Protein 4FBD (pdb70)

Nearest PDB structures (foldseek):
  4fbd-assembly1_A  TM=1.005E+00  e=1.813E-43  Toxoplasma gondii
  4fbd-assembly1_B  TM=8.783E-01  e=4.787E-34  Toxoplasma gondii
  2pd0-assembly2_D  TM=7.095E-01  e=6.112E-20  Cryptosporidium parvum
  2pd0-assembly2_B  TM=7.046E-01  e=1.186E-19  Cryptosporidium parvum
  4fbd-assembly1_B  TM=1.005E+00  e=2.869E-43  Toxoplasma gondii

Solvent-accessible surface area: 22238 Å² total; per-residue (Å²): 186,33,49,119,94,51,42,86,2,2,21,30,93,152,87,48,47,194,30,83,86,47,77,102,131,73,9,41,100,79,0,24,84,29,14,105,162,71,111,52,26,104,3,64,83,24,162,21,122,55,7,30,19,0,5,0,67,24,58,21,33,4,80,15,41,16,13,74,10,60,85,124,7,11,87,58,17,46,8,4,24,50,41,148,150,145,109,24,10,27,10,21,29,15,0,0,5,65,63,56,0,133,115,31,25,137,71,5,51,50,0,6,0,35,0,34,14,57,73,28,31,14,108,97,64,7,76,131,77,135,83,85,73,131,81,77,103,135,29,56,18,34,9,0,29,31,4,76,1,4,82,34,102,120,70,34,32,102,35,3,29,29,22,8,8,46,23,12,132,81,20,42,44,87,28,101,58,24,85,88,140,42,2,126,59,1,6,63,20,32,55,59,36,1,60,31,46,120,86,91,42,22,60,191,76,56,112,99,57,47,80,6,6,23,30,71,59,4,44,158,67,88,89,189,117,82,94,117,98,23,41,122,87,0,24,87,23,18,98,136,92,110,55,35,104,40,89,125,27,146,13,121,58,5,70,11,0,6,2,71,21,54,66,37,32,67,10,39,17,7,76,11,62,82,128,14,12,90,50,19,50,9,3,28,45,40,151,100,142,122,36,22,30,10,20,29,13,0,0,10,66,50,54,0,134,131,52,49,156,80,3,50,46,2,3,0,19,1,21,8,56,73,28,19,12,122,60,35,6,80,72,50,138,86,73,84,111,81,70,111,138,33,56,21,34,9,0,5,15,42,97,12,3,88,44,110,122,52,14,44,85,40,2,26,22,24,9,40,71,20,19,124,174,76,112,92,14,81,75,111,37,3,112,56,0,4,64,32,22,52,54,36,2,62,21,34,110,75,95,42,15,54,187

Radius of gyration: 27.42 Å; Cα contacts (8 Å, |Δi|>4): 688; chains: 2; bounding box: 51×54×87 Å

CATH classification: 3.30.2310.50

Foldseek 3Di:
DDDPLLDDAAADVVQPLDFDDDDSVRVSVVVRVQPVVDPPWDKACDPPNFKIKTKGFQPRWRWAQKDWQDPVCVVQKAWAWDDPDPPAGTDIAIAHACVVVVVPITRAGIKIFMKGAQVVVQVCVCVVVVHDGDGDPSHRRIHGNDIGTHHDRDPQQDALVLQVLQLDPVRDHPVDDRPVVSSVVNCVVPVTMHGYDHDNHHDD/DDPVLDDAAADPVLQVLADVCPRVNVSVVVRVQCVPPVPWDKDAAPDPFKIKTKDFPPVQDFAQKDFADPVCVVQKAWDFADSDDVGGTDIAIAHEPVCSVVPTGRFGIKIFIKGAQQVCLVVCCVVVVHDSDRDPVHRRMYGNDIGGHNDPGDQQDALVVQVSVPDPVHDDGPVVSNVRNCVVCVTMHGYDNDRHHDD

Structure (mmCIF, N/CA/C/O backbone):
data_4FBD
#
_entry.id   4FBD
#
_cell.length_a   47.599
_cell.length_b   87.216
_cell.length_c   112.122
_cell.angle_alpha   90.00
_cell.angle_beta   90.00
_cell.angle_gamma   90.00
#
_symmetry.space_group_name_H-M   'P 21 21 21'
#
loop_
_entity.id
_entity.type
_entity.pdbx_description
1 polymer 'Putative uncharacterized protein'
2 water water
#
loop_
_atom_site.group_PDB
_atom_site.id
_atom_site.type_symbol
_atom_site.label_atom_id
_atom_site.label_alt_id
_atom_site.label_comp_id
_atom_site.label_asym_id
_atom_site.label_entity_id
_atom_site.label_seq_id
_atom_site.pdbx_PDB_ins_code
_atom_site.Cartn_x
_atom_site.Cartn_y
_atom_site.Cartn_z
_atom_site.occupancy
_atom_site.B_iso_or_equiv
_atom_site.auth_seq_id
_atom_site.auth_comp_id
_atom_site.auth_asym_id
_atom_site.auth_atom_id
_atom_site.pdbx_PDB_model_num
ATOM 1 N N . ARG A 1 30 ? 29.379 -8.989 23.213 1.00 96.59 14 ARG A N 1
ATOM 2 C CA . ARG A 1 30 ? 28.408 -8.320 22.302 1.00 93.35 14 ARG A CA 1
ATOM 3 C C . ARG A 1 30 ? 27.007 -8.339 22.901 1.00 90.36 14 ARG A C 1
ATOM 4 O O . ARG A 1 30 ? 26.362 -9.389 22.903 1.00 88.90 14 ARG A O 1
ATOM 12 N N . PRO A 1 31 ? 26.520 -7.197 23.426 1.00 89.71 15 PRO A N 1
ATOM 13 C CA . PRO A 1 31 ? 27.105 -5.876 23.601 1.00 91.01 15 PRO A CA 1
ATOM 14 C C . PRO A 1 31 ? 27.080 -5.418 25.063 1.00 92.12 15 PRO A C 1
ATOM 15 O O . PRO A 1 31 ? 26.517 -6.098 25.922 1.00 90.83 15 PRO A O 1
ATOM 19 N N . ALA A 1 32 ? 27.676 -4.255 25.322 1.00 93.83 16 ALA A N 1
ATOM 20 C CA . ALA A 1 32 ? 27.774 -3.706 26.673 1.00 95.72 16 ALA A CA 1
ATOM 21 C C . ALA A 1 32 ? 26.415 -3.391 27.284 1.00 93.50 16 ALA A C 1
ATOM 22 O O . ALA A 1 32 ? 25.541 -2.861 26.607 1.00 91.91 16 ALA A O 1
ATOM 24 N N . PRO A 1 33 ? 26.236 -3.708 28.576 1.00 93.82 17 PRO A N 1
ATOM 25 C CA . PRO A 1 33 ? 24.977 -3.413 29.264 1.00 92.53 17 PRO A CA 1
ATOM 26 C C . PRO A 1 33 ? 24.512 -1.965 29.058 1.00 92.08 17 PRO A C 1
ATOM 27 O O . PRO A 1 33 ? 23.305 -1.706 29.007 1.00 90.92 17 PRO A O 1
ATOM 31 N N . ALA A 1 34 ? 25.471 -1.041 28.959 1.00 93.21 18 ALA A N 1
ATOM 32 C CA . ALA A 1 34 ? 25.182 0.377 28.729 1.00 92.76 18 ALA A CA 1
ATOM 33 C C . ALA A 1 34 ? 24.702 0.589 27.294 1.00 88.77 18 ALA A C 1
ATOM 34 O O . ALA A 1 34 ? 24.016 1.568 26.999 1.00 90.09 18 ALA A O 1
ATOM 36 N N . ASP A 1 35 ? 25.069 -0.333 26.406 1.00 83.88 19 ASP A N 1
ATOM 37 C CA . ASP A 1 35 ? 24.630 -0.297 25.012 1.00 79.43 19 ASP A CA 1
ATOM 38 C C . ASP A 1 35 ? 23.340 -1.148 24.846 1.00 73.11 19 ASP A C 1
ATOM 39 O O . ASP A 1 35 ? 23.122 -1.803 23.816 1.00 70.77 19 ASP A O 1
ATOM 44 N N . LEU A 1 36 ? 22.516 -1.138 25.897 1.00 68.70 20 LEU A N 1
ATOM 45 C CA . LEU A 1 36 ? 21.221 -1.815 25.938 1.00 64.22 20 LEU A CA 1
ATOM 46 C C . LEU A 1 36 ? 20.308 -1.015 26.860 1.00 61.91 20 LEU A C 1
ATOM 47 O O . LEU A 1 36 ? 20.772 -0.376 27.789 1.00 66.43 20 LEU A O 1
ATOM 52 N N . PRO A 1 37 ? 19.002 -1.059 26.631 1.00 57.78 21 PRO A N 1
ATOM 53 C CA . PRO A 1 37 ? 18.285 -1.805 25.612 1.00 53.79 21 PRO A CA 1
ATOM 54 C C . PRO A 1 37 ? 18.413 -1.230 24.208 1.00 51.70 21 PRO A C 1
ATOM 55 O O . PRO A 1 37 ? 18.933 -0.131 24.017 1.00 53.07 21 PRO A O 1
ATOM 59 N N . LEU A 1 38 ? 17.937 -2.001 23.243 1.00 47.46 22 LEU A N 1
ATOM 60 C CA . LEU A 1 38 ? 17.905 -1.580 21.865 1.00 46.63 22 LEU A CA 1
ATOM 61 C C . LEU A 1 38 ? 16.738 -0.644 21.671 1.00 48.11 22 LEU A C 1
ATOM 62 O O . LEU A 1 38 ? 15.700 -0.769 22.350 1.00 50.63 22 LEU A O 1
ATOM 67 N N . GLY A 1 39 ? 16.883 0.274 20.731 1.00 48.58 23 GLY A N 1
ATOM 68 C CA . GLY A 1 39 ? 15.806 1.191 20.397 1.00 50.90 23 GLY A CA 1
ATOM 69 C C . GLY A 1 39 ? 15.156 0.770 19.099 1.00 51.17 23 GLY A C 1
ATOM 70 O O . GLY A 1 39 ? 15.470 -0.278 18.532 1.00 51.14 23 GLY A O 1
ATOM 71 N N . LEU A 1 40 ? 14.262 1.595 18.609 1.00 56.71 24 LEU A N 1
ATOM 72 C CA . LEU A 1 40 ? 13.586 1.327 17.368 1.00 59.84 24 LEU A CA 1
ATOM 73 C C . LEU A 1 40 ? 13.254 2.632 16.697 1.00 65.41 24 LEU A C 1
ATOM 74 O O . LEU A 1 40 ? 12.336 3.309 17.118 1.00 68.56 24 LEU A O 1
ATOM 79 N N . ASP A 1 41 ? 14.010 2.994 15.666 1.00 70.43 25 ASP A N 1
ATOM 80 C CA . ASP A 1 41 ? 13.751 4.227 14.927 1.00 77.64 25 ASP A CA 1
ATOM 81 C C . ASP A 1 41 ? 12.473 4.050 14.093 1.00 80.97 25 ASP A C 1
ATOM 82 O O . ASP A 1 41 ? 12.503 3.402 13.031 1.00 78.51 25 ASP A O 1
ATOM 87 N N . PRO A 1 42 ? 11.351 4.655 14.546 1.00 85.89 26 PRO A N 1
ATOM 88 C CA . PRO A 1 42 ? 10.095 4.469 13.811 1.00 88.83 26 PRO A CA 1
ATOM 89 C C . PRO A 1 42 ? 10.062 5.116 12.419 1.00 93.27 26 PRO A C 1
ATOM 90 O O . PRO A 1 42 ? 9.242 4.726 11.593 1.00 92.89 26 PRO A O 1
ATOM 94 N N . PHE A 1 43 ? 10.960 6.063 12.146 1.00 97.85 27 PHE A N 1
ATOM 95 C CA . PHE A 1 43 ? 10.977 6.725 10.838 1.00 103.26 27 PHE A CA 1
ATOM 96 C C . PHE A 1 43 ? 11.587 5.832 9.737 1.00 102.72 27 PHE A C 1
ATOM 97 O O . PHE A 1 43 ? 12.015 6.312 8.694 1.00 104.55 27 PHE A O 1
ATOM 105 N N . CYS A 1 44 ? 11.624 4.529 9.994 1.00 101.72 28 CYS A N 1
ATOM 106 C CA . CYS A 1 44 ? 12.078 3.538 9.014 1.00 102.20 28 CYS A CA 1
ATOM 107 C C . CYS A 1 44 ? 11.229 2.291 9.266 1.00 100.36 28 CYS A C 1
ATOM 108 O O . CYS A 1 44 ? 10.685 1.711 8.327 1.00 100.58 28 CYS A O 1
ATOM 111 N N . TYR A 1 45 ? 11.150 1.862 10.527 1.00 99.59 29 TYR A N 1
ATOM 112 C CA . TYR A 1 45 ? 10.195 0.822 10.905 1.00 99.55 29 TYR A CA 1
ATOM 113 C C . TYR A 1 45 ? 9.703 1.088 12.325 1.00 100.01 29 TYR A C 1
ATOM 114 O O . TYR A 1 45 ? 8.558 1.500 12.530 1.00 103.40 29 TYR A O 1
ATOM 123 N N . SER A 1 56 ? 9.795 -6.641 5.611 1.00 96.96 40 SER A N 1
ATOM 124 C CA . SER A 1 56 ? 8.746 -7.569 6.033 1.00 96.71 40 SER A CA 1
ATOM 125 C C . SER A 1 56 ? 7.705 -6.879 6.934 1.00 98.40 40 SER A C 1
ATOM 126 O O . SER A 1 56 ? 8.059 -6.022 7.750 1.00 98.56 40 SER A O 1
ATOM 129 N N . ARG A 1 57 ? 6.430 -7.260 6.782 1.00 99.80 41 ARG A N 1
ATOM 130 C CA . ARG A 1 57 ? 5.325 -6.650 7.552 1.00 101.63 41 ARG A CA 1
ATOM 131 C C . ARG A 1 57 ? 5.015 -7.276 8.927 1.00 99.73 41 ARG A C 1
ATOM 132 O O . ARG A 1 57 ? 4.795 -8.485 9.036 1.00 98.87 41 ARG A O 1
ATOM 140 N N . ILE A 1 58 ? 4.994 -6.428 9.963 1.00 98.96 42 ILE A N 1
ATOM 141 C CA . ILE A 1 58 ? 4.641 -6.833 11.333 1.00 97.59 42 ILE A CA 1
ATOM 142 C C . ILE A 1 58 ? 3.261 -6.244 11.624 1.00 100.98 42 ILE A C 1
ATOM 143 O O . ILE A 1 58 ? 3.026 -5.047 11.387 1.00 102.41 42 ILE A O 1
ATOM 148 N N . SER A 1 59 ? 2.364 -7.068 12.160 1.00 101.12 43 SER A N 1
ATOM 149 C CA . SER A 1 59 ? 0.990 -6.640 12.406 1.00 104.80 43 SER A CA 1
ATOM 150 C C . SER A 1 59 ? 0.497 -6.916 13.837 1.00 104.22 43 SER A C 1
ATOM 151 O O . SER A 1 59 ? 1.058 -7.751 14.554 1.00 101.77 43 SER A O 1
ATOM 154 N N . GLY A 1 60 ? -0.550 -6.186 14.229 1.00 106.10 44 GLY A N 1
ATOM 155 C CA . GLY A 1 60 ? -1.219 -6.352 15.523 1.00 106.63 44 GLY A CA 1
ATOM 156 C C . GLY A 1 60 ? -0.431 -6.163 16.808 1.00 103.03 44 GLY A C 1
ATOM 157 O O . GLY A 1 60 ? -0.844 -6.678 17.848 1.00 104.79 44 GLY A O 1
ATOM 158 N N . VAL A 1 61 ? 0.693 -5.443 16.752 1.00 97.80 45 VAL A N 1
ATOM 159 C CA . VAL A 1 61 ? 1.505 -5.171 17.953 1.00 93.86 45 VAL A CA 1
ATOM 160 C C . VAL A 1 61 ? 2.055 -3.748 17.905 1.00 91.77 45 VAL A C 1
ATOM 161 O O . VAL A 1 61 ? 2.469 -3.271 16.848 1.00 91.74 45 VAL A O 1
ATOM 165 N N . THR A 1 62 ? 2.061 -3.073 19.048 1.00 89.42 46 THR A N 1
ATOM 166 C CA . THR A 1 62 ? 2.579 -1.718 19.111 1.00 87.94 46 THR A CA 1
ATOM 167 C C . THR A 1 62 ? 4.107 -1.709 19.024 1.00 82.84 46 THR A C 1
ATOM 168 O O . THR A 1 62 ? 4.774 -2.696 19.326 1.00 78.95 46 THR A O 1
ATOM 172 N N . LYS A 1 63 ? 4.651 -0.573 18.619 1.00 81.75 47 LYS A N 1
ATOM 173 C CA . LYS A 1 63 ? 6.085 -0.420 18.502 1.00 78.68 47 LYS A CA 1
ATOM 174 C C . LYS A 1 63 ? 6.743 -0.375 19.896 1.00 75.93 47 LYS A C 1
ATOM 175 O O . LYS A 1 63 ? 7.934 -0.675 20.052 1.00 72.91 47 LYS A O 1
ATOM 181 N N . GLU A 1 64 ? 5.940 -0.066 20.909 1.00 75.49 48 GLU A N 1
ATOM 182 C CA . GLU A 1 64 ? 6.395 -0.076 22.283 1.00 73.67 48 GLU A CA 1
ATOM 183 C C . GLU A 1 64 ? 6.503 -1.549 22.751 1.00 69.48 48 GLU A C 1
ATOM 184 O O . GLU A 1 64 ? 7.539 -1.996 23.227 1.00 66.52 48 GLU A O 1
ATOM 190 N N . GLU A 1 65 ? 5.416 -2.289 22.595 1.00 68.67 49 GLU A N 1
ATOM 191 C CA . GLU A 1 65 ? 5.351 -3.695 22.984 1.00 66.60 49 GLU A CA 1
ATOM 192 C C . GLU A 1 65 ? 6.386 -4.535 22.226 1.00 61.82 49 GLU A C 1
ATOM 193 O O . GLU A 1 65 ? 7.036 -5.423 22.786 1.00 60.69 49 GLU A O 1
ATOM 199 N N . PHE A 1 66 ? 6.525 -4.258 20.941 1.00 58.67 50 PHE A N 1
ATOM 200 C CA . PHE A 1 66 ? 7.489 -4.959 20.116 1.00 54.53 50 PHE A CA 1
ATOM 201 C C . PHE A 1 66 ? 8.908 -4.810 20.676 1.00 51.27 50 PHE A C 1
ATOM 202 O O . PHE A 1 66 ? 9.627 -5.784 20.868 1.00 49.14 50 PHE A O 1
ATOM 210 N N . LEU A 1 67 ? 9.289 -3.573 20.948 1.00 51.28 51 LEU A N 1
ATOM 211 C CA . LEU A 1 67 ? 10.622 -3.265 21.455 1.00 50.90 51 LEU A CA 1
ATOM 212 C C . LEU A 1 67 ? 10.832 -3.892 22.837 1.00 50.15 51 LEU A C 1
ATOM 213 O O . LEU A 1 67 ? 11.914 -4.385 23.165 1.00 47.60 51 LEU A O 1
ATOM 218 N N . GLU A 1 68 ? 9.774 -3.894 23.625 1.00 50.22 52 GLU A N 1
ATOM 219 C CA . GLU A 1 68 ? 9.832 -4.472 24.939 1.00 53.85 52 GLU A CA 1
ATOM 220 C C . GLU A 1 68 ? 10.101 -5.976 24.854 1.00 52.47 52 GLU A C 1
ATOM 221 O O . GLU A 1 68 ? 10.965 -6.499 25.564 1.00 51.40 52 GLU A O 1
ATOM 227 N N A LYS A 1 69 ? 9.366 -6.671 23.991 0.50 52.32 53 LYS A N 1
ATOM 228 N N B LYS A 1 69 ? 9.363 -6.669 23.990 0.50 52.74 53 LYS A N 1
ATOM 229 C CA A LYS A 1 69 ? 9.556 -8.118 23.849 0.50 52.23 53 LYS A CA 1
ATOM 230 C CA B LYS A 1 69 ? 9.544 -8.115 23.827 0.50 52.98 53 LYS A CA 1
ATOM 231 C C A LYS A 1 69 ? 10.909 -8.451 23.231 0.50 50.11 53 LYS A C 1
ATOM 232 C C B LYS A 1 69 ? 10.920 -8.431 23.256 0.50 50.54 53 LYS A C 1
ATOM 233 O O A LYS A 1 69 ? 11.520 -9.462 23.579 0.50 50.85 53 LYS A O 1
ATOM 234 O O B LYS A 1 69 ? 11.555 -9.409 23.657 0.50 51.25 53 LYS A O 1
ATOM 245 N N . VAL A 1 70 ? 11.388 -7.596 22.330 1.00 49.39 54 VAL A N 1
ATOM 246 C CA . VAL A 1 70 ? 12.711 -7.791 21.734 1.00 45.54 54 VAL A CA 1
ATOM 247 C C . VAL A 1 70 ? 13.751 -7.720 22.840 1.00 45.62 54 VAL A C 1
ATOM 248 O O . VAL A 1 70 ? 14.584 -8.620 22.987 1.00 45.46 54 VAL A O 1
ATOM 252 N N . ASN A 1 71 ? 13.702 -6.648 23.622 1.00 45.98 55 ASN A N 1
ATOM 253 C CA . ASN A 1 71 ? 14.640 -6.488 24.735 1.00 47.41 55 ASN A CA 1
ATOM 254 C C . ASN A 1 71 ? 14.547 -7.606 25.784 1.00 49.39 55 ASN A C 1
ATOM 255 O O . ASN A 1 71 ? 15.561 -8.065 26.310 1.00 48.55 55 ASN A O 1
ATOM 260 N N . GLU A 1 72 ? 13.331 -8.063 26.062 1.00 52.54 56 GLU A N 1
ATOM 261 C CA . GLU A 1 72 ? 13.129 -9.174 26.988 1.00 55.94 56 GLU A CA 1
ATOM 262 C C . GLU A 1 72 ? 13.725 -10.451 26.407 1.00 55.41 56 GLU A C 1
ATOM 263 O O . GLU A 1 72 ? 14.409 -11.197 27.111 1.00 56.99 56 GLU A O 1
ATOM 269 N N . LEU A 1 73 ? 13.442 -10.723 25.135 1.00 52.95 57 LEU A N 1
ATOM 270 C CA . LEU A 1 73 ? 13.993 -11.911 24.509 1.00 53.97 57 LEU A CA 1
ATOM 271 C C . LEU A 1 73 ? 15.519 -11.892 24.510 1.00 54.65 57 LEU A C 1
ATOM 272 O O . LEU A 1 73 ? 16.149 -12.932 24.677 1.00 56.22 57 LEU A O 1
ATOM 277 N N . VAL A 1 74 ? 16.104 -10.705 24.363 1.00 55.98 58 VAL A N 1
ATOM 278 C CA . VAL A 1 74 ? 17.555 -10.552 24.320 1.00 56.46 58 VAL A CA 1
ATOM 279 C C . VAL A 1 74 ? 18.221 -10.800 25.651 1.00 59.56 58 VAL A C 1
ATOM 280 O O . VAL A 1 74 ? 19.141 -11.613 25.741 1.00 62.04 58 VAL A O 1
ATOM 284 N N . THR A 1 75 ? 17.764 -10.111 26.691 1.00 61.18 59 THR A N 1
ATOM 285 C CA . THR A 1 75 ? 18.350 -10.283 28.016 1.00 63.07 59 THR A CA 1
ATOM 286 C C . THR A 1 75 ? 18.038 -11.650 28.653 1.00 63.94 59 THR A C 1
ATOM 287 O O . THR A 1 75 ? 18.789 -12.102 29.509 1.00 65.20 59 THR A O 1
ATOM 291 N N . ARG A 1 76 ? 16.962 -12.324 28.239 1.00 63.23 60 ARG A N 1
ATOM 292 C CA . ARG A 1 76 ? 16.678 -13.665 28.780 1.00 64.99 60 ARG A CA 1
ATOM 293 C C . ARG A 1 76 ? 17.620 -14.737 28.228 1.00 63.42 60 ARG A C 1
ATOM 294 O O . ARG A 1 76 ? 18.247 -15.467 29.000 1.00 67.83 60 ARG A O 1
ATOM 302 N N . ASP A 1 77 ? 17.702 -14.841 26.902 1.00 57.21 61 ASP A N 1
ATOM 303 C CA . ASP A 1 77 ? 18.544 -15.851 26.245 1.00 54.72 61 ASP A CA 1
ATOM 304 C C . ASP A 1 77 ? 19.990 -15.367 25.946 1.00 52.27 61 ASP A C 1
ATOM 305 O O . ASP A 1 77 ? 20.241 -14.574 25.017 1.00 50.24 61 ASP A O 1
ATOM 310 N N . ALA A 1 78 ? 20.926 -15.888 26.724 1.00 52.43 62 ALA A N 1
ATOM 311 C CA . ALA A 1 78 ? 22.345 -15.577 26.588 1.00 52.06 62 ALA A CA 1
ATOM 312 C C . ALA A 1 78 ? 22.920 -16.090 25.252 1.00 50.64 62 ALA A C 1
ATOM 313 O O . ALA A 1 78 ? 24.033 -15.741 24.898 1.00 49.67 62 ALA A O 1
ATOM 315 N N . GLY A 1 79 ? 22.147 -16.921 24.540 1.00 49.94 63 GLY A N 1
ATOM 316 C CA . GLY A 1 79 ? 22.543 -17.497 23.257 1.00 48.68 63 GLY A CA 1
ATOM 317 C C . GLY A 1 79 ? 22.217 -16.654 22.036 1.00 46.08 63 GLY A C 1
ATOM 318 O O . GLY A 1 79 ? 22.565 -17.036 20.931 1.00 44.63 63 GLY A O 1
ATOM 319 N N . ILE A 1 80 ? 21.536 -15.524 22.213 1.00 45.58 64 ILE A N 1
ATOM 320 C CA . ILE A 1 80 ? 21.216 -14.646 21.070 1.00 44.62 64 ILE A CA 1
ATOM 321 C C . ILE A 1 80 ? 22.485 -13.867 20.766 1.00 45.64 64 ILE A C 1
ATOM 322 O O . ILE A 1 80 ? 22.956 -13.087 21.594 1.00 46.33 64 ILE A O 1
ATOM 327 N N . GLU A 1 81 ? 23.025 -14.103 19.574 1.00 44.94 65 GLU A N 1
ATOM 328 C CA . GLU A 1 81 ? 24.257 -13.503 19.131 1.00 46.22 65 GLU A CA 1
ATOM 329 C C . GLU A 1 81 ? 24.004 -12.285 18.288 1.00 44.57 65 GLU A C 1
ATOM 330 O O . GLU A 1 81 ? 23.027 -12.216 17.558 1.00 44.46 65 GLU A O 1
ATOM 336 N N . PHE A 1 82 ? 24.923 -11.345 18.354 1.00 45.94 66 PHE A N 1
ATOM 337 C CA . PHE A 1 82 ? 24.890 -10.167 17.519 1.00 47.00 66 PHE A CA 1
ATOM 338 C C . PHE A 1 82 ? 25.926 -10.402 16.418 1.00 48.31 66 PHE A C 1
ATOM 339 O O . PHE A 1 82 ? 27.012 -10.894 16.702 1.00 50.40 66 PHE A O 1
ATOM 347 N N . PHE A 1 83 ? 25.586 -10.121 15.164 1.00 47.95 67 PHE A N 1
ATOM 348 C CA . PHE A 1 83 ? 26.535 -10.329 14.061 1.00 52.29 67 PHE A CA 1
ATOM 349 C C . PHE A 1 83 ? 26.940 -9.005 13.426 1.00 56.72 67 PHE A C 1
ATOM 350 O O . PHE A 1 83 ? 26.093 -8.186 13.087 1.00 54.22 67 PHE A O 1
ATOM 358 N N . GLN A 1 84 ? 28.245 -8.820 13.266 1.00 65.97 68 GLN A N 1
ATOM 359 C CA . GLN A 1 84 ? 28.812 -7.602 12.673 1.00 73.07 68 GLN A CA 1
ATOM 360 C C . GLN A 1 84 ? 28.239 -7.475 11.255 1.00 74.59 68 GLN A C 1
ATOM 361 O O . GLN A 1 84 ? 28.248 -8.446 10.505 1.00 73.73 68 GLN A O 1
ATOM 367 N N . GLY A 1 85 ? 27.739 -6.286 10.902 1.00 77.59 69 GLY A N 1
ATOM 368 C CA . GLY A 1 85 ? 27.108 -6.047 9.589 1.00 79.51 69 GLY A CA 1
ATOM 369 C C . GLY A 1 85 ? 28.012 -6.030 8.356 1.00 83.89 69 GLY A C 1
ATOM 370 O O . GLY A 1 85 ? 27.813 -6.803 7.419 1.00 85.16 69 GLY A O 1
ATOM 371 N N . TYR A 1 86 ? 28.985 -5.130 8.355 1.00 88.64 70 TYR A N 1
ATOM 372 C CA . TYR A 1 86 ? 29.957 -4.949 7.244 1.00 94.03 70 TYR A CA 1
ATOM 373 C C . TYR A 1 86 ? 30.789 -3.718 7.566 1.00 96.49 70 TYR A C 1
ATOM 374 O O . TYR A 1 86 ? 32.018 -3.746 7.511 1.00 100.12 70 TYR A O 1
ATOM 383 N N . ALA A 1 87 ? 30.087 -2.642 7.906 1.00 95.15 71 ALA A N 1
ATOM 384 C CA . ALA A 1 87 ? 30.699 -1.407 8.327 1.00 98.14 71 ALA A CA 1
ATOM 385 C C . ALA A 1 87 ? 30.480 -1.485 9.809 1.00 94.63 71 ALA A C 1
ATOM 386 O O . ALA A 1 87 ? 29.562 -2.184 10.248 1.00 91.01 71 ALA A O 1
ATOM 388 N N . PRO A 1 88 ? 31.312 -0.794 10.598 1.00 96.30 72 PRO A N 1
ATOM 389 C CA . PRO A 1 88 ? 31.111 -0.841 12.048 1.00 93.68 72 PRO A CA 1
ATOM 390 C C . PRO A 1 88 ? 29.793 -0.203 12.534 1.00 90.17 72 PRO A C 1
ATOM 391 O O . PRO A 1 88 ? 29.521 -0.244 13.739 1.00 88.71 72 PRO A O 1
ATOM 395 N N . PHE A 1 89 ? 28.990 0.370 11.623 1.00 88.39 73 PHE A N 1
ATOM 396 C CA . PHE A 1 89 ? 27.720 1.009 12.014 1.00 85.66 73 PHE A CA 1
ATOM 397 C C . PHE A 1 89 ? 26.470 0.149 11.796 1.00 80.35 73 PHE A C 1
ATOM 398 O O . PHE A 1 89 ? 25.354 0.573 12.135 1.00 78.90 73 PHE A O 1
ATOM 406 N N . CYS A 1 90 ? 26.652 -1.039 11.228 1.00 75.59 74 CYS A N 1
ATOM 407 C CA . CYS A 1 90 ? 25.545 -1.949 11.040 1.00 71.14 74 CYS A CA 1
ATOM 408 C C . CYS A 1 90 ? 25.796 -3.204 11.854 1.00 65.09 74 CYS A C 1
ATOM 409 O O . CYS A 1 90 ? 26.923 -3.656 11.997 1.00 67.58 74 CYS A O 1
ATOM 412 N N . ARG A 1 91 ? 24.728 -3.774 12.380 1.00 58.37 75 ARG A N 1
ATOM 413 C CA . ARG A 1 91 ? 24.821 -4.994 13.160 1.00 52.04 75 ARG A CA 1
ATOM 414 C C . ARG A 1 91 ? 23.503 -5.657 13.103 1.00 46.96 75 ARG A C 1
ATOM 415 O O . ARG A 1 91 ? 22.543 -5.009 12.820 1.00 47.19 75 ARG A O 1
ATOM 423 N N . HIS A 1 92 ? 23.435 -6.960 13.338 1.00 45.69 76 HIS A N 1
ATOM 424 C CA . HIS A 1 92 ? 22.138 -7.602 13.320 1.00 43.76 76 HIS A CA 1
ATOM 425 C C . HIS A 1 92 ? 22.045 -8.844 14.192 1.00 41.81 76 HIS A C 1
ATOM 426 O O . HIS A 1 92 ? 23.046 -9.448 14.520 1.00 44.21 76 HIS A O 1
ATOM 433 N N . LEU A 1 93 ? 20.832 -9.192 14.593 1.00 39.37 77 LEU A N 1
ATOM 434 C CA . LEU A 1 93 ? 20.617 -10.390 15.379 1.00 40.25 77 LEU A CA 1
ATOM 435 C C . LEU A 1 93 ? 19.326 -11.079 14.953 1.00 40.05 77 LEU A C 1
ATOM 436 O O . LEU A 1 93 ? 18.422 -10.442 14.411 1.00 41.09 77 LEU A O 1
ATOM 441 N N . TYR A 1 94 ? 19.262 -12.374 15.234 1.00 39.00 78 TYR A N 1
ATOM 442 C CA . TYR A 1 94 ? 18.109 -13.210 14.952 1.00 37.94 78 TYR A CA 1
ATOM 443 C C . TYR A 1 94 ? 17.410 -13.531 16.223 1.00 37.52 78 TYR A C 1
ATOM 444 O O . TYR A 1 94 ? 18.052 -13.898 17.173 1.00 42.28 78 TYR A O 1
ATOM 453 N N . ILE A 1 95 ? 16.098 -13.348 16.254 1.00 37.64 79 ILE A N 1
ATOM 454 C CA . ILE A 1 95 ? 15.299 -13.675 17.405 1.00 37.78 79 ILE A CA 1
ATOM 455 C C . ILE A 1 95 ? 14.066 -14.485 16.911 1.00 39.05 79 ILE A C 1
ATOM 456 O O . ILE A 1 95 ? 13.719 -14.455 15.707 1.00 39.45 79 ILE A O 1
ATOM 461 N N . PRO A 1 96 ? 13.420 -15.216 17.814 1.00 39.24 80 PRO A N 1
ATOM 462 C CA . PRO A 1 96 ? 12.185 -15.908 17.433 1.00 41.22 80 PRO A CA 1
ATOM 463 C C . PRO A 1 96 ? 11.118 -14.931 16.909 1.00 42.21 80 PRO A C 1
ATOM 464 O O . PRO A 1 96 ? 11.026 -13.790 17.378 1.00 41.46 80 PRO A O 1
ATOM 468 N N . ASN A 1 97 ? 10.341 -15.379 15.929 1.00 43.41 81 ASN A N 1
ATOM 469 C CA . ASN A 1 97 ? 9.317 -14.565 15.306 1.00 44.18 81 ASN A CA 1
ATOM 470 C C . ASN A 1 97 ? 8.050 -14.546 16.158 1.00 44.89 81 ASN A C 1
ATOM 471 O O . ASN A 1 97 ? 7.136 -15.336 15.952 1.00 48.00 81 ASN A O 1
ATOM 476 N N . PHE A 1 98 ? 7.980 -13.623 17.103 1.00 44.55 82 PHE A N 1
ATOM 477 C CA . PHE A 1 98 ? 6.835 -13.559 18.004 1.00 47.19 82 PHE A CA 1
ATOM 478 C C . PHE A 1 98 ? 5.647 -12.748 17.481 1.00 48.59 82 PHE A C 1
ATOM 479 O O . PHE A 1 98 ? 4.598 -12.772 18.106 1.00 50.63 82 PHE A O 1
ATOM 487 N N . VAL A 1 99 ? 5.803 -12.015 16.380 1.00 46.66 83 VAL A N 1
ATOM 488 C CA . VAL A 1 99 ? 4.663 -11.264 15.820 1.00 50.25 83 VAL A CA 1
ATOM 489 C C . VAL A 1 99 ? 3.982 -12.011 14.679 1.00 49.54 83 VAL A C 1
ATOM 490 O O . VAL A 1 99 ? 3.002 -11.544 14.116 1.00 50.84 83 VAL A O 1
ATOM 494 N N . GLY A 1 100 ? 4.503 -13.181 14.334 1.00 48.46 84 GLY A N 1
ATOM 495 C CA . GLY A 1 100 ? 3.939 -13.968 13.225 1.00 47.20 84 GLY A CA 1
ATOM 496 C C . GLY A 1 100 ? 4.097 -13.318 11.859 1.00 44.49 84 GLY A C 1
ATOM 497 O O . GLY A 1 100 ? 3.254 -13.472 10.998 1.00 47.20 84 GLY A O 1
ATOM 498 N N . ALA A 1 101 ? 5.179 -12.581 11.656 1.00 40.86 85 ALA A N 1
ATOM 499 C CA . ALA A 1 101 ? 5.432 -11.947 10.362 1.00 40.52 85 ALA A CA 1
ATOM 500 C C . ALA A 1 101 ? 5.687 -13.031 9.292 1.00 38.88 85 ALA A C 1
ATOM 501 O O . ALA A 1 101 ? 6.260 -14.089 9.570 1.00 37.34 85 ALA A O 1
ATOM 503 N N . LEU A 1 102 ? 5.207 -12.769 8.090 1.00 39.73 86 LEU A N 1
ATOM 504 C CA . LEU A 1 102 ? 5.364 -13.673 6.967 1.00 39.63 86 LEU A CA 1
ATOM 505 C C . LEU A 1 102 ? 6.644 -13.319 6.201 1.00 38.34 86 LEU A C 1
ATOM 506 O O . LEU A 1 102 ? 7.001 -12.147 6.100 1.00 37.64 86 LEU A O 1
ATOM 511 N N . PRO A 1 103 ? 7.331 -14.341 5.650 1.00 36.75 87 PRO A N 1
ATOM 512 C CA . PRO A 1 103 ? 8.532 -14.126 4.878 1.00 36.25 87 PRO A CA 1
ATOM 513 C C . PRO A 1 103 ? 8.226 -13.463 3.529 1.00 39.61 87 PRO A C 1
ATOM 514 O O . PRO A 1 103 ? 7.079 -13.404 3.112 1.00 40.38 87 PRO A O 1
ATOM 518 N N . GLY A 1 104 ? 9.274 -13.025 2.842 1.00 34.41 88 GLY A N 1
ATOM 519 C CA . GLY A 1 104 ? 9.160 -12.320 1.555 1.00 34.22 88 GLY A CA 1
ATOM 520 C C . GLY A 1 104 ? 9.285 -13.258 0.391 1.00 35.04 88 GLY A C 1
ATOM 521 O O . GLY A 1 104 ? 9.198 -12.836 -0.748 1.00 36.69 88 GLY A O 1
ATOM 522 N N . SER A 1 105 ? 9.468 -14.545 0.667 1.00 35.56 89 SER A N 1
ATOM 523 C CA . SER A 1 105 ? 9.619 -15.520 -0.395 1.00 33.18 89 SER A CA 1
ATOM 524 C C . SER A 1 105 ? 9.213 -16.940 0.022 1.00 32.17 89 SER A C 1
ATOM 525 O O . SER A 1 105 ? 9.000 -17.219 1.192 1.00 30.37 89 SER A O 1
ATOM 528 N N . LEU A 1 106 ? 9.094 -17.823 -0.972 1.00 31.02 90 LEU A N 1
ATOM 529 C CA . LEU A 1 106 ? 8.702 -19.213 -0.774 1.00 30.37 90 LEU A CA 1
ATOM 530 C C . LEU A 1 106 ? 9.651 -20.154 -1.508 1.00 30.34 90 LEU A C 1
ATOM 531 O O . LEU A 1 106 ? 10.294 -19.756 -2.482 1.00 28.82 90 LEU A O 1
ATOM 536 N N . PRO A 1 107 ? 9.726 -21.402 -1.043 1.00 30.91 91 PRO A N 1
ATOM 537 C CA . PRO A 1 107 ? 10.546 -22.402 -1.690 1.00 33.15 91 PRO A CA 1
ATOM 538 C C . PRO A 1 107 ? 9.901 -22.856 -2.988 1.00 33.39 91 PRO A C 1
ATOM 539 O O . PRO A 1 107 ? 8.668 -22.891 -3.100 1.00 33.34 91 PRO A O 1
ATOM 543 N N . ILE A 1 108 ? 10.726 -23.170 -3.967 1.00 31.86 92 ILE A N 1
ATOM 544 C CA . ILE A 1 108 ? 10.216 -23.656 -5.233 1.00 33.97 92 ILE A CA 1
ATOM 545 C C . ILE A 1 108 ? 10.264 -25.156 -5.133 1.00 34.18 92 ILE A C 1
ATOM 546 O O . ILE A 1 108 ? 11.326 -25.692 -4.884 1.00 37.73 92 ILE A O 1
ATOM 551 N N . THR A 1 109 ? 9.126 -25.827 -5.276 1.00 34.15 93 THR A N 1
ATOM 552 C CA . THR A 1 109 ? 9.081 -27.293 -5.226 1.00 35.48 93 THR A CA 1
ATOM 553 C C . THR A 1 109 ? 8.592 -27.848 -6.560 1.00 36.49 93 THR A C 1
ATOM 554 O O . THR A 1 109 ? 8.183 -27.095 -7.435 1.00 33.83 93 THR A O 1
ATOM 558 N N . ALA A 1 110 ? 8.618 -29.173 -6.713 1.00 37.58 94 ALA A N 1
ATOM 559 C CA . ALA A 1 110 ? 8.138 -29.782 -7.950 1.00 39.89 94 ALA A CA 1
ATOM 560 C C . ALA A 1 110 ? 6.632 -29.513 -8.106 1.00 40.65 94 ALA A C 1
ATOM 561 O O . ALA A 1 110 ? 6.146 -29.393 -9.214 1.00 42.71 94 ALA A O 1
ATOM 563 N N . ASP A 1 111 ? 5.910 -29.400 -6.995 1.00 39.92 95 ASP A N 1
ATOM 564 C CA . ASP A 1 111 ? 4.489 -29.170 -7.061 1.00 41.13 95 ASP A CA 1
ATOM 565 C C . ASP A 1 111 ? 4.082 -27.724 -7.313 1.00 39.87 95 ASP A C 1
ATOM 566 O O . ASP A 1 111 ? 2.984 -27.491 -7.837 1.00 42.51 95 ASP A O 1
ATOM 571 N N . ASN A 1 112 ? 4.925 -26.746 -6.973 1.00 36.10 96 ASN A N 1
ATOM 572 C CA . ASN A 1 112 ? 4.535 -25.357 -7.204 1.00 34.14 96 ASN A CA 1
ATOM 573 C C . ASN A 1 112 ? 5.301 -24.612 -8.296 1.00 33.45 96 ASN A C 1
ATOM 574 O O . ASN A 1 112 ? 4.969 -23.494 -8.615 1.00 31.76 96 ASN A O 1
ATOM 579 N N . GLU A 1 113 ? 6.298 -25.245 -8.890 1.00 34.97 97 GLU A N 1
ATOM 580 C CA . GLU A 1 113 ? 7.132 -24.598 -9.886 1.00 35.25 97 GLU A CA 1
ATOM 581 C C . GLU A 1 113 ? 6.358 -23.951 -11.041 1.00 35.81 97 GLU A C 1
ATOM 582 O O . GLU A 1 113 ? 6.696 -22.836 -11.510 1.00 36.90 97 GLU A O 1
ATOM 588 N N . HIS A 1 114 ? 5.328 -24.640 -11.514 1.00 33.29 98 HIS A N 1
ATOM 589 C CA . HIS A 1 114 ? 4.548 -24.131 -12.627 1.00 33.96 98 HIS A CA 1
ATOM 590 C C . HIS A 1 114 ? 3.701 -22.879 -12.305 1.00 33.19 98 HIS A C 1
ATOM 591 O O . HIS A 1 114 ? 3.189 -22.213 -13.222 1.00 32.89 98 HIS A O 1
ATOM 598 N N . LEU A 1 115 ? 3.581 -22.554 -11.021 1.00 30.58 99 LEU A N 1
ATOM 599 C CA . LEU A 1 115 ? 2.823 -21.396 -10.564 1.00 30.26 99 LEU A CA 1
ATOM 600 C C . LEU A 1 115 ? 3.609 -20.088 -10.636 1.00 30.02 99 LEU A C 1
ATOM 601 O O . LEU A 1 115 ? 3.031 -19.015 -10.528 1.00 31.61 99 LEU A O 1
ATOM 606 N N . LEU A 1 116 ? 4.924 -20.196 -10.796 1.00 30.66 100 LEU A N 1
ATOM 607 C CA . LEU A 1 116 ? 5.825 -19.050 -10.927 1.00 30.48 100 LEU A CA 1
ATOM 608 C C . LEU A 1 116 ? 5.454 -18.273 -12.161 1.00 30.39 100 LEU A C 1
ATOM 609 O O . LEU A 1 116 ? 4.937 -18.834 -13.111 1.00 31.42 100 LEU A O 1
ATOM 614 N N . ARG A 1 117 ? 5.673 -16.966 -12.108 1.00 30.43 101 ARG A N 1
ATOM 615 C CA . ARG A 1 117 ? 5.447 -16.075 -13.222 1.00 30.92 101 ARG A CA 1
ATOM 616 C C . ARG A 1 117 ? 6.718 -15.268 -13.340 1.00 31.45 101 ARG A C 1
ATOM 617 O O . ARG A 1 117 ? 7.477 -15.163 -12.380 1.00 32.79 101 ARG A O 1
ATOM 625 N N . SER A 1 118 ? 6.980 -14.717 -14.508 1.00 32.77 102 SER A N 1
ATOM 626 C CA . SER A 1 118 ? 8.210 -13.957 -14.704 1.00 33.06 102 SER A CA 1
ATOM 627 C C . SER A 1 118 ? 8.023 -12.819 -15.676 1.00 35.85 102 SER A C 1
ATOM 628 O O . SER A 1 118 ? 7.101 -12.827 -16.510 1.00 34.83 102 SER A O 1
ATOM 631 N N . GLY A 1 119 ? 8.914 -11.839 -15.579 1.00 37.50 103 GLY A N 1
ATOM 632 C CA . GLY A 1 119 ? 8.867 -10.703 -16.481 1.00 39.96 103 GLY A CA 1
ATOM 633 C C . GLY A 1 119 ? 9.957 -9.706 -16.197 1.00 40.68 103 GLY A C 1
ATOM 634 O O . GLY A 1 119 ? 10.747 -9.882 -15.274 1.00 41.43 103 GLY A O 1
ATOM 635 N N . TYR A 1 120 ? 9.999 -8.655 -17.003 1.00 41.45 104 TYR A N 1
ATOM 636 C CA . TYR A 1 120 ? 10.969 -7.608 -16.819 1.00 43.16 104 TYR A CA 1
ATOM 637 C C . TYR A 1 120 ? 10.357 -6.521 -15.948 1.00 45.87 104 TYR A C 1
ATOM 638 O O . TYR A 1 120 ? 9.329 -5.948 -16.286 1.00 49.63 104 TYR A O 1
ATOM 647 N N . ILE A 1 121 ? 10.999 -6.265 -14.826 1.00 47.13 105 ILE A N 1
ATOM 648 C CA . ILE A 1 121 ? 10.519 -5.319 -13.874 1.00 52.02 105 ILE A CA 1
ATOM 649 C C . ILE A 1 121 ? 11.619 -4.370 -13.497 1.00 54.31 105 ILE A C 1
ATOM 650 O O . ILE A 1 121 ? 12.781 -4.765 -13.396 1.00 52.94 105 ILE A O 1
ATOM 655 N N . ALA A 1 122 ? 11.236 -3.124 -13.275 1.00 59.56 106 ALA A N 1
ATOM 656 C CA . ALA A 1 122 ? 12.155 -2.085 -12.839 1.00 64.18 106 ALA A CA 1
ATOM 657 C C . ALA A 1 122 ? 11.717 -1.696 -11.447 1.00 67.36 106 ALA A C 1
ATOM 658 O O . ALA A 1 122 ? 10.555 -1.382 -11.237 1.00 69.08 106 ALA A O 1
ATOM 660 N N . ARG A 1 123 ? 12.629 -1.750 -10.487 1.00 70.91 107 ARG A N 1
ATOM 661 C CA . ARG A 1 123 ? 12.309 -1.342 -9.100 1.00 75.17 107 ARG A CA 1
ATOM 662 C C . ARG A 1 123 ? 12.084 0.163 -8.953 1.00 79.00 107 ARG A C 1
ATOM 663 O O . ARG A 1 123 ? 11.426 0.600 -8.021 1.00 80.45 107 ARG A O 1
ATOM 671 N N . ARG A 1 124 ? 12.630 0.939 -9.881 1.00 82.42 108 ARG A N 1
ATOM 672 C CA . ARG A 1 124 ? 12.431 2.389 -9.932 1.00 87.87 108 ARG A CA 1
ATOM 673 C C . ARG A 1 124 ? 12.231 2.838 -11.379 1.00 89.22 108 ARG A C 1
ATOM 674 O O . ARG A 1 124 ? 12.712 2.186 -12.294 1.00 87.67 108 ARG A O 1
ATOM 682 N N . PRO A 1 125 ? 11.530 3.969 -11.587 1.00 92.92 109 PRO A N 1
ATOM 683 C CA . PRO A 1 125 ? 11.279 4.476 -12.950 1.00 94.38 109 PRO A CA 1
ATOM 684 C C . PRO A 1 125 ? 12.539 4.900 -13.726 1.00 94.90 109 PRO A C 1
ATOM 685 O O . PRO A 1 125 ? 12.481 5.067 -14.945 1.00 95.89 109 PRO A O 1
ATOM 689 N N . ASN A 1 126 ? 13.654 5.078 -13.025 1.00 94.24 110 ASN A N 1
ATOM 690 C CA . ASN A 1 126 ? 14.915 5.490 -13.654 1.00 94.65 110 ASN A CA 1
ATOM 691 C C . ASN A 1 126 ? 15.888 4.328 -13.887 1.00 89.69 110 ASN A C 1
ATOM 692 O O . ASN A 1 126 ? 16.972 4.529 -14.420 1.00 90.90 110 ASN A O 1
ATOM 697 N N . GLU A 1 127 ? 15.486 3.119 -13.505 1.00 83.69 111 GLU A N 1
ATOM 698 C CA . GLU A 1 127 ? 16.320 1.926 -13.679 1.00 79.50 111 GLU A CA 1
ATOM 699 C C . GLU A 1 127 ? 15.887 1.065 -14.857 1.00 75.08 111 GLU A C 1
ATOM 700 O O . GLU A 1 127 ? 14.705 1.018 -15.212 1.00 75.44 111 GLU A O 1
ATOM 706 N N . LEU A 1 128 ? 16.854 0.370 -15.449 1.00 70.38 112 LEU A N 1
ATOM 707 C CA . LEU A 1 128 ? 16.569 -0.549 -16.536 1.00 66.24 112 LEU A CA 1
ATOM 708 C C . LEU A 1 128 ? 15.820 -1.747 -15.960 1.00 59.69 112 LEU A C 1
ATOM 709 O O . LEU A 1 128 ? 16.084 -2.165 -14.841 1.00 56.80 112 LEU A O 1
ATOM 714 N N . PRO A 1 129 ? 14.851 -2.264 -16.707 1.00 56.53 113 PRO A N 1
ATOM 715 C CA . PRO A 1 129 ? 14.133 -3.439 -16.214 1.00 54.27 113 PRO A CA 1
ATOM 716 C C . PRO A 1 129 ? 14.955 -4.729 -16.332 1.00 50.51 113 PRO A C 1
ATOM 717 O O . PRO A 1 129 ? 15.745 -4.898 -17.269 1.00 50.92 113 PRO A O 1
ATOM 721 N N . VAL A 1 130 ? 14.752 -5.627 -15.383 1.00 47.76 114 VAL A N 1
ATOM 722 C CA . VAL A 1 130 ? 15.471 -6.891 -15.348 1.00 44.99 114 VAL A CA 1
ATOM 723 C C . VAL A 1 130 ? 14.513 -8.061 -15.123 1.00 42.54 114 VAL A C 1
ATOM 724 O O . VAL A 1 130 ? 13.462 -7.927 -14.464 1.00 41.52 114 VAL A O 1
ATOM 728 N N . LEU A 1 131 ? 14.872 -9.196 -15.718 1.00 40.82 115 LEU A N 1
ATOM 729 C CA . LEU A 1 131 ? 14.097 -10.408 -15.611 1.00 38.39 115 LEU A CA 1
ATOM 730 C C . LEU A 1 131 ? 13.990 -10.795 -14.139 1.00 36.07 115 LEU A C 1
ATOM 731 O O . LEU A 1 131 ? 14.964 -10.852 -13.434 1.00 33.43 115 LEU A O 1
ATOM 736 N N . THR A 1 132 ? 12.782 -11.085 -13.710 1.00 36.42 116 THR A N 1
ATOM 737 C CA . THR A 1 132 ? 12.501 -11.393 -12.315 1.00 36.52 116 THR A CA 1
ATOM 738 C C . THR A 1 132 ? 11.454 -12.468 -12.316 1.00 35.00 116 THR A C 1
ATOM 739 O O . THR A 1 132 ? 10.659 -12.537 -13.262 1.00 33.55 116 THR A O 1
ATOM 743 N N . ARG A 1 133 ? 11.467 -13.337 -11.301 1.00 33.06 117 ARG A N 1
ATOM 744 C CA . ARG A 1 133 ? 10.415 -14.351 -11.187 1.00 30.03 117 ARG A CA 1
ATOM 745 C C . ARG A 1 133 ? 9.817 -14.309 -9.805 1.00 31.28 117 ARG A C 1
ATOM 746 O O . ARG A 1 133 ? 10.495 -13.978 -8.812 1.00 33.86 117 ARG A O 1
ATOM 754 N N . TRP A 1 134 ? 8.560 -14.681 -9.722 1.00 30.39 118 TRP A N 1
ATOM 755 C CA . TRP A 1 134 ? 7.866 -14.637 -8.460 1.00 30.16 118 TRP A CA 1
ATOM 756 C C . TRP A 1 134 ? 6.650 -15.546 -8.417 1.00 29.46 118 TRP A C 1
ATOM 757 O O . TRP A 1 134 ? 6.155 -15.986 -9.437 1.00 30.05 118 TRP A O 1
ATOM 768 N N . PHE A 1 135 ? 6.183 -15.808 -7.210 1.00 31.21 119 PHE A N 1
ATOM 769 C CA . PHE A 1 135 ? 4.926 -16.526 -6.985 1.00 30.31 119 PHE A CA 1
ATOM 770 C C . PHE A 1 135 ? 3.885 -15.447 -6.760 1.00 30.70 119 PHE A C 1
ATOM 771 O O . PHE A 1 135 ? 4.059 -14.568 -5.918 1.00 30.22 119 PHE A O 1
ATOM 779 N N . PRO A 1 136 ? 2.790 -15.518 -7.494 1.00 32.36 120 PRO A N 1
ATOM 780 C CA . PRO A 1 136 ? 1.739 -14.556 -7.296 1.00 34.40 120 PRO A CA 1
ATOM 781 C C . PRO A 1 136 ? 0.936 -14.868 -6.049 1.00 34.65 120 PRO A C 1
ATOM 782 O O . PRO A 1 136 ? 1.054 -15.962 -5.488 1.00 33.57 120 PRO A O 1
ATOM 786 N N . MET A 1 137 ? 0.119 -13.906 -5.627 1.00 35.95 121 MET A N 1
ATOM 787 C CA . MET A 1 137 ? -0.678 -14.051 -4.412 1.00 38.57 121 MET A CA 1
ATOM 788 C C . MET A 1 137 ? -1.748 -15.133 -4.477 1.00 38.82 121 MET A C 1
ATOM 789 O O . MET A 1 137 ? -2.101 -15.701 -3.439 1.00 39.50 121 MET A O 1
ATOM 794 N N . SER A 1 138 ? -2.245 -15.444 -5.675 1.00 37.64 122 SER A N 1
ATOM 795 C CA . SER A 1 138 ? -3.254 -16.491 -5.812 1.00 38.50 122 SER A CA 1
ATOM 796 C C . SER A 1 138 ? -2.728 -17.803 -5.232 1.00 37.92 122 SER A C 1
ATOM 797 O O . SER A 1 138 ? -3.511 -18.638 -4.759 1.00 40.19 122 SER A O 1
ATOM 800 N N . TYR A 1 139 ? -1.414 -18.015 -5.292 1.00 35.62 123 TYR A N 1
ATOM 801 C CA . TYR A 1 139 ? -0.827 -19.194 -4.626 1.00 34.99 123 TYR A CA 1
ATOM 802 C C . TYR A 1 139 ? -0.307 -18.821 -3.223 1.00 34.43 123 TYR A C 1
ATOM 803 O O . TYR A 1 139 ? -0.650 -19.448 -2.237 1.00 35.01 123 TYR A O 1
ATOM 812 N N . ALA A 1 140 ? 0.488 -17.757 -3.158 1.00 34.51 124 ALA A N 1
ATOM 813 C CA . ALA A 1 140 ? 1.122 -17.327 -1.921 1.00 32.28 124 ALA A CA 1
ATOM 814 C C . ALA A 1 140 ? 0.169 -17.123 -0.762 1.00 32.45 124 ALA A C 1
ATOM 815 O O . ALA A 1 140 ? 0.486 -17.487 0.363 1.00 34.19 124 ALA A O 1
ATOM 817 N N . LYS A 1 141 ? -1.008 -16.583 -0.999 1.00 33.40 125 LYS A N 1
ATOM 818 C CA . LYS A 1 141 ? -1.936 -16.369 0.114 1.00 34.28 125 LYS A CA 1
ATOM 819 C C . LYS A 1 141 ? -2.238 -17.689 0.797 1.00 32.93 125 LYS A C 1
ATOM 820 O O . LYS A 1 141 ? -2.540 -17.684 1.950 1.00 31.79 125 LYS A O 1
ATOM 826 N N . ASP A 1 142 ? -2.132 -18.817 0.086 1.00 32.21 126 ASP A N 1
ATOM 827 C CA . ASP A 1 142 ? -2.432 -20.133 0.676 1.00 32.24 126 ASP A CA 1
ATOM 828 C C . ASP A 1 142 ? -1.175 -20.959 0.963 1.00 31.52 126 ASP A C 1
ATOM 829 O O . ASP A 1 142 ? -1.256 -22.178 1.172 1.00 33.03 126 ASP A O 1
ATOM 834 N N . ALA A 1 143 ? -0.016 -20.312 0.972 1.00 32.15 127 ALA A N 1
ATOM 835 C CA . ALA A 1 143 ? 1.273 -20.997 1.211 1.00 31.20 127 ALA A CA 1
ATOM 836 C C . ALA A 1 143 ? 2.104 -20.359 2.297 1.00 31.53 127 ALA A C 1
ATOM 837 O O . ALA A 1 143 ? 2.777 -21.049 3.054 1.00 34.44 127 ALA A O 1
ATOM 839 N N . LEU A 1 144 ? 2.106 -19.038 2.353 1.00 31.35 128 LEU A N 1
ATOM 840 C CA . LEU A 1 144 ? 2.889 -18.313 3.365 1.00 31.28 128 LEU A CA 1
ATOM 841 C C . LEU A 1 144 ? 2.481 -18.556 4.829 1.00 31.66 128 LEU A C 1
ATOM 842 O O . LEU A 1 144 ? 1.326 -18.474 5.191 1.00 32.26 128 LEU A O 1
ATOM 847 N N . MET A 1 145 ? 3.473 -18.773 5.671 1.00 43.43 129 MET A N 1
ATOM 848 C CA . MET A 1 145 ? 3.257 -19.001 7.063 1.00 42.20 129 MET A CA 1
ATOM 849 C C . MET A 1 145 ? 4.279 -18.154 7.816 1.00 42.68 129 MET A C 1
ATOM 850 O O . MET A 1 145 ? 5.241 -17.677 7.207 1.00 41.63 129 MET A O 1
ATOM 855 N N . PRO A 1 146 ? 4.059 -17.943 9.127 1.00 42.92 130 PRO A N 1
ATOM 856 C CA . PRO A 1 146 ? 5.007 -17.194 9.936 1.00 43.53 130 PRO A CA 1
ATOM 857 C C . PRO A 1 146 ? 6.382 -17.781 9.831 1.00 42.04 130 PRO A C 1
ATOM 858 O O . PRO A 1 146 ? 6.537 -18.982 9.938 1.00 42.17 130 PRO A O 1
ATOM 862 N N . ALA A 1 147 ? 7.365 -16.925 9.607 1.00 43.40 131 ALA A N 1
ATOM 863 C CA . ALA A 1 147 ? 8.768 -17.345 9.506 1.00 41.35 131 ALA A CA 1
ATOM 864 C C . ALA A 1 147 ? 9.299 -17.726 10.854 1.00 39.97 131 ALA A C 1
ATOM 865 O O . ALA A 1 147 ? 8.830 -17.256 11.871 1.00 42.38 131 ALA A O 1
ATOM 867 N N . ALA A 1 148 ? 10.321 -18.555 10.844 1.00 39.61 132 ALA A N 1
ATOM 868 C CA . ALA A 1 148 ? 10.974 -19.003 12.038 1.00 39.09 132 ALA A CA 1
ATOM 869 C C . ALA A 1 148 ? 11.648 -17.864 12.830 1.00 39.87 132 ALA A C 1
ATOM 870 O O . ALA A 1 148 ? 11.623 -17.849 14.080 1.00 39.87 132 ALA A O 1
ATOM 872 N N . PHE A 1 149 ? 12.202 -16.886 12.115 1.00 40.23 133 PHE A N 1
ATOM 873 C CA . PHE A 1 149 ? 12.955 -15.819 12.765 1.00 39.59 133 PHE A CA 1
ATOM 874 C C . PHE A 1 149 ? 12.743 -14.434 12.210 1.00 38.54 133 PHE A C 1
ATOM 875 O O . PHE A 1 149 ? 12.149 -14.254 11.165 1.00 39.54 133 PHE A O 1
ATOM 883 N N . LEU A 1 150 ? 13.243 -13.456 12.963 1.00 37.79 134 LEU A N 1
ATOM 884 C CA . LEU A 1 150 ? 13.297 -12.076 12.549 1.00 36.69 134 LEU A CA 1
ATOM 885 C C . LEU A 1 150 ? 14.774 -11.683 12.565 1.00 37.20 134 LEU A C 1
ATOM 886 O O . LEU A 1 150 ? 15.464 -11.892 13.573 1.00 37.51 134 LEU A O 1
ATOM 891 N N . ASP A 1 151 ? 15.266 -11.170 11.440 1.00 36.84 135 ASP A N 1
ATOM 892 C CA . ASP A 1 151 ? 16.618 -10.678 11.345 1.00 37.30 135 ASP A CA 1
ATOM 893 C C . ASP A 1 151 ? 16.401 -9.216 11.681 1.00 38.67 135 ASP A C 1
ATOM 894 O O . ASP A 1 151 ? 15.712 -8.500 10.935 1.00 40.78 135 ASP A O 1
ATOM 899 N N . LEU A 1 152 ? 16.903 -8.789 12.836 1.00 38.01 136 LEU A N 1
ATOM 900 C CA . LEU A 1 152 ? 16.767 -7.404 13.262 1.00 38.88 136 LEU A CA 1
ATOM 901 C C . LEU A 1 152 ? 18.020 -6.678 12.841 1.00 41.02 136 LEU A C 1
ATOM 902 O O . LEU A 1 152 ? 19.134 -7.052 13.252 1.00 40.32 136 LEU A O 1
ATOM 907 N N . ILE A 1 153 ? 17.863 -5.657 12.007 1.00 43.20 137 ILE A N 1
ATOM 908 C CA . ILE A 1 153 ? 19.032 -4.925 11.534 1.00 47.73 137 ILE A CA 1
ATOM 909 C C . ILE A 1 153 ? 19.161 -3.690 12.376 1.00 48.58 137 ILE A C 1
ATOM 910 O O . ILE A 1 153 ? 18.194 -2.945 12.519 1.00 49.74 137 ILE A O 1
ATOM 915 N N . LEU A 1 154 ? 20.353 -3.472 12.925 1.00 48.40 138 LEU A N 1
ATOM 916 C CA . LEU A 1 154 ? 20.622 -2.334 13.794 1.00 49.44 138 LEU A CA 1
ATOM 917 C C . LEU A 1 154 ? 21.565 -1.308 13.178 1.00 54.01 138 LEU A C 1
ATOM 918 O O . LEU A 1 154 ? 22.432 -1.644 12.390 1.00 56.38 138 LEU A O 1
ATOM 923 N N . TYR A 1 155 ? 21.365 -0.046 13.538 1.00 57.35 139 TYR A N 1
ATOM 924 C CA . TYR A 1 155 ? 22.241 1.058 13.128 1.00 61.33 139 TYR A CA 1
ATOM 925 C C . TYR A 1 155 ? 22.632 1.775 14.378 1.00 61.04 139 TYR A C 1
ATOM 926 O O . TYR A 1 155 ? 21.847 1.833 15.321 1.00 60.35 139 TYR A O 1
ATOM 935 N N . SER A 1 156 ? 23.852 2.298 14.403 1.00 62.65 140 SER A N 1
ATOM 936 C CA . SER A 1 156 ? 24.316 3.053 15.545 1.00 63.76 140 SER A CA 1
ATOM 937 C C . SER A 1 156 ? 23.464 4.305 15.681 1.00 63.94 140 SER A C 1
ATOM 938 O O . SER A 1 156 ? 22.750 4.680 14.752 1.00 64.41 140 SER A O 1
ATOM 941 N N . ARG A 1 157 ? 23.534 4.915 16.858 1.00 63.77 141 ARG A N 1
ATOM 942 C CA . ARG A 1 157 ? 22.845 6.174 17.162 1.00 61.28 141 ARG A CA 1
ATOM 943 C C . ARG A 1 157 ? 23.366 7.263 16.209 1.00 62.73 141 ARG A C 1
ATOM 944 O O . ARG A 1 157 ? 22.618 8.094 15.705 1.00 62.45 141 ARG A O 1
ATOM 952 N N . GLU A 1 158 ? 24.667 7.211 15.960 1.00 65.24 142 GLU A N 1
ATOM 953 C CA . GLU A 1 158 ? 25.360 8.158 15.097 1.00 68.56 142 GLU A CA 1
ATOM 954 C C . GLU A 1 158 ? 24.805 8.105 13.676 1.00 71.96 142 GLU A C 1
ATOM 955 O O . GLU A 1 158 ? 24.301 9.108 13.167 1.00 72.49 142 GLU A O 1
ATOM 961 N N . GLN A 1 159 ? 24.865 6.930 13.053 1.00 74.40 143 GLN A N 1
ATOM 962 C CA . GLN A 1 159 ? 24.346 6.775 11.700 1.00 79.61 143 GLN A CA 1
ATOM 963 C C . GLN A 1 159 ? 22.875 7.159 11.554 1.00 78.89 143 GLN A C 1
ATOM 964 O O . GLN A 1 159 ? 22.486 7.712 10.527 1.00 82.81 143 GLN A O 1
ATOM 970 N N . ILE A 1 160 ? 22.057 6.861 12.555 1.00 76.17 144 ILE A N 1
ATOM 971 C CA . ILE A 1 160 ? 20.640 7.252 12.503 1.00 76.70 144 ILE A CA 1
ATOM 972 C C . ILE A 1 160 ? 20.498 8.782 12.479 1.00 76.61 144 ILE A C 1
ATOM 973 O O . ILE A 1 160 ? 19.714 9.322 11.698 1.00 80.53 144 ILE A O 1
ATOM 978 N N . ALA A 1 161 ? 21.260 9.476 13.317 1.00 73.44 145 ALA A N 1
ATOM 979 C CA . ALA A 1 161 ? 21.210 10.938 13.341 1.00 73.94 145 ALA A CA 1
ATOM 980 C C . ALA A 1 161 ? 21.608 11.483 11.959 1.00 78.62 145 ALA A C 1
ATOM 981 O O . ALA A 1 161 ? 20.899 12.290 11.366 1.00 79.70 145 ALA A O 1
ATOM 983 N N . LYS A 1 162 ? 22.733 10.987 11.457 1.00 81.74 146 LYS A N 1
ATOM 984 C CA . LYS A 1 162 ? 23.308 11.386 10.170 1.00 87.57 146 LYS A CA 1
ATOM 985 C C . LYS A 1 162 ? 22.345 11.259 8.976 1.00 92.34 146 LYS A C 1
ATOM 986 O O . LYS A 1 162 ? 22.160 12.218 8.215 1.00 94.85 146 LYS A O 1
ATOM 992 N N . GLU A 1 163 ? 21.743 10.081 8.813 1.00 94.08 147 GLU A N 1
ATOM 993 C CA . GLU A 1 163 ? 20.792 9.848 7.716 1.00 100.04 147 GLU A CA 1
ATOM 994 C C . GLU A 1 163 ? 19.480 10.628 7.902 1.00 100.36 147 GLU A C 1
ATOM 995 O O . GLU A 1 163 ? 18.910 11.118 6.923 1.00 105.00 147 GLU A O 1
ATOM 1001 N N . THR A 1 164 ? 19.002 10.747 9.143 1.00 96.49 148 THR A N 1
ATOM 1002 C CA . THR A 1 164 ? 17.764 11.495 9.404 1.00 97.62 148 THR A CA 1
ATOM 1003 C C . THR A 1 164 ? 18.009 12.979 9.050 1.00 99.58 148 THR A C 1
ATOM 1004 O O . THR A 1 164 ? 17.120 13.656 8.502 1.00 103.15 148 THR A O 1
ATOM 1008 N N . ALA A 1 165 ? 19.221 13.465 9.349 1.00 97.49 149 ALA A N 1
ATOM 1009 C CA . ALA A 1 165 ? 19.620 14.844 9.040 1.00 99.45 149 ALA A CA 1
ATOM 1010 C C . ALA A 1 165 ? 19.863 15.001 7.550 1.00 106.00 149 ALA A C 1
ATOM 1011 O O . ALA A 1 165 ? 19.354 15.935 6.944 1.00 108.98 149 ALA A O 1
ATOM 1013 N N . ALA A 1 166 ? 20.646 14.089 6.967 1.00 108.68 150 ALA A N 1
ATOM 1014 C CA . ALA A 1 166 ? 20.938 14.120 5.523 1.00 116.10 150 ALA A CA 1
ATOM 1015 C C . ALA A 1 166 ? 19.641 14.051 4.718 1.00 121.52 150 ALA A C 1
ATOM 1016 O O . ALA A 1 166 ? 19.525 14.697 3.682 1.00 127.34 150 ALA A O 1
ATOM 1018 N N . GLU A 1 167 ? 18.66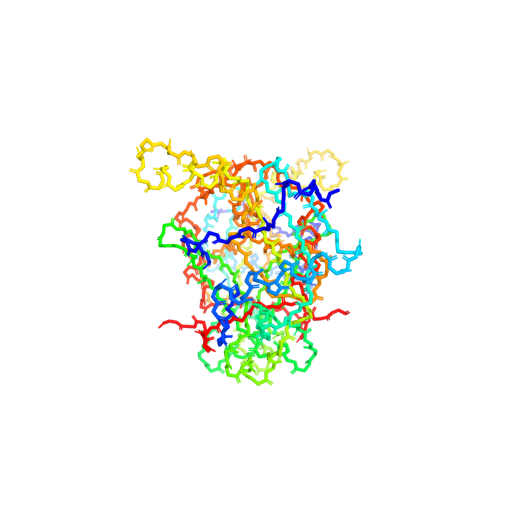8 13.273 5.207 1.00 120.93 151 GLU A N 1
ATOM 1019 C CA . GLU A 1 167 ? 17.340 13.150 4.569 1.00 126.06 151 GLU A CA 1
ATOM 1020 C C . GLU A 1 167 ? 16.666 14.529 4.482 1.00 128.16 151 GLU A C 1
ATOM 1021 O O . GLU A 1 167 ? 15.787 14.748 3.647 1.00 134.33 151 GLU A O 1
ATOM 1027 N N . SER A 1 168 ? 17.084 15.442 5.360 1.00 123.79 152 SER A N 1
ATOM 1028 C CA . SER A 1 168 ? 16.578 16.813 5.396 1.00 125.53 152 SER A CA 1
ATOM 1029 C C . SER A 1 168 ? 17.699 17.845 5.116 1.00 126.57 152 SER A C 1
ATOM 1030 O O . SER A 1 168 ? 17.422 18.983 4.717 1.00 129.81 152 SER A O 1
ATOM 1033 N N . ASN A 1 169 ? 18.954 17.417 5.320 1.00 123.79 153 ASN A N 1
ATOM 1034 C CA . ASN A 1 169 ? 20.174 18.254 5.204 1.00 123.59 153 ASN A CA 1
ATOM 1035 C C . ASN A 1 169 ? 20.243 19.189 6.419 1.00 118.02 153 ASN A C 1
ATOM 1036 O O . ASN A 1 169 ? 20.985 20.176 6.436 1.00 119.13 153 ASN A O 1
ATOM 1041 N N . THR A 1 170 ? 19.468 18.839 7.445 1.00 112.17 154 THR A N 1
ATOM 1042 C CA . THR A 1 170 ? 19.399 19.601 8.680 1.00 107.10 154 THR A CA 1
ATOM 1043 C C . THR A 1 170 ? 20.671 19.372 9.476 1.00 101.90 154 THR A C 1
ATOM 1044 O O . THR A 1 170 ? 21.386 18.383 9.246 1.00 101.75 154 THR A O 1
ATOM 1048 N N . ALA A 1 171 ? 20.978 20.305 10.378 1.00 97.32 155 ALA A N 1
ATOM 1049 C CA . ALA A 1 171 ? 22.106 20.135 11.260 1.00 92.05 155 ALA A CA 1
ATOM 1050 C C . ALA A 1 171 ? 21.704 18.919 12.071 1.00 86.06 155 ALA A C 1
ATOM 1051 O O . ALA A 1 171 ? 20.565 18.825 12.535 1.00 84.93 155 ALA A O 1
ATOM 1053 N N . VAL A 1 172 ? 22.623 17.976 12.202 1.00 82.08 156 VAL A N 1
ATOM 1054 C CA . VAL A 1 172 ? 22.369 16.744 12.916 1.00 76.91 156 VAL A CA 1
ATOM 1055 C C . VAL A 1 172 ? 22.444 16.953 14.445 1.00 71.81 156 VAL A C 1
ATOM 1056 O O . VAL A 1 172 ? 23.440 17.457 14.963 1.00 70.60 156 VAL A O 1
ATOM 1060 N N . VAL A 1 173 ? 21.381 16.585 15.155 1.00 67.63 157 VAL A N 1
ATOM 1061 C CA . VAL A 1 173 ? 21.344 16.699 16.610 1.00 63.69 157 VAL A CA 1
ATOM 1062 C C . VAL A 1 173 ? 21.341 15.310 17.221 1.00 59.92 157 VAL A C 1
ATOM 1063 O O . VAL A 1 173 ? 20.379 14.564 17.050 1.00 62.13 157 VAL A O 1
ATOM 1067 N N . ILE A 1 174 ? 22.416 14.947 17.908 1.00 56.85 158 ILE A N 1
ATOM 1068 C CA . ILE A 1 174 ? 22.492 13.650 18.558 1.00 54.56 158 ILE A CA 1
ATOM 1069 C C . ILE A 1 174 ? 22.077 13.760 20.031 1.00 52.10 158 ILE A C 1
ATOM 1070 O O . ILE A 1 174 ? 22.496 14.671 20.746 1.00 54.68 158 ILE A O 1
ATOM 1075 N N . ASP A 1 175 ? 21.218 12.837 20.446 1.00 48.72 159 ASP A N 1
ATOM 1076 C CA . ASP A 1 175 ? 20.777 12.728 21.804 1.00 45.94 159 ASP A CA 1
ATOM 1077 C C . ASP A 1 175 ? 21.670 11.668 22.439 1.00 44.62 159 ASP A C 1
ATOM 1078 O O . ASP A 1 175 ? 21.500 10.497 22.171 1.00 44.53 159 ASP A O 1
ATOM 1083 N N . PRO A 1 176 ? 22.610 12.073 23.314 1.00 45.65 160 PRO A N 1
ATOM 1084 C CA . PRO A 1 176 ? 23.513 11.094 23.939 1.00 45.57 160 PRO A CA 1
ATOM 1085 C C . PRO A 1 176 ? 22.795 10.047 24.748 1.00 46.18 160 PRO A C 1
ATOM 1086 O O . PRO A 1 176 ? 23.397 9.010 25.061 1.00 47.26 160 PRO A O 1
ATOM 1090 N N . ASN A 1 177 ? 21.529 10.312 25.090 1.00 46.47 161 ASN A N 1
ATOM 1091 C CA . ASN A 1 177 ? 20.724 9.374 25.863 1.00 47.82 161 ASN A CA 1
ATOM 1092 C C . ASN A 1 177 ? 19.888 8.452 24.992 1.00 50.11 161 ASN A C 1
ATOM 1093 O O . ASN A 1 177 ? 19.155 7.604 25.501 1.00 49.40 161 ASN A O 1
ATOM 1098 N N . ALA A 1 178 ? 20.003 8.610 23.678 1.00 47.30 162 ALA A N 1
ATOM 1099 C CA . ALA A 1 178 ? 19.295 7.736 22.753 1.00 48.86 162 ALA A CA 1
ATOM 1100 C C . ALA A 1 178 ? 19.954 6.369 22.780 1.00 45.84 162 ALA A C 1
ATOM 1101 O O . ALA A 1 178 ? 21.138 6.255 23.028 1.00 46.79 162 ALA A O 1
ATOM 1103 N N . PRO A 1 179 ? 19.197 5.311 22.520 1.00 47.44 163 PRO A N 1
ATOM 1104 C CA . PRO A 1 179 ? 19.867 4.012 22.532 1.00 44.45 163 PRO A CA 1
ATOM 1105 C C . PRO A 1 179 ? 21.102 3.969 21.603 1.00 46.44 163 PRO A C 1
ATOM 1106 O O . PRO A 1 179 ? 21.136 4.660 20.566 1.00 50.49 163 PRO A O 1
ATOM 1110 N N . ALA A 1 180 ? 22.101 3.167 21.967 1.00 45.13 164 ALA A N 1
ATOM 1111 C CA . ALA A 1 180 ? 23.313 3.059 21.157 1.00 48.45 164 ALA A CA 1
ATOM 1112 C C . ALA A 1 180 ? 22.992 2.403 19.814 1.00 48.12 164 ALA A C 1
ATOM 1113 O O . ALA A 1 180 ? 23.494 2.811 18.780 1.00 51.00 164 ALA A O 1
ATOM 1115 N N . TRP A 1 181 ? 22.111 1.411 19.848 1.00 45.98 165 TRP A N 1
ATOM 1116 C CA . TRP A 1 181 ? 21.700 0.696 18.653 1.00 45.01 165 TRP A CA 1
ATOM 1117 C C . TRP A 1 181 ? 20.224 0.767 18.502 1.00 42.96 165 TRP A C 1
ATOM 1118 O O . TRP A 1 181 ? 19.506 0.576 19.466 1.00 41.77 165 TRP A O 1
ATOM 1129 N N . SER A 1 182 ? 19.751 1.020 17.289 1.00 45.17 166 SER A N 1
ATOM 1130 C CA . SER A 1 182 ? 18.317 1.029 17.056 1.00 46.73 166 SER A CA 1
ATOM 1131 C C . SER A 1 182 ? 17.949 0.193 15.855 1.00 46.31 166 SER A C 1
ATOM 1132 O O . SER A 1 182 ? 18.643 0.186 14.853 1.00 48.88 166 SER A O 1
ATOM 1135 N N . ILE A 1 183 ? 16.824 -0.486 15.973 1.00 45.35 167 ILE A N 1
ATOM 1136 C CA . ILE A 1 183 ? 16.303 -1.317 14.903 1.00 46.48 167 ILE A CA 1
ATOM 1137 C C . ILE A 1 183 ? 15.782 -0.404 13.776 1.00 51.34 167 ILE A C 1
ATOM 1138 O O . ILE A 1 183 ? 14.923 0.449 14.011 1.00 54.68 167 ILE A O 1
ATOM 1143 N N . ILE A 1 184 ? 16.332 -0.571 12.575 1.00 51.94 168 ILE A N 1
ATOM 1144 C CA . ILE A 1 184 ? 15.919 0.198 11.407 1.00 58.62 168 ILE A CA 1
ATOM 1145 C C . ILE A 1 184 ? 15.227 -0.700 10.348 1.00 60.27 168 ILE A C 1
ATOM 1146 O O . ILE A 1 184 ? 14.529 -0.212 9.462 1.00 65.96 168 ILE A O 1
ATOM 1151 N N . ALA A 1 185 ? 15.408 -2.011 10.474 1.00 55.71 169 ALA A N 1
ATOM 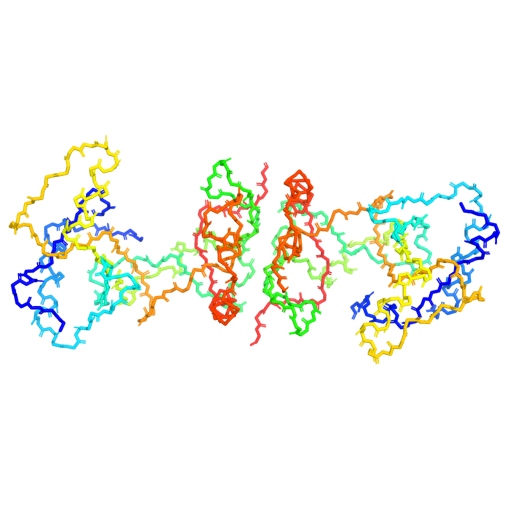1152 C CA . ALA A 1 185 ? 14.774 -2.967 9.577 1.00 57.14 169 ALA A CA 1
ATOM 1153 C C . ALA A 1 185 ? 14.506 -4.254 10.317 1.00 50.79 169 ALA A C 1
ATOM 1154 O O . ALA A 1 185 ? 15.238 -4.620 11.230 1.00 47.88 169 ALA A O 1
ATOM 1156 N N . VAL A 1 186 ? 13.453 -4.942 9.893 1.00 52.21 170 VAL A N 1
ATOM 1157 C CA . VAL A 1 186 ? 13.050 -6.233 10.450 1.00 47.06 170 VAL A CA 1
ATOM 1158 C C . VAL A 1 186 ? 12.684 -7.138 9.291 1.00 47.73 170 VAL A C 1
ATOM 1159 O O . VAL A 1 186 ? 11.814 -6.827 8.506 1.00 51.21 170 VAL A O 1
ATOM 1163 N N . LYS A 1 187 ? 13.359 -8.271 9.191 1.00 47.30 171 LYS A N 1
ATOM 1164 C CA . LYS A 1 187 ? 13.141 -9.196 8.102 1.00 46.73 171 LYS A CA 1
ATOM 1165 C C . LYS A 1 187 ? 12.707 -10.545 8.599 1.00 41.97 171 LYS A C 1
ATOM 1166 O O . LYS A 1 187 ? 13.472 -11.210 9.283 1.00 39.47 171 LYS A O 1
ATOM 1172 N N . ALA A 1 188 ? 11.500 -10.957 8.239 1.00 41.37 172 ALA A N 1
ATOM 1173 C CA . ALA A 1 188 ? 11.011 -12.281 8.596 1.00 39.50 172 ALA A CA 1
ATOM 1174 C C . ALA A 1 188 ? 11.620 -13.254 7.612 1.00 38.09 172 ALA A C 1
ATOM 1175 O O . ALA A 1 188 ? 11.523 -13.053 6.385 1.00 41.65 172 ALA A O 1
ATOM 1177 N N . GLN A 1 189 ? 12.255 -14.299 8.141 1.00 34.23 173 GLN A N 1
ATOM 1178 C CA . GLN A 1 189 ? 12.872 -15.301 7.310 1.00 34.11 173 GLN A CA 1
ATOM 1179 C C . GLN A 1 189 ? 13.054 -16.591 8.108 1.00 35.63 173 GLN A C 1
ATOM 1180 O O . GLN A 1 189 ? 12.947 -16.598 9.331 1.00 34.80 173 GLN A O 1
ATOM 1186 N N . ASN A 1 190 ? 13.280 -17.692 7.407 1.00 36.96 174 ASN A N 1
ATOM 1187 C CA . ASN A 1 190 ? 13.421 -18.987 8.050 1.00 39.76 174 ASN A CA 1
ATOM 1188 C C . ASN A 1 190 ? 14.854 -19.373 8.210 1.00 42.98 174 ASN A C 1
ATOM 1189 O O . ASN A 1 190 ? 15.142 -20.324 8.869 1.00 48.84 174 ASN A O 1
ATOM 1194 N N . GLU A 1 191 ? 15.762 -18.618 7.611 1.00 40.57 175 GLU A N 1
ATOM 1195 C CA . GLU A 1 191 ? 17.164 -18.919 7.722 1.00 40.31 175 GLU A CA 1
ATOM 1196 C C . GLU A 1 191 ? 17.834 -18.021 8.784 1.00 40.27 175 GLU A C 1
ATOM 1197 O O . GLU A 1 191 ? 17.463 -16.848 8.954 1.00 40.18 175 GLU A O 1
ATOM 1203 N N . LYS A 1 192 ? 18.800 -18.602 9.484 1.00 40.43 176 LYS A N 1
ATOM 1204 C CA . LYS A 1 192 ? 19.612 -17.941 10.520 1.00 43.17 176 LYS A CA 1
ATOM 1205 C C . LYS A 1 192 ? 20.884 -17.330 9.916 1.00 39.66 176 LYS A C 1
ATOM 1206 O O . LYS A 1 192 ? 21.941 -17.426 10.500 1.00 37.30 176 LYS A O 1
ATOM 1212 N N . TYR A 1 193 ? 20.783 -16.740 8.725 1.00 37.37 177 TYR A N 1
ATOM 1213 C CA . TYR A 1 193 ? 21.913 -16.059 8.106 1.00 35.79 177 TYR A CA 1
ATOM 1214 C C . TYR A 1 193 ? 21.372 -14.979 7.164 1.00 35.00 177 TYR A C 1
ATOM 1215 O O . TYR A 1 193 ? 20.184 -14.976 6.843 1.00 36.91 177 TYR A O 1
ATOM 1224 N N . SER A 1 194 ? 22.210 -14.012 6.805 1.00 36.05 178 SER A N 1
ATOM 1225 C CA . SER A 1 194 ? 21.802 -12.919 5.913 1.00 38.39 178 SER A CA 1
ATOM 1226 C C . SER A 1 194 ? 21.375 -13.505 4.593 1.00 38.22 178 SER A C 1
ATOM 1227 O O . SER A 1 194 ? 22.130 -14.201 3.942 1.00 37.13 178 SER A O 1
ATOM 1230 N N . LEU A 1 195 ? 20.157 -13.227 4.186 1.00 39.52 179 LEU A N 1
ATOM 1231 C CA . LEU A 1 195 ? 19.694 -13.786 2.947 1.00 40.98 179 LEU A CA 1
ATOM 1232 C C . LEU A 1 195 ? 20.440 -13.058 1.812 1.00 40.67 179 LEU A C 1
ATOM 1233 O O . LEU A 1 195 ? 20.526 -11.818 1.810 1.00 43.37 179 LEU A O 1
ATOM 1238 N N . PRO A 1 196 ? 21.008 -13.820 0.859 1.00 38.70 180 PRO A N 1
ATOM 1239 C CA . PRO A 1 196 ? 21.737 -13.194 -0.228 1.00 41.58 180 PRO A CA 1
ATOM 1240 C C . PRO A 1 196 ? 20.861 -12.335 -1.101 1.00 41.69 180 PRO A C 1
ATOM 1241 O O . PRO A 1 196 ? 19.719 -12.684 -1.347 1.00 42.78 180 PRO A O 1
ATOM 1245 N N . MET A 1 197 ? 21.383 -11.215 -1.568 1.00 44.47 181 MET A N 1
ATOM 1246 C CA . MET A 1 197 ? 20.607 -10.372 -2.455 1.00 47.70 181 MET A CA 1
ATOM 1247 C C . MET A 1 197 ? 20.444 -11.172 -3.748 1.00 46.70 181 MET A C 1
ATOM 1248 O O . MET A 1 197 ? 21.156 -12.160 -3.962 1.00 46.39 181 MET A O 1
ATOM 1253 N N . ALA A 1 198 ? 19.514 -10.741 -4.595 1.00 46.23 182 ALA A N 1
ATOM 1254 C CA . ALA A 1 198 ? 19.249 -11.402 -5.838 1.00 45.80 182 ALA A CA 1
ATOM 1255 C C . ALA A 1 198 ? 20.476 -11.310 -6.721 1.00 47.81 182 ALA A C 1
ATOM 1256 O O . ALA A 1 198 ? 21.169 -10.319 -6.709 1.00 49.76 182 ALA A O 1
ATOM 1258 N N . PRO A 1 199 ? 20.722 -12.349 -7.523 1.00 37.17 183 PRO A N 1
ATOM 1259 C CA . PRO A 1 199 ? 21.860 -12.348 -8.457 1.00 37.85 183 PRO A CA 1
ATOM 1260 C C . PRO A 1 199 ? 21.891 -11.107 -9.347 1.00 39.44 183 PRO A C 1
ATOM 1261 O O . PRO A 1 199 ? 22.937 -10.543 -9.554 1.00 39.15 183 PRO A O 1
ATOM 1265 N N . ILE A 1 200 ? 20.737 -10.688 -9.844 1.00 39.79 184 ILE A N 1
ATOM 1266 C CA . ILE A 1 200 ? 20.671 -9.538 -10.723 1.00 42.82 184 ILE A CA 1
ATOM 1267 C C . ILE A 1 200 ? 21.058 -8.278 -9.969 1.00 44.88 184 ILE A C 1
ATOM 1268 O O . ILE A 1 200 ? 21.718 -7.404 -10.516 1.00 48.43 184 ILE A O 1
ATOM 1273 N N . THR A 1 201 ? 20.689 -8.196 -8.704 1.00 45.45 185 THR A N 1
ATOM 1274 C CA . THR A 1 201 ? 21.009 -7.011 -7.922 1.00 47.57 185 THR A CA 1
ATOM 1275 C C . THR A 1 201 ? 22.515 -6.909 -7.866 1.00 50.10 185 THR A C 1
ATOM 1276 O O . THR A 1 201 ? 23.060 -5.825 -7.996 1.00 51.49 185 THR A O 1
ATOM 1280 N N . MET A 1 202 ? 23.197 -8.046 -7.710 1.00 50.44 186 MET A N 1
ATOM 1281 C CA . MET A 1 202 ? 24.669 -8.041 -7.655 1.00 53.35 186 MET A CA 1
ATOM 1282 C C . MET A 1 202 ? 25.279 -7.547 -8.963 1.00 54.99 186 MET A C 1
ATOM 1283 O O . MET A 1 202 ? 26.251 -6.784 -8.947 1.00 56.80 186 MET A O 1
ATOM 1288 N N . LEU A 1 203 ? 24.703 -7.979 -10.087 1.00 54.99 187 LEU A N 1
ATOM 1289 C CA . LEU A 1 203 ? 25.169 -7.539 -11.410 1.00 58.18 187 LEU A CA 1
ATOM 1290 C C . LEU A 1 203 ? 24.937 -6.038 -11.609 1.00 61.40 187 LEU A C 1
ATOM 1291 O O . LEU A 1 203 ? 25.856 -5.327 -11.996 1.00 64.04 187 LEU A O 1
ATOM 1296 N N . ARG A 1 204 ? 23.718 -5.564 -11.334 1.00 60.99 188 ARG A N 1
ATOM 1297 C CA . ARG A 1 204 ? 23.405 -4.136 -11.489 1.00 65.03 188 ARG A CA 1
ATOM 1298 C C . ARG A 1 204 ? 24.328 -3.249 -10.613 1.00 67.55 188 ARG A C 1
ATOM 1299 O O . ARG A 1 204 ? 24.616 -2.108 -10.975 1.00 70.02 188 ARG A O 1
ATOM 1307 N N . ASN A 1 205 ? 24.787 -3.776 -9.476 1.00 66.26 189 ASN A N 1
ATOM 1308 C CA . ASN A 1 205 ? 25.689 -3.037 -8.589 1.00 69.85 189 ASN A CA 1
ATOM 1309 C C . ASN A 1 205 ? 27.111 -2.874 -9.147 1.00 71.61 189 ASN A C 1
ATOM 1310 O O . ASN A 1 205 ? 27.893 -2.097 -8.599 1.00 74.21 189 ASN A O 1
ATOM 1315 N N . THR A 1 206 ? 27.451 -3.607 -10.210 1.00 69.63 190 THR A N 1
ATOM 1316 C CA . THR A 1 206 ? 28.767 -3.466 -10.837 1.00 72.19 190 THR A CA 1
ATOM 1317 C C . THR A 1 206 ? 28.734 -2.402 -11.933 1.00 76.80 190 THR A C 1
ATOM 1318 O O . THR A 1 206 ? 29.771 -2.073 -12.514 1.00 79.92 190 THR A O 1
ATOM 1322 N N . LEU A 1 207 ? 27.540 -1.875 -12.213 1.00 77.91 191 LEU A N 1
ATOM 1323 C CA . LEU A 1 207 ? 27.348 -0.842 -13.224 1.00 82.80 191 LEU A CA 1
ATOM 1324 C C . LEU A 1 207 ? 27.140 0.508 -12.541 1.00 88.44 191 LEU A C 1
ATOM 1325 O O . LEU A 1 207 ? 26.049 0.778 -12.032 1.00 87.40 191 LEU A O 1
ATOM 1330 N N . ILE A 1 208 ? 28.168 1.353 -12.512 1.00 93.91 192 ILE A N 1
ATOM 1331 C CA . ILE A 1 208 ? 28.015 2.662 -11.891 1.00 100.38 192 ILE A CA 1
ATOM 1332 C C . ILE A 1 208 ? 26.908 3.453 -12.620 1.00 104.52 192 ILE A C 1
ATOM 1333 O O . ILE A 1 208 ? 26.063 4.090 -11.982 1.00 105.89 192 ILE A O 1
ATOM 1338 N N . GLU A 1 209 ? 26.911 3.371 -13.951 1.00 107.36 193 GLU A N 1
ATOM 1339 C CA . GLU A 1 209 ? 25.925 4.048 -14.812 1.00 111.70 193 GLU A CA 1
ATOM 1340 C C . GLU A 1 209 ? 24.474 3.719 -14.461 1.00 109.45 193 GLU A C 1
ATOM 1341 O O . GLU A 1 209 ? 23.552 4.463 -14.802 1.00 111.96 193 GLU A O 1
ATOM 1347 N N . GLU A 1 210 ? 24.292 2.583 -13.801 1.00 105.63 194 GLU A N 1
ATOM 1348 C CA . GLU A 1 210 ? 22.983 2.084 -13.421 1.00 103.87 194 GLU A CA 1
ATOM 1349 C C . GLU A 1 210 ? 22.947 1.671 -11.945 1.00 101.93 194 GLU A C 1
ATOM 1350 O O . GLU A 1 210 ? 21.937 1.135 -11.473 1.00 100.00 194 GLU A O 1
ATOM 1356 N N . GLY A 1 211 ? 24.033 1.936 -11.212 1.00 103.48 195 GLY A N 1
ATOM 1357 C CA . GLY A 1 211 ? 24.152 1.505 -9.815 1.00 101.04 195 GLY A CA 1
ATOM 1358 C C . GLY A 1 211 ? 24.264 2.618 -8.797 1.00 104.62 195 GLY A C 1
ATOM 1359 O O . GLY A 1 211 ? 23.731 3.702 -9.008 1.00 108.47 195 GLY A O 1
ATOM 1360 N N . GLY A 1 212 ? 24.952 2.359 -7.684 1.00 103.99 196 GLY A N 1
ATOM 1361 C CA . GLY A 1 212 ? 25.599 1.070 -7.408 1.00 99.78 196 GLY A CA 1
ATOM 1362 C C . GLY A 1 212 ? 27.122 1.146 -7.436 1.00 101.81 196 GLY A C 1
ATOM 1363 O O . GLY A 1 212 ? 27.716 1.827 -8.280 1.00 104.61 196 GLY A O 1
ATOM 1364 N N . SER A 1 213 ? 27.740 0.417 -6.507 1.00 100.41 197 SER A N 1
ATOM 1365 C CA . SER A 1 213 ? 29.203 0.356 -6.331 1.00 101.85 197 SER A CA 1
ATOM 1366 C C . SER A 1 213 ? 30.070 0.621 -7.575 1.00 102.90 197 SER A C 1
ATOM 1367 O O . SER A 1 213 ? 30.641 1.703 -7.724 1.00 107.56 197 SER A O 1
ATOM 1370 N N . GLY A 1 214 ? 30.150 -0.375 -8.458 1.00 98.20 198 GLY A N 1
ATOM 1371 C CA . GLY A 1 214 ? 31.025 -0.336 -9.625 1.00 99.46 198 GLY A CA 1
ATOM 1372 C C . GLY A 1 214 ? 32.163 -1.331 -9.399 1.00 98.13 198 GLY A C 1
ATOM 1373 O O . GLY A 1 214 ? 32.962 -1.600 -10.299 1.00 99.34 198 GLY A O 1
ATOM 1374 N N . VAL A 1 215 ? 32.225 -1.875 -8.180 1.00 95.75 199 VAL A N 1
ATOM 1375 C CA . VAL A 1 215 ? 33.236 -2.860 -7.780 1.00 94.82 199 VAL A CA 1
ATOM 1376 C C . VAL A 1 215 ? 33.111 -4.177 -8.559 1.00 89.73 199 VAL A C 1
ATOM 1377 O O . VAL A 1 215 ? 31.992 -4.636 -8.853 1.00 86.46 199 VAL A O 1
ATOM 1381 N N . ALA A 1 216 ? 34.255 -4.788 -8.879 1.00 89.36 200 ALA A N 1
ATOM 1382 C CA . ALA A 1 216 ? 34.268 -6.064 -9.598 1.00 85.55 200 ALA A CA 1
ATOM 1383 C C . ALA A 1 216 ? 33.454 -7.115 -8.826 1.00 79.82 200 ALA A C 1
ATOM 1384 O O . ALA A 1 216 ? 33.621 -7.297 -7.617 1.00 80.90 200 ALA A O 1
ATOM 1386 N N . LEU A 1 217 ? 32.561 -7.784 -9.536 1.00 73.71 201 LEU A N 1
ATOM 1387 C CA . LEU A 1 217 ? 31.727 -8.805 -8.949 1.00 68.12 201 LEU A CA 1
ATOM 1388 C C . LEU A 1 217 ? 32.513 -9.835 -8.115 1.00 67.24 201 LEU A C 1
ATOM 1389 O O . LEU A 1 217 ? 33.559 -10.325 -8.541 1.00 68.39 201 LEU A O 1
ATOM 1394 N N . ASP A 1 218 ? 31.995 -10.150 -6.929 1.00 64.07 202 ASP A N 1
ATOM 1395 C CA . ASP A 1 218 ? 32.562 -11.197 -6.085 1.00 62.34 202 ASP A CA 1
ATOM 1396 C C . ASP A 1 218 ? 31.885 -12.467 -6.605 1.00 57.15 202 ASP A C 1
ATOM 1397 O O . ASP A 1 218 ? 30.792 -12.808 -6.185 1.00 55.13 202 ASP A O 1
ATOM 1402 N N A ARG A 1 219 ? 32.536 -13.147 -7.531 0.50 57.49 203 ARG A N 1
ATOM 1403 N N B ARG A 1 219 ? 32.558 -13.153 -7.530 0.50 57.51 203 ARG A N 1
ATOM 1404 C CA A ARG A 1 219 ? 31.957 -14.326 -8.157 0.50 54.92 203 ARG A CA 1
ATOM 1405 C CA B ARG A 1 219 ? 32.040 -14.380 -8.143 0.50 55.01 203 ARG A CA 1
ATOM 1406 C C A ARG A 1 219 ? 31.507 -15.417 -7.187 0.50 52.93 203 ARG A C 1
ATOM 1407 C C B ARG A 1 219 ? 31.473 -15.357 -7.146 0.50 52.86 203 ARG A C 1
ATOM 1408 O O A ARG A 1 219 ? 30.495 -16.062 -7.432 0.50 49.58 203 ARG A O 1
ATOM 1409 O O B ARG A 1 219 ? 30.375 -15.869 -7.326 0.50 49.49 203 ARG A O 1
ATOM 1424 N N . GLU A 1 220 ? 32.231 -15.624 -6.092 1.00 54.52 204 GLU A N 1
ATOM 1425 C CA . GLU A 1 220 ? 31.804 -16.621 -5.107 1.00 53.57 204 GLU A CA 1
ATOM 1426 C C . GLU A 1 220 ? 30.514 -16.242 -4.386 1.00 50.19 204 GLU A C 1
ATOM 1427 O O . GLU A 1 220 ? 29.704 -17.105 -4.105 1.00 48.24 204 GLU A O 1
ATOM 1433 N N . ALA A 1 221 ? 30.318 -14.953 -4.115 1.00 49.50 205 ALA A N 1
ATOM 1434 C CA . ALA A 1 221 ? 29.090 -14.492 -3.475 1.00 47.71 205 ALA A CA 1
ATOM 1435 C C . ALA A 1 221 ? 27.966 -14.613 -4.483 1.00 44.86 205 ALA A C 1
ATOM 1436 O O . ALA A 1 221 ? 26.851 -14.985 -4.123 1.00 44.09 205 ALA A O 1
ATOM 1438 N N . TYR A 1 222 ? 28.254 -14.310 -5.750 1.00 43.96 206 TYR A N 1
ATOM 1439 C CA . TYR A 1 222 ? 27.252 -14.465 -6.798 1.00 41.77 206 TYR A CA 1
ATOM 1440 C C . TYR A 1 222 ? 26.791 -15.924 -6.869 1.00 40.25 206 TYR A C 1
ATOM 1441 O O . TYR A 1 222 ? 25.588 -16.183 -6.897 1.00 39.97 206 TYR A O 1
ATOM 1450 N N . LYS A 1 223 ? 27.719 -16.877 -6.906 1.00 40.45 207 LYS A N 1
ATOM 1451 C CA . LYS A 1 223 ? 27.321 -18.296 -6.971 1.00 41.75 207 LYS A CA 1
ATOM 1452 C C . LYS A 1 223 ? 26.429 -18.638 -5.780 1.00 39.69 207 LYS A C 1
ATOM 1453 O O . LYS A 1 223 ? 25.400 -19.266 -5.941 1.00 37.48 207 LYS A O 1
ATOM 1459 N N . ALA A 1 224 ? 26.834 -18.197 -4.593 1.00 40.73 208 ALA A N 1
ATOM 1460 C CA . ALA A 1 224 ? 26.062 -18.425 -3.373 1.00 41.16 208 ALA A CA 1
ATOM 1461 C C . ALA A 1 224 ? 24.645 -17.868 -3.522 1.00 38.92 208 ALA A C 1
ATOM 1462 O O . ALA A 1 224 ? 23.642 -18.510 -3.143 1.00 39.41 208 ALA A O 1
ATOM 1464 N N . SER A 1 225 ? 24.562 -16.659 -4.046 1.00 37.77 209 SER A N 1
ATOM 1465 C CA . SER A 1 225 ? 23.269 -16.032 -4.248 1.00 37.25 209 SER A CA 1
ATOM 1466 C C . SER A 1 225 ? 22.437 -16.861 -5.223 1.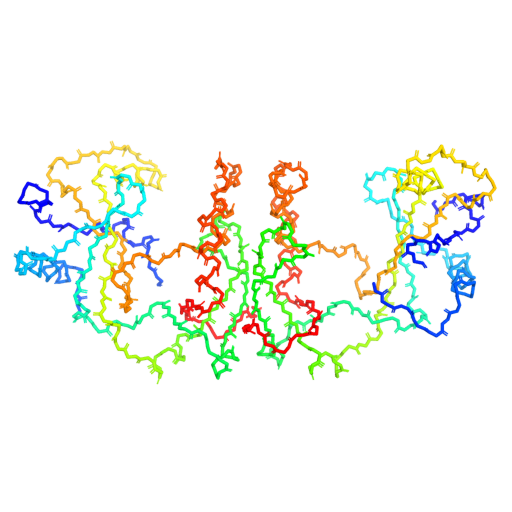00 35.59 209 SER A C 1
ATOM 1467 O O . SER A 1 225 ? 21.284 -17.214 -4.930 1.00 36.58 209 SER A O 1
ATOM 1470 N N . VAL A 1 226 ? 23.022 -17.243 -6.350 1.00 35.97 210 VAL A N 1
ATOM 1471 C CA . VAL A 1 226 ? 22.309 -18.102 -7.305 1.00 33.77 210 VAL A CA 1
ATOM 1472 C C . VAL A 1 226 ? 21.806 -19.409 -6.649 1.00 34.92 210 VAL A C 1
ATOM 1473 O O . VAL A 1 226 ? 20.669 -19.832 -6.883 1.00 33.00 210 VAL A O 1
ATOM 1477 N N . ALA A 1 227 ? 22.650 -20.057 -5.851 1.00 33.95 211 ALA A N 1
ATOM 1478 C CA . ALA A 1 227 ? 22.233 -21.314 -5.162 1.00 34.54 211 ALA A CA 1
ATOM 1479 C C . ALA A 1 227 ? 20.981 -21.109 -4.337 1.00 32.59 211 ALA A C 1
ATOM 1480 O O . ALA A 1 227 ? 20.120 -21.965 -4.305 1.00 33.89 211 ALA A O 1
ATOM 1482 N N . TYR A 1 228 ? 20.877 -19.972 -3.673 1.00 31.02 212 TYR A N 1
ATOM 1483 C CA . TYR A 1 228 ? 19.686 -19.707 -2.875 1.00 31.53 212 TYR A CA 1
ATOM 1484 C C . TYR A 1 228 ? 18.477 -19.466 -3.760 1.00 32.43 212 TYR A C 1
ATOM 1485 O O . TYR A 1 228 ? 17.435 -20.095 -3.564 1.00 34.16 212 TYR A O 1
ATOM 1494 N N . TRP A 1 229 ? 18.640 -18.593 -4.757 1.00 31.94 213 TRP A N 1
ATOM 1495 C CA . TRP A 1 229 ? 17.528 -18.175 -5.595 1.00 33.63 213 TRP A CA 1
ATOM 1496 C C . TRP A 1 229 ? 17.072 -19.191 -6.626 1.00 35.02 213 TRP A C 1
ATOM 1497 O O . TRP A 1 229 ? 15.988 -19.041 -7.176 1.00 35.53 213 TRP A O 1
ATOM 1508 N N . LYS A 1 230 ? 17.839 -20.269 -6.815 1.00 35.91 214 LYS A N 1
ATOM 1509 C CA . LYS A 1 230 ? 17.385 -21.334 -7.684 1.00 35.95 214 LYS A CA 1
ATOM 1510 C C . LYS A 1 230 ? 16.235 -22.089 -7.030 1.00 34.55 214 LYS A C 1
ATOM 1511 O O . LYS A 1 230 ? 15.454 -22.728 -7.737 1.00 36.08 214 LYS A O 1
ATOM 1517 N N . THR A 1 231 ? 16.149 -22.064 -5.696 1.00 40.17 215 THR A N 1
ATOM 1518 C CA . THR A 1 231 ? 15.133 -22.861 -5.005 1.00 38.47 215 THR A CA 1
ATOM 1519 C C . THR A 1 231 ? 14.110 -22.059 -4.143 1.00 36.29 215 THR A C 1
ATOM 1520 O O . THR A 1 231 ? 13.359 -22.620 -3.340 1.00 39.12 215 THR A O 1
ATOM 1524 N N . HIS A 1 232 ? 14.082 -20.757 -4.335 1.00 31.24 216 HIS A N 1
ATOM 1525 C CA . HIS A 1 232 ? 13.188 -19.868 -3.629 1.00 30.85 216 HIS A CA 1
ATOM 1526 C C . HIS A 1 232 ? 12.862 -18.747 -4.562 1.00 29.22 216 HIS A C 1
ATOM 1527 O O . HIS A 1 232 ? 13.701 -18.354 -5.390 1.00 30.75 216 HIS A O 1
ATOM 1534 N N . ALA A 1 233 ? 11.669 -18.199 -4.392 1.00 27.66 217 ALA A N 1
ATOM 1535 C CA . ALA A 1 233 ? 11.218 -17.105 -5.194 1.00 27.61 217 ALA A CA 1
ATOM 1536 C C . ALA A 1 233 ? 10.443 -16.121 -4.348 1.00 29.08 217 ALA A C 1
ATOM 1537 O O . ALA A 1 233 ? 9.699 -16.514 -3.445 1.00 28.02 217 ALA A O 1
ATOM 1539 N N . ILE A 1 234 ? 10.592 -14.832 -4.665 1.00 31.77 218 ILE A N 1
ATOM 1540 C CA . ILE A 1 234 ? 9.878 -13.793 -3.942 1.00 32.89 218 ILE A CA 1
ATOM 1541 C C . ILE A 1 234 ? 8.375 -13.937 -4.245 1.00 33.29 218 ILE A C 1
ATOM 1542 O O . ILE A 1 234 ? 7.988 -14.646 -5.172 1.00 30.48 218 ILE A O 1
ATOM 1547 N N . VAL A 1 235 ? 7.556 -13.285 -3.429 1.00 32.69 219 VAL A N 1
ATOM 1548 C CA . VAL A 1 235 ? 6.123 -13.242 -3.619 1.00 33.38 219 VAL A CA 1
ATOM 1549 C C . VAL A 1 235 ? 5.831 -11.869 -4.166 1.00 36.18 219 VAL A C 1
ATOM 1550 O O . VAL A 1 235 ? 6.430 -10.925 -3.739 1.00 40.97 219 VAL A O 1
ATOM 1554 N N . MET A 1 236 ? 4.932 -11.754 -5.128 1.00 37.21 220 MET A N 1
ATOM 1555 C CA . MET A 1 236 ? 4.594 -10.446 -5.676 1.00 41.49 220 MET A CA 1
ATOM 1556 C C . MET A 1 236 ? 3.148 -10.486 -6.153 1.00 42.18 220 MET A C 1
ATOM 1557 O O . MET A 1 236 ? 2.700 -11.486 -6.747 1.00 42.75 220 MET A O 1
ATOM 1562 N N . ASP A 1 237 ? 2.403 -9.426 -5.870 1.00 44.00 221 ASP A N 1
ATOM 1563 C CA . ASP A 1 237 ? 1.014 -9.372 -6.254 1.00 44.37 221 ASP A CA 1
ATOM 1564 C C . ASP A 1 237 ? 0.898 -8.983 -7.715 1.00 44.56 221 ASP A C 1
ATOM 1565 O O . ASP A 1 237 ? 0.667 -7.822 -8.048 1.00 48.48 221 ASP A O 1
ATOM 1570 N N . LYS A 1 238 ? 1.099 -9.969 -8.575 1.00 41.98 222 LYS A N 1
ATOM 1571 C CA . LYS A 1 238 ? 0.984 -9.801 -9.997 1.00 44.67 222 LYS A CA 1
ATOM 1572 C C . LYS A 1 238 ? 0.692 -11.202 -10.586 1.00 43.48 222 LYS A C 1
ATOM 1573 O O . LYS A 1 238 ? 1.528 -12.075 -10.532 1.00 42.67 222 LYS A O 1
ATOM 1579 N N . GLU A 1 239 ? -0.510 -11.401 -11.124 1.00 43.33 223 GLU A N 1
ATOM 1580 C CA . GLU A 1 239 ? -0.929 -12.703 -11.673 1.00 41.91 223 GLU A CA 1
ATOM 1581 C C . GLU A 1 239 ? -0.331 -13.064 -13.016 1.00 42.16 223 GLU A C 1
ATOM 1582 O O . GLU A 1 239 ? -0.162 -14.246 -13.331 1.00 39.38 223 GLU A O 1
ATOM 1588 N N . SER A 1 240 ? -0.022 -12.054 -13.811 1.00 45.50 224 SER A N 1
ATOM 1589 C CA . SER A 1 240 ? 0.562 -12.266 -15.129 1.00 48.50 224 SER A CA 1
ATOM 1590 C C . SER A 1 240 ? 1.642 -11.246 -15.389 1.00 53.73 224 SER A C 1
ATOM 1591 O O . SER A 1 240 ? 1.625 -10.145 -14.823 1.00 57.85 224 SER A O 1
ATOM 1594 N N . SER A 1 241 ? 2.562 -11.582 -16.277 1.00 57.74 225 SER A N 1
ATOM 1595 C CA . SER A 1 241 ? 3.627 -10.642 -16.640 1.00 62.46 225 SER A CA 1
ATOM 1596 C C . SER A 1 241 ? 3.203 -9.668 -17.748 1.00 67.12 225 SER A C 1
ATOM 1597 O O . SER A 1 241 ? 3.725 -8.559 -17.857 1.00 70.28 225 SER A O 1
ATOM 1600 N N . LEU A 1 242 ? 2.246 -10.084 -18.560 1.00 68.11 226 LEU A N 1
ATOM 1601 C CA . LEU A 1 242 ? 1.829 -9.297 -19.710 1.00 72.73 226 LEU A CA 1
ATOM 1602 C C . LEU A 1 242 ? 1.180 -7.975 -19.338 1.00 77.85 226 LEU A C 1
ATOM 1603 O O . LEU A 1 242 ? 0.489 -7.863 -18.330 1.00 76.96 226 LEU A O 1
ATOM 1608 N N . GLU A 1 243 ? 1.406 -6.981 -20.185 1.00 84.79 227 GLU A N 1
ATOM 1609 C CA . GLU A 1 243 ? 0.916 -5.639 -19.960 1.00 90.82 227 GLU A CA 1
ATOM 1610 C C . GLU A 1 243 ? 0.141 -5.156 -21.175 1.00 97.13 227 GLU A C 1
ATOM 1611 O O . GLU A 1 243 ? -1.032 -4.780 -21.065 1.00 100.12 227 GLU A O 1
ATOM 1618 N N . PRO B 1 31 ? 27.949 -9.698 -51.864 1.00 122.86 15 PRO B N 1
ATOM 1619 C CA . PRO B 1 31 ? 28.924 -10.773 -52.046 1.00 121.22 15 PRO B CA 1
ATOM 1620 C C . PRO B 1 31 ? 28.695 -11.567 -53.336 1.00 123.46 15 PRO B C 1
ATOM 1621 O O . PRO B 1 31 ? 27.572 -11.990 -53.621 1.00 122.66 15 PRO B O 1
ATOM 1625 N N . ALA B 1 32 ? 29.768 -11.753 -54.100 1.00 126.59 16 ALA B N 1
ATOM 1626 C CA . ALA B 1 32 ? 29.720 -12.456 -55.378 1.00 129.73 16 ALA B CA 1
ATOM 1627 C C . ALA B 1 32 ? 30.633 -13.695 -55.346 1.00 127.51 16 ALA B C 1
ATOM 1628 O O . ALA B 1 32 ? 30.981 -14.164 -54.259 1.00 123.08 16 ALA B O 1
ATOM 1630 N N . PRO B 1 33 ? 31.020 -14.234 -56.532 1.00 131.04 17 PRO B N 1
ATOM 1631 C CA . PRO B 1 33 ? 31.889 -15.425 -56.594 1.00 129.23 17 PRO B CA 1
ATOM 1632 C C . PRO B 1 33 ? 33.213 -15.303 -55.830 1.00 127.18 17 PRO B C 1
ATOM 1633 O O . PRO B 1 33 ? 33.771 -16.322 -55.424 1.00 124.73 17 PRO B O 1
ATOM 1637 N N . ALA B 1 34 ? 33.720 -14.079 -55.662 1.00 128.50 18 ALA B N 1
ATOM 1638 C CA . ALA B 1 34 ? 34.965 -13.856 -54.924 1.00 126.95 18 ALA B CA 1
ATOM 1639 C C . ALA B 1 34 ? 34.812 -14.390 -53.498 1.00 120.02 18 ALA B C 1
ATOM 1640 O O . ALA B 1 34 ? 35.617 -15.210 -53.046 1.00 118.85 18 ALA B O 1
ATOM 1642 N N . ASP B 1 35 ? 33.760 -13.932 -52.811 1.00 115.70 19 ASP B N 1
ATOM 1643 C CA . ASP B 1 35 ? 33.451 -14.352 -51.437 1.00 108.93 19 ASP B CA 1
ATOM 1644 C C . ASP B 1 35 ? 32.318 -15.389 -51.424 1.00 103.80 19 ASP B C 1
ATOM 1645 O O . ASP B 1 35 ? 31.447 -15.357 -50.548 1.00 99.99 19 ASP B O 1
ATOM 1650 N N . LEU B 1 36 ? 32.333 -16.293 -52.404 1.00 102.85 20 LEU B N 1
ATOM 1651 C CA . LEU B 1 36 ? 31.312 -17.340 -52.532 1.00 98.62 20 LEU B CA 1
ATOM 1652 C C . LEU B 1 36 ? 31.982 -18.524 -53.222 1.00 97.70 20 LEU B C 1
ATOM 1653 O O . LEU B 1 36 ? 32.870 -18.332 -54.049 1.00 100.91 20 LEU B O 1
ATOM 1658 N N . PRO B 1 37 ? 31.561 -19.756 -52.902 1.00 92.32 21 PRO B N 1
ATOM 1659 C CA . PRO B 1 37 ? 30.494 -20.175 -51.992 1.00 86.24 21 PRO B CA 1
ATOM 1660 C C . PRO B 1 37 ? 30.807 -20.120 -50.493 1.00 80.15 21 PRO B C 1
ATOM 1661 O O . PRO B 1 37 ? 31.929 -19.827 -50.081 1.00 79.59 21 PRO B O 1
ATOM 1665 N N . LEU B 1 38 ? 29.787 -20.413 -49.694 1.00 74.82 22 LEU B N 1
ATOM 1666 C CA . LEU B 1 38 ? 29.900 -20.401 -48.249 1.00 69.54 22 LEU B CA 1
ATOM 1667 C C . LEU B 1 38 ? 30.383 -21.732 -47.708 1.00 67.67 22 LEU B C 1
ATOM 1668 O O . LEU B 1 38 ? 30.133 -22.794 -48.279 1.00 68.29 22 LEU B O 1
ATOM 1673 N N . GLY B 1 39 ? 31.087 -21.655 -46.593 1.00 65.47 23 GLY B N 1
ATOM 1674 C CA . GLY B 1 39 ? 31.572 -22.825 -45.914 1.00 64.96 23 GLY B CA 1
ATOM 1675 C C . GLY B 1 39 ? 30.755 -23.006 -44.654 1.00 62.59 23 GLY B C 1
ATOM 1676 O O . GLY B 1 39 ? 29.814 -22.259 -44.383 1.00 59.85 23 GLY B O 1
ATOM 1677 N N . LEU B 1 40 ? 31.110 -24.028 -43.899 1.00 63.43 24 LEU B N 1
ATOM 1678 C CA . LEU B 1 40 ? 30.478 -24.322 -42.642 1.00 62.33 24 LEU B CA 1
ATOM 1679 C C . LEU B 1 40 ? 31.603 -24.862 -41.810 1.00 64.40 24 LEU B C 1
ATOM 1680 O O . LEU B 1 40 ? 32.071 -25.963 -42.054 1.00 64.45 24 LEU B O 1
ATOM 1685 N N . ASP B 1 41 ? 32.071 -24.070 -40.853 1.00 66.06 25 ASP B N 1
ATOM 1686 C CA . ASP B 1 41 ? 33.166 -24.507 -40.027 1.00 70.10 25 ASP B CA 1
ATOM 1687 C C . ASP B 1 41 ? 32.651 -25.581 -39.074 1.00 72.55 25 ASP B C 1
ATOM 1688 O O . ASP B 1 41 ? 31.786 -25.298 -38.259 1.00 71.34 25 ASP B O 1
ATOM 1693 N N . PRO B 1 42 ? 33.163 -26.824 -39.185 1.00 77.05 26 PRO B N 1
ATOM 1694 C CA . PRO B 1 42 ? 32.670 -27.855 -38.260 1.00 80.13 26 PRO B CA 1
ATOM 1695 C C . PRO B 1 42 ? 33.016 -27.533 -36.800 1.00 82.00 26 PRO B C 1
ATOM 1696 O O . PRO B 1 42 ? 32.153 -27.621 -35.921 1.00 81.05 26 PRO B O 1
ATOM 1700 N N . PHE B 1 43 ? 34.265 -27.142 -36.557 1.00 84.95 27 PHE B N 1
ATOM 1701 C CA . PHE B 1 43 ? 34.713 -26.814 -35.203 1.00 88.17 27 PHE B CA 1
ATOM 1702 C C . PHE B 1 43 ? 33.894 -25.675 -34.593 1.00 87.02 27 PHE B C 1
ATOM 1703 O O . PHE B 1 43 ? 33.179 -25.876 -33.614 1.00 87.94 27 PHE B O 1
ATOM 1711 N N . CYS B 1 44 ? 33.983 -24.487 -35.187 1.00 86.09 28 CYS B N 1
ATOM 1712 C CA . CYS B 1 44 ? 33.300 -23.326 -34.632 1.00 85.52 28 CYS B CA 1
ATOM 1713 C C . CYS B 1 44 ? 31.783 -23.607 -34.603 1.00 84.56 28 CYS B C 1
ATOM 1714 O O . CYS B 1 44 ? 31.072 -23.046 -33.776 1.00 83.85 28 CYS B O 1
ATOM 1717 N N . TYR B 1 45 ? 31.300 -24.521 -35.453 1.00 86.07 29 TYR B N 1
ATOM 1718 C CA . TYR B 1 45 ? 29.874 -24.876 -35.448 1.00 86.48 29 TYR B CA 1
ATOM 1719 C C . TYR B 1 45 ? 29.501 -25.738 -34.234 1.00 91.13 29 TYR B C 1
ATOM 1720 O O . TYR B 1 45 ? 28.443 -25.518 -33.643 1.00 90.07 29 TYR B O 1
ATOM 1729 N N . ARG B 1 46 ? 30.358 -26.702 -33.861 1.00 97.30 30 ARG B N 1
ATOM 1730 C CA . ARG B 1 46 ? 30.073 -27.600 -32.707 1.00 102.93 30 ARG B CA 1
ATOM 1731 C C . ARG B 1 46 ? 29.884 -26.816 -31.395 1.00 104.98 30 ARG B C 1
ATOM 1732 O O . ARG B 1 46 ? 29.215 -27.291 -30.476 1.00 106.93 30 ARG B O 1
ATOM 1740 N N . GLN B 1 47 ? 30.481 -25.628 -31.310 1.00 105.78 31 GLN B N 1
ATOM 1741 C CA . GLN B 1 47 ? 30.338 -24.782 -30.126 1.00 108.33 31 GLN B CA 1
ATOM 1742 C C . GLN B 1 47 ? 29.064 -23.934 -30.086 1.00 107.99 31 GLN B C 1
ATOM 1743 O O . GLN B 1 47 ? 28.815 -23.264 -29.084 1.00 109.25 31 GLN B O 1
ATOM 1749 N N . PHE B 1 48 ? 28.272 -23.945 -31.159 1.00 107.74 32 PHE B N 1
ATOM 1750 C CA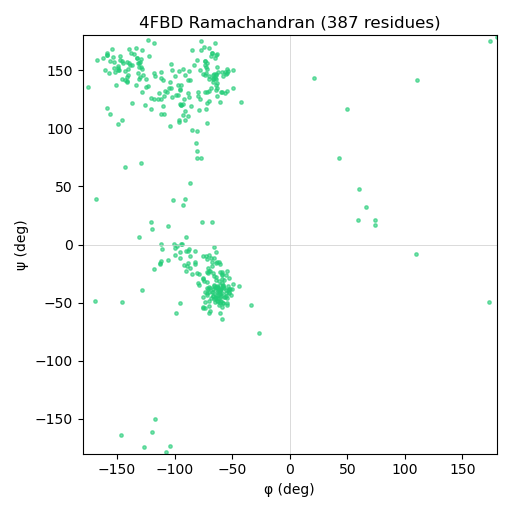 . PHE B 1 48 ? 27.026 -23.172 -31.199 1.00 108.04 32 PHE B CA 1
ATOM 1751 C C . PHE B 1 48 ? 25.813 -24.023 -31.641 1.00 109.36 32 PHE B C 1
ATOM 1752 O O . PHE B 1 48 ? 25.285 -23.842 -32.752 1.00 107.56 32 PHE B O 1
ATOM 1760 N N . ASP B 1 49 ? 25.394 -24.949 -30.770 1.00 113.88 33 ASP B N 1
ATOM 1761 C CA . ASP B 1 49 ? 24.214 -25.815 -31.013 1.00 115.95 33 ASP B CA 1
ATOM 1762 C C . ASP B 1 49 ? 23.863 -26.719 -29.801 1.00 120.65 33 ASP B C 1
ATOM 1763 O O . ASP B 1 49 ? 24.750 -27.318 -29.188 1.00 123.64 33 ASP B O 1
ATOM 1768 N N . ASP B 1 50 ? 22.570 -26.800 -29.460 1.00 122.00 34 ASP B N 1
ATOM 1769 C CA . ASP B 1 50 ? 22.104 -27.652 -28.349 1.00 126.72 34 ASP B CA 1
ATOM 1770 C C . ASP B 1 50 ? 22.119 -29.125 -28.755 1.00 129.13 34 ASP B C 1
ATOM 1771 O O . ASP B 1 50 ? 22.436 -29.997 -27.947 1.00 133.26 34 ASP B O 1
ATOM 1776 N N . VAL B 1 61 ? 19.699 -35.091 -43.224 1.00 107.77 45 VAL B N 1
ATOM 1777 C CA . VAL B 1 61 ? 20.563 -34.092 -43.843 1.00 104.43 45 VAL B CA 1
ATOM 1778 C C . VAL B 1 61 ? 21.922 -34.010 -43.114 1.00 102.80 45 VAL B C 1
ATOM 1779 O O . VAL B 1 61 ? 21.978 -33.670 -41.928 1.00 100.44 45 VAL B O 1
ATOM 1783 N N . THR B 1 62 ? 23.005 -34.345 -43.821 1.00 103.96 46 THR B N 1
ATOM 1784 C CA . THR B 1 62 ? 24.366 -34.289 -43.252 1.00 103.15 46 THR B CA 1
ATOM 1785 C C . THR B 1 62 ? 24.903 -32.867 -43.387 1.00 98.12 46 THR B C 1
ATOM 1786 O O . THR B 1 62 ? 24.303 -32.046 -44.084 1.00 95.58 46 THR B O 1
ATOM 1790 N N . LYS B 1 63 ? 26.012 -32.570 -42.704 1.00 96.60 47 LYS B N 1
ATOM 1791 C CA . LYS B 1 63 ? 26.636 -31.245 -42.800 1.00 93.02 47 LYS B CA 1
ATOM 1792 C C . LYS B 1 63 ? 26.919 -30.893 -44.257 1.00 91.70 47 LYS B C 1
ATOM 1793 O O . LYS B 1 63 ? 26.546 -29.816 -44.721 1.00 88.32 47 LYS B O 1
ATOM 1799 N N . GLU B 1 64 ? 27.572 -31.814 -44.970 1.00 93.81 48 GLU B N 1
ATOM 1800 C CA . GLU B 1 64 ? 27.915 -31.606 -46.381 1.00 94.12 48 GLU B CA 1
ATOM 1801 C C . GLU B 1 64 ? 26.667 -31.336 -47.209 1.00 91.88 48 GLU B C 1
ATOM 1802 O O . GLU B 1 64 ? 26.605 -30.366 -47.972 1.00 89.99 48 GLU B O 1
ATOM 1808 N N . GLU B 1 65 ? 25.673 -32.201 -47.038 1.00 90.98 49 GLU B N 1
ATOM 1809 C CA . GLU B 1 65 ? 24.438 -32.116 -47.801 1.00 90.13 49 GLU B CA 1
ATOM 1810 C C . GLU B 1 65 ? 23.693 -30.822 -47.517 1.00 83.78 49 GLU B C 1
ATOM 1811 O O . GLU B 1 65 ? 23.116 -30.208 -48.420 1.00 83.25 49 GLU B O 1
ATOM 1817 N N . PHE B 1 66 ? 23.728 -30.395 -46.265 1.00 78.38 50 PHE B N 1
ATOM 1818 C CA . PHE B 1 66 ? 23.090 -29.147 -45.879 1.00 73.31 50 PHE B CA 1
ATOM 1819 C C . PHE B 1 66 ? 23.807 -27.952 -46.529 1.00 70.80 50 PHE B C 1
ATOM 1820 O O . PHE B 1 66 ? 23.161 -27.039 -47.054 1.00 68.05 50 PHE B O 1
ATOM 1828 N N . LEU B 1 67 ? 25.141 -27.973 -46.488 1.00 70.00 51 LEU B N 1
ATOM 1829 C CA . LEU B 1 67 ? 25.954 -26.893 -47.057 1.00 69.56 51 LEU B CA 1
ATOM 1830 C C . LEU B 1 67 ? 25.728 -26.779 -48.555 1.00 71.94 51 LEU B C 1
ATOM 1831 O O . LEU B 1 67 ? 25.700 -25.673 -49.086 1.00 72.34 51 LEU B O 1
ATOM 1836 N N . GLU B 1 68 ? 25.559 -27.917 -49.229 1.00 75.05 52 GLU B N 1
ATOM 1837 C CA . GLU B 1 68 ? 25.312 -27.924 -50.667 1.00 78.20 52 GLU B CA 1
ATOM 1838 C C . GLU B 1 68 ? 24.027 -27.196 -51.053 1.00 77.54 52 GLU B C 1
ATOM 1839 O O . GLU B 1 68 ? 24.008 -26.478 -52.053 1.00 78.39 52 GLU B O 1
ATOM 1845 N N . LYS B 1 69 ? 22.951 -27.376 -50.289 1.00 75.89 53 LYS B N 1
ATOM 1846 C CA . LYS B 1 69 ? 21.700 -26.681 -50.640 1.00 76.29 53 LYS B CA 1
ATOM 1847 C C . LYS B 1 69 ? 21.714 -25.206 -50.290 1.00 72.90 53 LYS B C 1
ATOM 1848 O O . LYS B 1 69 ? 21.071 -24.408 -50.960 1.00 73.33 53 LYS B O 1
ATOM 1854 N N . VAL B 1 70 ? 22.453 -24.835 -49.254 1.00 70.30 54 VAL B N 1
ATOM 1855 C CA . VAL B 1 70 ? 22.566 -23.431 -48.912 1.00 68.90 54 VAL B CA 1
ATOM 1856 C C . VAL B 1 70 ? 23.198 -22.672 -50.078 1.00 72.09 54 VAL B C 1
ATOM 1857 O O . VAL B 1 70 ? 22.652 -21.684 -50.547 1.00 72.46 54 VAL B O 1
ATOM 1861 N N . ASN B 1 71 ? 24.346 -23.156 -50.543 1.00 74.90 55 ASN B N 1
ATOM 1862 C CA . ASN B 1 71 ? 25.067 -22.533 -51.653 1.00 78.92 55 ASN B CA 1
ATOM 1863 C C . ASN B 1 71 ? 24.279 -22.518 -52.948 1.00 83.79 55 ASN B C 1
ATOM 1864 O O . ASN B 1 71 ? 24.426 -21.606 -53.765 1.00 85.59 55 ASN B O 1
ATOM 1869 N N . GLU B 1 72 ? 23.447 -23.537 -53.132 1.00 86.38 56 GLU B N 1
ATOM 1870 C CA . GLU B 1 72 ? 22.585 -23.611 -54.295 1.00 91.95 56 GLU B CA 1
ATOM 1871 C C . GLU B 1 72 ? 21.539 -22.521 -54.168 1.00 92.31 56 GLU B C 1
ATOM 1872 O O . GLU B 1 72 ? 21.427 -21.646 -55.028 1.00 95.71 56 GLU B O 1
ATOM 1878 N N . LEU B 1 73 ? 20.794 -22.554 -53.071 1.00 90.01 57 LEU B N 1
ATOM 1879 C CA . LEU B 1 73 ? 19.764 -21.559 -52.835 1.00 90.68 57 LEU B CA 1
ATOM 1880 C C . LEU B 1 73 ? 20.316 -20.131 -52.948 1.00 92.05 57 LEU B C 1
ATOM 1881 O O . LEU B 1 73 ? 19.590 -19.222 -53.338 1.00 95.19 57 LEU B O 1
ATOM 1886 N N . VAL B 1 74 ? 21.600 -19.946 -52.643 1.00 91.76 58 VAL B N 1
ATOM 1887 C CA . VAL B 1 74 ? 22.238 -18.628 -52.737 1.00 93.75 58 VAL B CA 1
ATOM 1888 C C . VAL B 1 74 ? 22.527 -18.211 -54.185 1.00 100.78 58 VAL B C 1
ATOM 1889 O O . VAL B 1 74 ? 22.274 -17.068 -54.550 1.00 103.93 58 VAL B O 1
ATOM 1893 N N . THR B 1 75 ? 23.074 -19.117 -54.997 1.00 105.05 59 THR B N 1
ATOM 1894 C CA . THR B 1 75 ? 23.356 -18.803 -56.412 1.00 112.49 59 THR B CA 1
ATOM 1895 C C . THR B 1 75 ? 22.032 -18.510 -57.118 1.00 117.91 59 THR B C 1
ATOM 1896 O O . THR B 1 75 ? 21.904 -17.508 -57.826 1.00 122.07 59 THR B O 1
ATOM 1900 N N . ARG B 1 76 ? 21.054 -19.396 -56.919 1.00 119.05 60 ARG B N 1
ATOM 1901 C CA . ARG B 1 76 ? 19.704 -19.201 -57.436 1.00 123.82 60 ARG B CA 1
ATOM 1902 C C . ARG B 1 76 ? 19.167 -17.993 -56.710 1.00 123.04 60 ARG B C 1
ATOM 1903 O O . ARG B 1 76 ? 19.799 -17.506 -55.777 1.00 119.49 60 ARG B O 1
ATOM 1911 N N . ASP B 1 77 ? 17.993 -17.519 -57.101 1.00 127.75 61 ASP B N 1
ATOM 1912 C CA . ASP B 1 77 ? 17.408 -16.374 -56.432 1.00 127.95 61 ASP B CA 1
ATOM 1913 C C . ASP B 1 77 ? 18.519 -15.343 -56.198 1.00 128.20 61 ASP B C 1
ATOM 1914 O O . ASP B 1 77 ? 19.017 -15.187 -55.075 1.00 123.92 61 ASP B O 1
ATOM 1919 N N . ALA B 1 78 ? 18.921 -14.659 -57.268 1.00 134.41 62 ALA B N 1
ATOM 1920 C CA . ALA B 1 78 ? 19.950 -13.623 -57.174 1.00 135.56 62 ALA B CA 1
ATOM 1921 C C . ALA B 1 78 ? 19.418 -12.427 -56.373 1.00 135.03 62 ALA B C 1
ATOM 1922 O O . ALA B 1 78 ? 19.950 -11.319 -56.472 1.00 138.10 62 ALA B O 1
ATOM 1924 N N . GLY B 1 79 ? 18.360 -12.667 -55.592 1.00 131.83 63 GLY B N 1
ATOM 1925 C CA . GLY B 1 79 ? 17.721 -11.653 -54.764 1.00 131.08 63 GLY B CA 1
ATOM 1926 C C . GLY B 1 79 ? 17.904 -11.868 -53.269 1.00 124.58 63 GLY B C 1
ATOM 1927 O O . GLY B 1 79 ? 17.625 -10.961 -52.487 1.00 124.08 63 GLY B O 1
ATOM 1928 N N . ILE B 1 80 ? 18.346 -13.062 -52.858 1.00 120.48 64 ILE B N 1
ATOM 1929 C CA . ILE B 1 80 ? 18.597 -13.332 -51.430 1.00 114.90 64 ILE B CA 1
ATOM 1930 C C . ILE B 1 80 ? 19.728 -12.398 -51.006 1.00 114.78 64 ILE B C 1
ATOM 1931 O O . ILE B 1 80 ? 20.709 -12.251 -51.741 1.00 117.32 64 ILE B O 1
ATOM 1936 N N . GLU B 1 81 ? 19.619 -11.784 -49.827 1.00 112.32 65 GLU B N 1
ATOM 1937 C CA . GLU B 1 81 ? 20.636 -10.806 -49.409 1.00 112.67 65 GLU B CA 1
ATOM 1938 C C . GLU B 1 81 ? 21.208 -10.954 -47.992 1.00 107.33 65 GLU B C 1
ATOM 1939 O O . GLU B 1 81 ? 20.574 -11.513 -47.091 1.00 103.07 65 GLU B O 1
ATOM 1945 N N . PHE B 1 82 ? 22.419 -10.413 -47.836 1.00 107.49 66 PHE B N 1
ATOM 1946 C CA . PHE B 1 82 ? 23.174 -10.442 -46.589 1.00 104.23 66 PHE B CA 1
ATOM 1947 C C . PHE B 1 82 ? 22.943 -9.182 -45.775 1.00 104.41 66 PHE B C 1
ATOM 1948 O O . PHE B 1 82 ? 22.946 -8.079 -46.319 1.00 108.05 66 PHE B O 1
ATOM 1956 N N . PHE B 1 83 ? 22.772 -9.355 -44.469 1.00 100.20 67 PHE B N 1
ATOM 1957 C CA . PHE B 1 83 ? 22.574 -8.244 -43.553 1.00 101.02 67 PHE B CA 1
ATOM 1958 C C . PHE B 1 83 ? 23.665 -8.281 -42.498 1.00 99.29 67 PHE B C 1
ATOM 1959 O O . PHE B 1 83 ? 23.912 -9.336 -41.904 1.00 95.77 67 PHE B O 1
ATOM 1967 N N A GLN B 1 84 ? 24.328 -7.147 -42.270 0.50 102.47 68 GLN B N 1
ATOM 1968 N N B GLN B 1 84 ? 24.317 -7.140 -42.270 0.50 102.33 68 GLN B N 1
ATOM 1969 C CA A GLN B 1 84 ? 25.372 -7.078 -41.252 0.50 101.92 68 GLN B CA 1
ATOM 1970 C CA B GLN B 1 84 ? 25.354 -7.030 -41.247 0.50 101.76 68 GLN B CA 1
ATOM 1971 C C A GLN B 1 84 ? 24.711 -7.173 -39.890 0.50 100.22 68 GLN B C 1
ATOM 1972 C C B GLN B 1 84 ? 24.703 -7.165 -39.880 0.50 100.07 68 GLN B C 1
ATOM 1973 O O A GLN B 1 84 ? 23.773 -6.435 -39.600 0.50 101.69 68 GLN B O 1
ATOM 1974 O O B GLN B 1 84 ? 23.756 -6.443 -39.576 0.50 101.50 68 GLN B O 1
ATOM 1985 N N . GLY B 1 85 ? 25.202 -8.092 -39.063 1.00 97.66 69 GLY B N 1
ATOM 1986 C CA . GLY B 1 85 ? 24.647 -8.316 -37.728 1.00 96.86 69 GLY B CA 1
ATOM 1987 C C . GLY B 1 85 ? 24.906 -7.171 -36.771 1.00 100.35 69 GLY B C 1
ATOM 1988 O O . GLY B 1 85 ? 23.974 -6.532 -36.265 1.00 101.68 69 GLY B O 1
ATOM 1989 N N . TYR B 1 86 ? 26.182 -6.908 -36.533 1.00 102.16 70 TYR B N 1
ATOM 1990 C CA . TYR B 1 86 ? 26.591 -5.852 -35.613 1.00 106.30 70 TYR B CA 1
ATOM 1991 C C . TYR B 1 86 ? 28.102 -5.597 -35.748 1.00 107.06 70 TYR B C 1
ATOM 1992 O O . TYR B 1 86 ? 28.531 -4.449 -35.900 1.00 111.11 70 TYR B O 1
ATOM 2001 N N . ALA B 1 87 ? 28.892 -6.672 -35.718 1.00 102.68 71 ALA B N 1
ATOM 2002 C CA . ALA B 1 87 ? 30.336 -6.583 -35.873 1.00 103.02 71 ALA B CA 1
ATOM 2003 C C . ALA B 1 87 ? 30.673 -6.765 -37.353 1.00 101.67 71 ALA B C 1
ATOM 2004 O O . ALA B 1 87 ? 29.946 -7.458 -38.069 1.00 98.50 71 ALA B O 1
ATOM 2006 N N . PRO B 1 88 ? 31.786 -6.161 -37.817 1.00 103.63 72 PRO B N 1
ATOM 2007 C CA . PRO B 1 88 ? 32.194 -6.265 -39.223 1.00 103.55 72 PRO B CA 1
ATOM 2008 C C . PRO B 1 88 ? 32.544 -7.687 -39.661 1.00 99.06 72 PRO B C 1
ATOM 2009 O O . PRO B 1 88 ? 32.791 -7.923 -40.842 1.00 99.24 72 PRO B O 1
ATOM 2013 N N . PHE B 1 89 ? 32.575 -8.615 -38.708 1.00 95.36 73 PHE B N 1
ATOM 2014 C CA . PHE B 1 89 ? 32.882 -10.018 -38.987 1.00 91.23 73 PHE B CA 1
ATOM 2015 C C . PHE B 1 89 ? 31.645 -10.933 -38.934 1.00 86.51 73 PHE B C 1
ATOM 2016 O O . PHE B 1 89 ? 31.715 -12.075 -39.377 1.00 84.07 73 PHE B O 1
ATOM 2024 N N . CYS B 1 90 ? 30.531 -10.432 -38.391 1.00 85.48 74 CYS B N 1
ATOM 2025 C CA . CYS B 1 90 ? 29.277 -11.208 -38.286 1.00 82.32 74 CYS B CA 1
ATOM 2026 C C . CYS B 1 90 ? 28.283 -10.779 -39.359 1.00 80.81 74 CYS B C 1
ATOM 2027 O O . CYS B 1 90 ? 27.961 -9.592 -39.479 1.00 83.10 74 CYS B O 1
ATOM 2030 N N . ARG B 1 91 ? 27.781 -11.751 -40.119 1.00 77.10 75 ARG B N 1
ATOM 2031 C CA . ARG B 1 91 ? 26.829 -11.480 -41.188 1.00 75.98 75 ARG B CA 1
ATOM 2032 C C . ARG B 1 91 ? 25.716 -12.537 -41.157 1.00 71.04 75 ARG B C 1
ATOM 2033 O O . ARG B 1 91 ? 25.914 -13.638 -40.646 1.00 68.99 75 ARG B O 1
ATOM 2041 N N . HIS B 1 92 ? 24.540 -12.175 -41.667 1.00 69.16 76 HIS B N 1
ATOM 2042 C CA . HIS B 1 92 ? 23.385 -13.067 -41.682 1.00 65.43 76 HIS B CA 1
ATOM 2043 C C . HIS B 1 92 ? 22.832 -13.227 -43.065 1.00 65.56 76 HIS B C 1
ATOM 2044 O O . HIS B 1 92 ? 22.785 -12.264 -43.830 1.00 66.51 76 HIS B O 1
ATOM 2051 N N . LEU B 1 93 ? 22.395 -14.434 -43.392 1.00 63.16 77 LEU B N 1
ATOM 2052 C CA . LEU B 1 93 ? 21.679 -14.603 -44.632 1.00 66.21 77 LEU B CA 1
ATOM 2053 C C . LEU B 1 93 ? 20.465 -15.448 -44.289 1.00 63.22 77 LEU B C 1
ATOM 2054 O O . LEU B 1 93 ? 20.556 -16.392 -43.491 1.00 61.99 77 LEU B O 1
ATOM 2059 N N . TYR B 1 94 ? 19.322 -15.062 -44.852 1.00 63.45 78 TYR B N 1
ATOM 2060 C CA . TYR B 1 94 ? 18.052 -15.716 -44.590 1.00 61.06 78 TYR B CA 1
ATOM 2061 C C . TYR B 1 94 ? 17.600 -16.483 -45.801 1.00 62.54 78 TYR B C 1
ATOM 2062 O O . TYR B 1 94 ? 17.549 -15.949 -46.892 1.00 65.48 78 TYR B O 1
ATOM 2071 N N . ILE B 1 95 ? 17.285 -17.751 -45.588 1.00 61.95 79 ILE B N 1
ATOM 2072 C CA . ILE B 1 95 ? 16.842 -18.640 -46.640 1.00 63.36 79 ILE B CA 1
ATOM 2073 C C . ILE B 1 95 ? 15.617 -19.404 -46.143 1.00 63.24 79 ILE B C 1
ATOM 2074 O O . ILE B 1 95 ? 15.304 -19.361 -44.950 1.00 62.23 79 ILE B O 1
ATOM 2079 N N . PRO B 1 96 ? 14.921 -20.106 -47.044 1.00 65.00 80 PRO B N 1
ATOM 2080 C CA . PRO B 1 96 ? 13.760 -20.871 -46.600 1.00 64.96 80 PRO B CA 1
ATOM 2081 C C . PRO B 1 96 ? 14.162 -22.106 -45.802 1.00 62.41 80 PRO B C 1
ATOM 2082 O O . PRO B 1 96 ? 15.208 -22.712 -46.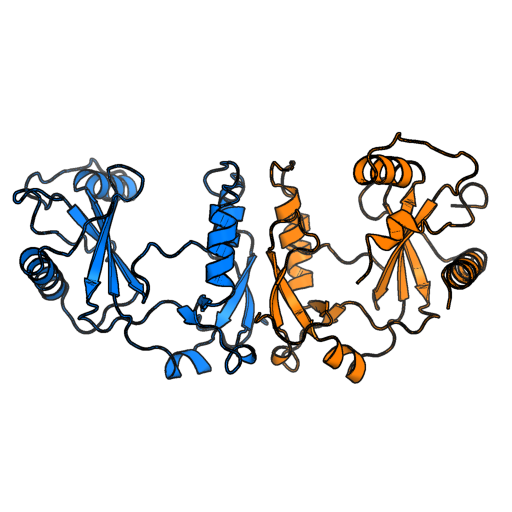047 1.00 59.48 80 PRO B O 1
ATOM 2086 N N . ASN B 1 97 ? 13.312 -22.460 -44.853 1.00 62.28 81 ASN B N 1
ATOM 2087 C CA . ASN B 1 97 ? 13.549 -23.584 -43.979 1.00 61.91 81 ASN B CA 1
ATOM 2088 C C . ASN B 1 97 ? 13.270 -24.904 -44.683 1.00 64.73 81 ASN B C 1
ATOM 2089 O O . ASN B 1 97 ? 12.260 -25.566 -44.426 1.00 68.18 81 ASN B O 1
ATOM 2094 N N . PHE B 1 98 ? 14.181 -25.292 -45.569 1.00 65.07 82 PHE B N 1
ATOM 2095 C CA . PHE B 1 98 ? 14.051 -26.547 -46.301 1.00 66.50 82 PHE B CA 1
ATOM 2096 C C . PHE B 1 98 ? 14.306 -27.774 -45.423 1.00 66.87 82 PHE B C 1
ATOM 2097 O O . PHE B 1 98 ? 14.079 -28.888 -45.860 1.00 69.79 82 PHE B O 1
ATOM 2105 N N . VAL B 1 99 ? 14.794 -27.587 -44.197 1.00 64.79 83 VAL B N 1
ATOM 2106 C CA . VAL B 1 99 ? 15.046 -28.738 -43.321 1.00 66.22 83 VAL B CA 1
ATOM 2107 C C . VAL B 1 99 ? 13.873 -29.022 -42.351 1.00 66.90 83 VAL B C 1
ATOM 2108 O O . VAL B 1 99 ? 13.885 -30.027 -41.649 1.00 69.33 83 VAL B O 1
ATOM 2112 N N . GLY B 1 100 ? 12.860 -28.152 -42.328 1.00 65.82 84 GLY B N 1
ATOM 2113 C CA . GLY B 1 100 ? 11.680 -28.345 -41.461 1.00 66.68 84 GLY B CA 1
ATOM 2114 C C . GLY B 1 100 ? 11.862 -28.086 -39.961 1.00 64.71 84 GLY B C 1
ATOM 2115 O O . GLY B 1 100 ? 11.067 -28.576 -39.132 1.00 66.73 84 GLY B O 1
ATOM 2116 N N . ALA B 1 101 ? 12.888 -27.314 -39.609 1.00 59.55 85 ALA B N 1
ATOM 2117 C CA . ALA B 1 101 ? 13.175 -26.993 -38.212 1.00 58.62 85 ALA B CA 1
ATOM 2118 C C . ALA B 1 101 ? 12.091 -26.132 -37.567 1.00 58.63 85 ALA B C 1
ATOM 2119 O O . ALA B 1 101 ? 11.476 -25.265 -38.219 1.00 58.75 85 ALA B O 1
ATOM 2121 N N . LEU B 1 102 ? 11.867 -26.364 -36.281 1.00 59.20 86 LEU B N 1
ATOM 2122 C CA . LEU B 1 102 ? 10.895 -25.581 -35.546 1.00 59.98 86 LEU B CA 1
ATOM 2123 C C . LEU B 1 102 ? 11.593 -24.296 -35.099 1.00 56.63 86 LEU B C 1
ATOM 2124 O O . LEU B 1 102 ? 12.812 -24.275 -34.967 1.00 55.30 86 LEU B O 1
ATOM 2129 N N . PRO B 1 103 ? 10.831 -23.215 -34.881 1.00 55.73 87 PRO B N 1
ATOM 2130 C CA . PRO B 1 103 ? 11.494 -21.991 -34.431 1.00 54.41 87 PRO B CA 1
ATOM 2131 C C . PRO B 1 103 ? 12.176 -22.148 -33.050 1.00 55.54 87 PRO B C 1
ATOM 2132 O O . PRO B 1 103 ? 11.775 -22.978 -32.248 1.00 57.00 87 PRO B O 1
ATOM 2136 N N . GLY B 1 104 ? 13.219 -21.363 -32.801 1.00 43.87 88 GLY B N 1
ATOM 2137 C CA . GLY B 1 104 ? 13.962 -21.402 -31.527 1.00 42.71 88 GLY B CA 1
ATOM 2138 C C . GLY B 1 104 ? 13.366 -20.425 -30.526 1.00 42.45 88 GLY B C 1
ATOM 2139 O O . GLY B 1 104 ? 13.850 -20.285 -29.422 1.00 43.44 88 GLY B O 1
ATOM 2140 N N . SER B 1 105 ? 12.242 -19.816 -30.889 1.00 44.86 89 SER B N 1
ATOM 2141 C CA . SER B 1 105 ? 11.595 -18.773 -30.075 1.00 44.25 89 SER B CA 1
ATOM 2142 C C . SER B 1 105 ? 10.115 -18.663 -30.409 1.00 43.89 89 SER B C 1
ATOM 2143 O O . SER B 1 105 ? 9.736 -18.911 -31.535 1.00 44.26 89 SER B O 1
ATOM 2146 N N . LEU B 1 106 ? 9.278 -18.323 -29.430 1.00 43.28 90 LEU B N 1
ATOM 2147 C CA . LEU B 1 106 ? 7.874 -18.092 -29.717 1.00 43.66 90 LEU B CA 1
ATOM 2148 C C . LEU B 1 106 ? 7.226 -17.013 -28.878 1.00 41.92 90 LEU B C 1
ATOM 2149 O O . LEU B 1 106 ? 7.704 -16.682 -27.792 1.00 43.39 90 LEU B O 1
ATOM 2154 N N . PRO B 1 107 ? 6.125 -16.456 -29.388 1.00 41.40 91 PRO B N 1
ATOM 2155 C CA . PRO B 1 107 ? 5.410 -15.401 -28.661 1.00 39.79 91 PRO B CA 1
ATOM 2156 C C . PRO B 1 107 ? 4.783 -15.881 -27.388 1.00 37.81 91 PRO B C 1
ATOM 2157 O O . PRO B 1 107 ? 4.234 -16.977 -27.348 1.00 37.67 91 PRO B O 1
ATOM 2161 N N . ILE B 1 108 ? 4.874 -15.056 -26.353 1.00 37.62 92 ILE B N 1
ATOM 2162 C CA . ILE B 1 108 ? 4.229 -15.337 -25.076 1.00 36.99 92 ILE B CA 1
ATOM 2163 C C . ILE B 1 108 ? 2.849 -14.674 -25.166 1.00 39.28 92 ILE B C 1
ATOM 2164 O O . ILE B 1 108 ? 2.751 -13.486 -25.498 1.00 43.52 92 ILE B O 1
ATOM 2169 N N . THR B 1 109 ? 1.799 -15.449 -24.933 1.00 37.58 93 THR B N 1
ATOM 2170 C CA . THR B 1 109 ? 0.437 -14.965 -24.924 1.00 37.58 93 THR B CA 1
ATOM 2171 C C . THR B 1 109 ? -0.184 -15.277 -23.566 1.00 38.40 93 THR B C 1
ATOM 2172 O O . THR B 1 109 ? 0.299 -16.146 -22.808 1.00 38.84 93 THR B O 1
ATOM 2176 N N . ALA B 1 110 ? -1.276 -14.591 -23.272 1.00 39.35 94 ALA B N 1
ATOM 2177 C CA . ALA B 1 110 ? -2.012 -14.796 -22.024 1.00 40.60 94 ALA B CA 1
ATOM 2178 C C . ALA B 1 110 ? -2.358 -16.259 -21.878 1.00 40.14 94 ALA B C 1
ATOM 2179 O O . ALA B 1 110 ? -2.358 -16.789 -20.778 1.00 40.29 94 ALA B O 1
ATOM 2181 N N . ASP B 1 111 ? -2.650 -16.907 -22.998 1.00 42.25 95 ASP B N 1
ATOM 2182 C CA . ASP B 1 111 ? -3.046 -18.300 -22.982 1.00 44.03 95 ASP B CA 1
ATOM 2183 C C . ASP B 1 111 ? -1.908 -19.300 -22.834 1.00 43.23 95 ASP B C 1
ATOM 2184 O O . ASP B 1 111 ? -2.154 -20.403 -22.341 1.00 44.97 95 ASP B O 1
ATOM 2189 N N . ASN B 1 112 ? -0.677 -18.966 -23.225 1.00 40.07 96 ASN B N 1
ATOM 2190 C CA . ASN B 1 112 ? 0.402 -19.962 -23.073 1.00 38.82 96 ASN B CA 1
ATOM 2191 C C . ASN B 1 112 ? 1.452 -19.619 -22.028 1.00 37.82 96 ASN B C 1
ATOM 2192 O O . ASN B 1 112 ? 2.397 -20.385 -21.822 1.00 35.25 96 ASN B O 1
ATOM 2197 N N . GLU B 1 113 ? 1.261 -18.478 -21.373 1.00 36.80 97 GLU B N 1
ATOM 2198 C CA . GLU B 1 113 ? 2.190 -17.986 -20.385 1.00 36.65 97 GLU B CA 1
ATOM 2199 C C . GLU B 1 113 ? 2.507 -19.039 -19.321 1.00 35.45 97 GLU B C 1
ATOM 2200 O O . GLU B 1 113 ? 3.646 -19.170 -18.895 1.00 34.70 97 GLU B O 1
ATOM 2206 N N . HIS B 1 114 ? 1.506 -19.813 -18.915 1.00 35.72 98 HIS B N 1
ATOM 2207 C CA . HIS B 1 114 ? 1.705 -20.829 -17.864 1.00 36.87 98 HIS B CA 1
ATOM 2208 C C . HIS B 1 114 ? 2.681 -21.912 -18.258 1.00 34.75 98 HIS B C 1
ATOM 2209 O O . HIS B 1 114 ? 3.143 -22.635 -17.402 1.00 36.62 98 HIS B O 1
ATOM 2216 N N . LEU B 1 115 ? 3.004 -22.028 -19.532 1.00 33.47 99 LEU B N 1
ATOM 2217 C CA . LEU B 1 115 ? 3.911 -23.089 -19.968 1.00 34.79 99 LEU B CA 1
ATOM 2218 C C . LEU B 1 115 ? 5.406 -22.742 -19.769 1.00 34.69 99 LEU B C 1
ATOM 2219 O O . LEU B 1 115 ? 6.268 -23.623 -19.791 1.00 33.16 99 LEU B O 1
ATOM 2224 N N . LEU B 1 116 ? 5.698 -21.460 -19.572 1.00 34.05 100 LEU B N 1
ATOM 2225 C CA . LEU B 1 116 ? 7.055 -21.017 -19.329 1.00 33.93 100 LEU B CA 1
ATOM 2226 C C . LEU B 1 116 ? 7.661 -21.667 -18.093 1.00 34.10 100 LEU B C 1
ATOM 2227 O O . LEU B 1 116 ? 6.956 -22.021 -17.156 1.00 36.12 100 LEU B O 1
ATOM 2232 N N . ARG B 1 117 ? 8.969 -21.859 -18.139 1.00 34.46 101 ARG B N 1
ATOM 2233 C CA . ARG B 1 117 ? 9.749 -22.329 -17.019 1.00 33.58 101 ARG B CA 1
ATOM 2234 C C . ARG B 1 117 ? 10.969 -21.387 -16.941 1.00 33.42 101 ARG B C 1
ATOM 2235 O O . ARG B 1 117 ? 11.327 -20.712 -17.931 1.00 34.82 101 ARG B O 1
ATOM 2243 N N . SER B 1 118 ? 11.618 -21.339 -15.790 1.00 31.08 102 SER B N 1
ATOM 2244 C CA . SER B 1 118 ? 12.746 -20.470 -15.611 1.00 30.28 102 SER B CA 1
ATOM 2245 C C . SER B 1 118 ? 13.755 -21.051 -14.673 1.00 32.16 102 SER B C 1
ATOM 2246 O O . SER B 1 118 ? 13.462 -21.947 -13.880 1.00 31.97 102 SER B O 1
ATOM 2249 N N . GLY B 1 119 ? 14.951 -20.507 -14.739 1.00 33.61 103 GLY B N 1
ATOM 2250 C CA . GLY B 1 119 ? 16.014 -20.992 -13.924 1.00 35.45 103 GLY B CA 1
ATOM 2251 C C . GLY B 1 119 ? 17.303 -20.338 -14.256 1.00 36.30 103 GLY B C 1
ATOM 2252 O O . GLY B 1 119 ? 17.404 -19.534 -15.207 1.00 36.12 103 GLY B O 1
ATOM 2253 N N . TYR B 1 120 ? 18.292 -20.697 -13.454 1.00 37.25 104 TYR B N 1
ATOM 2254 C CA . TYR B 1 120 ? 19.627 -20.173 -13.595 1.00 38.89 104 TYR B CA 1
ATOM 2255 C C . TYR B 1 120 ? 20.429 -21.090 -14.523 1.00 41.76 104 TYR B C 1
ATOM 2256 O O . TYR B 1 120 ? 20.663 -22.267 -14.219 1.00 43.38 104 TYR B O 1
ATOM 2265 N N . ILE B 1 121 ? 20.821 -20.549 -15.678 1.00 44.04 105 ILE B N 1
ATOM 2266 C CA . ILE B 1 121 ? 21.542 -21.328 -16.691 1.00 45.78 105 ILE B CA 1
ATOM 2267 C C . ILE B 1 121 ? 22.872 -20.708 -17.110 1.00 46.67 105 ILE B C 1
ATOM 2268 O O . ILE B 1 121 ? 22.960 -19.515 -17.339 1.00 43.90 105 ILE B O 1
ATOM 2273 N N . ALA B 1 122 ? 23.893 -21.551 -17.197 1.00 50.19 106 ALA B N 1
ATOM 2274 C CA . ALA B 1 122 ? 25.211 -21.172 -17.706 1.00 54.37 106 ALA B CA 1
ATOM 2275 C C . ALA B 1 122 ? 25.333 -21.901 -19.049 1.00 57.34 106 ALA B C 1
ATOM 2276 O O . ALA B 1 122 ? 25.266 -23.120 -19.091 1.00 57.73 106 ALA B O 1
ATOM 2278 N N . ARG B 1 123 ? 25.481 -21.159 -20.142 1.00 62.27 107 ARG B N 1
ATOM 2279 C CA . ARG B 1 123 ? 25.596 -21.770 -21.496 1.00 67.06 107 ARG B CA 1
ATOM 2280 C C . ARG B 1 123 ? 26.796 -22.738 -21.532 1.00 69.16 107 ARG B C 1
ATOM 2281 O O . ARG B 1 123 ? 26.768 -23.754 -22.219 1.00 70.79 107 ARG B O 1
ATOM 2289 N N . ARG B 1 124 ? 27.858 -22.389 -20.814 1.00 69.77 108 ARG B N 1
ATOM 2290 C CA . ARG B 1 124 ? 29.036 -23.234 -20.724 1.00 73.27 108 ARG B CA 1
ATOM 2291 C C . ARG B 1 124 ? 29.619 -23.091 -19.306 1.00 72.74 108 ARG B C 1
ATOM 2292 O O . ARG B 1 124 ? 29.371 -22.088 -18.645 1.00 71.67 108 ARG B O 1
ATOM 2300 N N . PRO B 1 125 ? 30.377 -24.101 -18.835 1.00 74.96 109 PRO B N 1
ATOM 2301 C CA . PRO B 1 125 ? 30.978 -24.212 -17.482 1.00 75.11 109 PRO B CA 1
ATOM 2302 C C . PRO B 1 125 ? 31.671 -22.996 -16.859 1.00 75.43 109 PRO B C 1
ATOM 2303 O O . PRO B 1 125 ? 31.609 -22.828 -15.636 1.00 75.22 109 PRO B O 1
ATOM 2307 N N . ASN B 1 126 ? 32.349 -22.178 -17.665 1.00 76.59 110 ASN B N 1
ATOM 2308 C CA . ASN B 1 126 ? 33.065 -20.996 -17.133 1.00 76.75 110 ASN B CA 1
ATOM 2309 C C . ASN B 1 126 ? 32.203 -19.720 -17.058 1.00 73.81 110 ASN B C 1
ATOM 2310 O O . ASN B 1 126 ? 32.642 -18.694 -16.527 1.00 74.62 110 ASN B O 1
ATOM 2315 N N . GLU B 1 127 ? 30.980 -19.790 -17.572 1.00 70.18 111 GLU B N 1
ATOM 2316 C CA . GLU B 1 127 ? 30.074 -18.648 -17.518 1.00 68.31 111 GLU B CA 1
ATOM 2317 C C . GLU B 1 127 ? 29.254 -18.652 -16.230 1.00 64.03 111 GLU B C 1
ATOM 2318 O O . GLU B 1 127 ? 28.844 -19.700 -15.730 1.00 63.52 111 GLU B O 1
ATOM 2324 N N . LEU B 1 128 ? 29.037 -17.468 -15.677 1.00 60.72 112 LEU B N 1
ATOM 2325 C CA . LEU B 1 128 ? 28.217 -17.358 -14.500 1.00 56.57 112 LEU B CA 1
ATOM 2326 C C . LEU B 1 128 ? 26.822 -17.693 -14.950 1.00 49.95 112 LEU B C 1
ATOM 2327 O O . LEU B 1 128 ? 26.409 -17.234 -15.993 1.00 48.70 112 LEU B O 1
ATOM 2332 N N . PRO B 1 129 ? 26.105 -18.522 -14.184 1.00 45.23 113 PRO B N 1
ATOM 2333 C CA . PRO B 1 129 ? 24.724 -18.840 -14.575 1.00 40.58 113 PRO B CA 1
ATOM 2334 C C . PRO B 1 129 ? 23.844 -17.634 -14.381 1.00 37.93 113 PRO B C 1
ATOM 2335 O O . PRO B 1 129 ? 24.061 -16.850 -13.438 1.00 38.98 113 PRO B O 1
ATOM 2339 N N . VAL B 1 130 ? 22.871 -17.471 -15.272 1.00 36.39 114 VAL B N 1
ATOM 2340 C CA . VAL B 1 130 ? 21.956 -16.330 -15.241 1.00 34.56 114 VAL B CA 1
ATOM 2341 C C . VAL B 1 130 ? 20.494 -16.749 -15.352 1.00 34.83 114 VAL B C 1
ATOM 2342 O O . VAL B 1 130 ? 20.170 -17.820 -15.897 1.00 35.27 114 VAL B O 1
ATOM 2346 N N . LEU B 1 131 ? 19.606 -15.929 -14.790 1.00 34.66 115 LEU B N 1
ATOM 2347 C CA . LEU B 1 131 ? 18.189 -16.219 -14.835 1.00 33.94 115 LEU B CA 1
ATOM 2348 C C . LEU B 1 131 ? 17.749 -16.199 -16.271 1.00 35.29 115 LEU B C 1
ATOM 2349 O O . LEU B 1 131 ? 18.019 -15.230 -17.005 1.00 35.35 115 LEU B O 1
ATOM 2354 N N . THR B 1 132 ? 17.085 -17.279 -16.674 1.00 36.15 116 THR B N 1
ATOM 2355 C CA . THR B 1 132 ? 16.599 -17.445 -18.040 1.00 37.01 116 THR B CA 1
ATOM 2356 C C . THR B 1 132 ? 15.234 -18.101 -17.979 1.00 35.15 116 THR B C 1
ATOM 2357 O O . THR B 1 132 ? 14.948 -18.821 -17.033 1.00 33.12 116 THR B O 1
ATOM 2361 N N . ARG B 1 133 ? 14.387 -17.822 -18.968 1.00 34.33 117 ARG B N 1
ATOM 2362 C CA . ARG B 1 133 ? 13.056 -18.445 -19.078 1.00 31.77 117 ARG B CA 1
ATOM 2363 C C . ARG B 1 133 ? 12.888 -19.000 -20.474 1.00 32.56 117 ARG B C 1
ATOM 2364 O O . ARG B 1 133 ? 13.484 -18.508 -21.425 1.00 34.45 117 ARG B O 1
ATOM 2372 N N . TRP B 1 134 ? 12.072 -20.030 -20.601 1.00 32.71 118 TRP B N 1
ATOM 2373 C CA . TRP B 1 134 ? 11.889 -20.681 -21.861 1.00 33.27 118 TRP B CA 1
ATOM 2374 C C . TRP B 1 134 ? 10.582 -21.463 -21.915 1.00 34.33 118 TRP B C 1
ATOM 2375 O O . TRP B 1 134 ? 9.953 -21.718 -20.892 1.00 36.24 118 TRP B O 1
ATOM 2386 N N . PHE B 1 135 ? 10.178 -21.824 -23.123 1.00 34.42 119 PHE B N 1
ATOM 2387 C CA . PHE B 1 135 ? 9.069 -22.733 -23.319 1.00 34.74 119 PHE B CA 1
ATOM 2388 C C . PHE B 1 135 ? 9.702 -24.093 -23.525 1.00 35.83 119 PHE B C 1
ATOM 2389 O O . PHE B 1 135 ? 10.706 -24.208 -24.250 1.00 36.88 119 PHE B O 1
ATOM 2397 N N . PRO B 1 136 ? 9.150 -25.129 -22.906 1.00 36.79 120 PRO B N 1
ATOM 2398 C CA . PRO B 1 136 ? 9.731 -26.451 -23.135 1.00 39.14 120 PRO B CA 1
ATOM 2399 C C . PRO B 1 136 ? 9.617 -26.950 -24.577 1.00 39.76 120 PRO B C 1
ATOM 2400 O O . PRO B 1 136 ? 8.652 -26.670 -25.247 1.00 37.99 120 PRO B O 1
ATOM 2404 N N . MET B 1 137 ? 10.611 -27.698 -25.018 1.00 42.27 121 MET B N 1
ATOM 2405 C CA . MET B 1 137 ? 10.629 -28.270 -26.349 1.00 46.80 121 MET B CA 1
ATOM 2406 C C . MET B 1 137 ? 9.367 -29.091 -26.609 1.00 48.65 121 MET B C 1
ATOM 2407 O O . MET B 1 137 ? 8.753 -28.958 -27.668 1.00 50.45 121 MET B O 1
ATOM 2412 N N . SER B 1 138 ? 8.982 -29.939 -25.658 1.00 48.15 122 SER B N 1
ATOM 2413 C CA . SER B 1 138 ? 7.787 -30.769 -25.822 1.00 49.64 122 SER B CA 1
ATOM 2414 C C . SER B 1 138 ? 6.578 -29.940 -26.244 1.00 48.26 122 SER B C 1
ATOM 2415 O O . SER B 1 138 ? 5.763 -30.380 -27.038 1.00 49.80 122 SER B O 1
ATOM 2418 N N . TYR B 1 139 ? 6.450 -28.746 -25.697 1.00 46.91 123 TYR B N 1
ATOM 2419 C CA . TYR B 1 139 ? 5.332 -27.888 -26.056 1.00 47.23 123 TYR B CA 1
ATOM 2420 C C . TYR B 1 139 ? 5.491 -27.331 -27.470 1.00 48.82 123 TYR B C 1
ATOM 2421 O O . TYR B 1 139 ? 4.538 -27.315 -28.258 1.00 48.17 123 TYR B O 1
ATOM 2430 N N . ALA B 1 140 ? 6.702 -26.894 -27.792 1.00 49.81 124 ALA B N 1
ATOM 2431 C CA . ALA B 1 140 ? 6.975 -26.356 -29.118 1.00 51.73 124 ALA B CA 1
ATOM 2432 C C . ALA B 1 140 ? 6.710 -27.403 -30.198 1.00 54.83 124 ALA B C 1
ATOM 2433 O O . ALA B 1 140 ? 6.068 -27.094 -31.198 1.00 56.40 124 ALA B O 1
ATOM 2435 N N . LYS B 1 141 ? 7.172 -28.637 -29.988 1.00 58.45 125 LYS B N 1
ATOM 2436 C CA . LYS B 1 141 ? 6.944 -29.745 -30.949 1.00 64.03 125 LYS B CA 1
ATOM 2437 C C . LYS B 1 141 ? 5.480 -30.053 -31.255 1.00 66.24 125 LYS B C 1
ATOM 2438 O O . LYS B 1 141 ? 5.162 -30.452 -32.362 1.00 70.20 125 LYS B O 1
ATOM 2444 N N . ASP B 1 142 ? 4.612 -29.915 -30.264 1.00 66.70 126 ASP B N 1
ATOM 2445 C CA . ASP B 1 142 ? 3.189 -30.219 -30.429 1.00 70.01 126 ASP B CA 1
ATOM 2446 C C . ASP B 1 142 ? 2.368 -29.013 -30.838 1.00 68.48 126 ASP B C 1
ATOM 2447 O O . ASP B 1 142 ? 1.264 -29.165 -31.321 1.00 71.25 126 ASP B O 1
ATOM 2452 N N . ALA B 1 143 ? 2.917 -27.822 -30.644 1.00 65.90 127 ALA B N 1
ATOM 2453 C CA . ALA B 1 143 ? 2.233 -26.584 -30.960 1.00 64.15 127 ALA B CA 1
ATOM 2454 C C . ALA B 1 143 ? 2.640 -25.991 -32.299 1.00 65.40 127 ALA B C 1
ATOM 2455 O O . ALA B 1 143 ? 1.817 -25.826 -33.180 1.00 67.06 127 ALA B O 1
ATOM 2457 N N . LEU B 1 144 ? 3.935 -25.706 -32.440 1.00 65.00 128 LEU B N 1
ATOM 2458 C CA . LEU B 1 144 ? 4.481 -24.978 -33.598 1.00 65.01 128 LEU B CA 1
ATOM 2459 C C . LEU B 1 144 ? 4.512 -25.600 -34.985 1.00 65.82 128 LEU B C 1
ATOM 2460 O O . LEU B 1 144 ? 4.413 -26.810 -35.166 1.00 64.92 128 LEU B O 1
ATOM 2465 N N . MET B 1 145 ? 4.685 -24.695 -35.947 1.00 79.25 129 MET B N 1
ATOM 2466 C CA . MET B 1 145 ? 4.718 -24.993 -37.360 1.00 80.28 129 MET B CA 1
ATOM 2467 C C . MET B 1 145 ? 6.144 -24.750 -37.833 1.00 77.29 129 MET B C 1
ATOM 2468 O O . MET B 1 145 ? 6.780 -23.814 -37.355 1.00 73.78 129 MET B O 1
ATOM 2473 N N . PRO B 1 146 ? 6.653 -25.586 -38.775 1.00 79.14 130 PRO B N 1
ATOM 2474 C CA . PRO B 1 146 ? 8.008 -25.365 -39.290 1.00 76.85 130 PRO B CA 1
ATOM 2475 C C . PRO B 1 146 ? 8.269 -23.883 -39.544 1.00 73.00 130 PRO B C 1
ATOM 2476 O O . PRO B 1 146 ? 7.518 -23.250 -40.284 1.00 73.69 130 PRO B O 1
ATOM 2480 N N . ALA B 1 147 ? 9.309 -23.341 -38.901 1.00 69.65 131 ALA B N 1
ATOM 2481 C CA . ALA B 1 147 ? 9.678 -21.936 -39.046 1.00 65.44 131 ALA B CA 1
ATOM 2482 C C . ALA B 1 147 ? 9.743 -21.580 -40.511 1.00 63.93 131 ALA B C 1
ATOM 2483 O O . ALA B 1 147 ? 10.044 -22.431 -41.335 1.00 66.08 131 ALA B O 1
ATOM 2485 N N . ALA B 1 148 ? 9.463 -20.327 -40.841 1.00 61.86 132 ALA B N 1
ATOM 2486 C CA . ALA B 1 148 ? 9.520 -19.891 -42.235 1.00 62.76 132 ALA B CA 1
ATOM 2487 C C . ALA B 1 148 ? 10.945 -19.825 -42.770 1.00 61.09 132 ALA B C 1
ATOM 2488 O O . ALA B 1 148 ? 11.194 -20.212 -43.916 1.00 64.21 132 ALA B O 1
ATOM 2490 N N . PHE B 1 149 ? 11.877 -19.342 -41.950 1.00 57.11 133 PHE B N 1
ATOM 2491 C CA . PHE B 1 149 ? 13.264 -19.162 -42.398 1.00 55.91 133 PHE B CA 1
ATOM 2492 C C . PHE B 1 149 ? 14.323 -19.777 -41.521 1.00 52.68 133 PHE B C 1
ATOM 2493 O O . PHE B 1 149 ? 14.066 -20.191 -40.393 1.00 52.08 133 PHE B O 1
ATOM 2501 N N . LEU B 1 150 ? 15.526 -19.829 -42.086 1.00 52.49 134 LEU B N 1
ATOM 2502 C CA . LEU B 1 150 ? 16.726 -20.235 -41.385 1.00 49.42 134 LEU B CA 1
ATOM 2503 C C . LEU B 1 150 ? 17.607 -19.009 -41.434 1.00 49.80 134 LEU B C 1
ATOM 2504 O O . LEU B 1 150 ? 17.846 -18.449 -42.525 1.00 51.84 134 LEU B O 1
ATOM 2509 N N . ASP B 1 151 ? 18.046 -18.563 -40.256 1.00 49.67 135 ASP B N 1
ATOM 2510 C CA . ASP B 1 151 ? 18.929 -17.438 -40.145 1.00 50.34 135 ASP B CA 1
ATOM 2511 C C . ASP B 1 151 ? 20.317 -18.035 -40.053 1.00 50.51 135 ASP B C 1
ATOM 2512 O O . ASP B 1 151 ? 20.681 -18.609 -39.028 1.00 51.69 135 ASP B O 1
ATOM 2517 N N . LEU B 1 152 ? 21.081 -17.937 -41.137 1.00 50.97 136 LEU B N 1
ATOM 2518 C CA . LEU B 1 152 ? 22.438 -18.464 -41.148 1.00 50.46 136 LEU B CA 1
ATOM 2519 C C . LEU B 1 152 ? 23.357 -17.390 -40.586 1.00 50.85 136 LEU B C 1
ATOM 2520 O O . LEU B 1 152 ? 23.421 -16.298 -41.136 1.00 53.82 136 LEU B O 1
ATOM 2525 N N . ILE B 1 153 ? 24.039 -17.673 -39.479 1.00 50.56 137 ILE B N 1
ATOM 2526 C CA . ILE B 1 153 ? 24.950 -16.699 -38.902 1.00 52.66 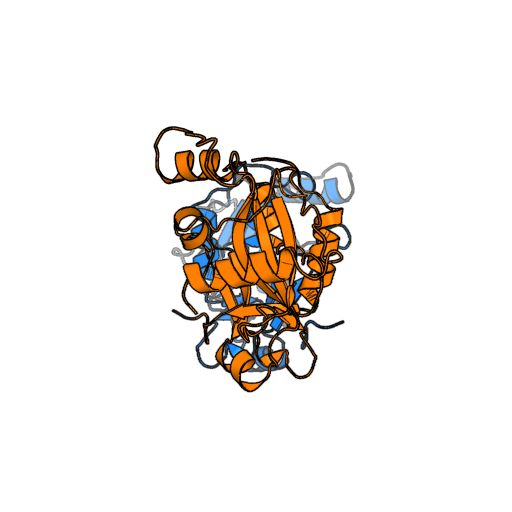137 ILE B CA 1
ATOM 2527 C C . ILE B 1 153 ? 26.343 -17.007 -39.442 1.00 53.12 137 ILE B C 1
ATOM 2528 O O . ILE B 1 153 ? 26.892 -18.102 -39.240 1.00 51.68 137 ILE B O 1
ATOM 2533 N N . LEU B 1 154 ? 26.919 -16.028 -40.122 1.00 54.79 138 LEU B N 1
ATOM 2534 C CA . LEU B 1 154 ? 28.202 -16.212 -40.772 1.00 54.71 138 LEU B CA 1
ATOM 2535 C C . LEU B 1 154 ? 29.318 -15.430 -40.110 1.00 56.93 138 LEU B C 1
ATOM 2536 O O . LEU B 1 154 ? 29.122 -14.298 -39.671 1.00 60.78 138 LEU B O 1
ATOM 2541 N N . TYR B 1 155 ? 30.486 -16.062 -40.045 1.00 55.64 139 TYR B N 1
ATOM 2542 C CA . TYR B 1 155 ? 31.705 -15.469 -39.512 1.00 57.72 139 TYR B CA 1
ATOM 2543 C C . TYR B 1 155 ? 32.747 -15.414 -40.619 1.00 56.51 139 TYR B C 1
ATOM 2544 O O . TYR B 1 155 ? 32.782 -16.272 -41.512 1.00 52.46 139 TYR B O 1
ATOM 2553 N N . SER B 1 156 ? 33.581 -14.389 -40.562 1.00 60.05 140 SER B N 1
ATOM 2554 C CA . SER B 1 156 ? 34.642 -14.235 -41.516 1.00 60.77 140 SER B CA 1
ATOM 2555 C C . SER B 1 156 ? 35.716 -15.273 -41.216 1.00 61.00 140 SER B C 1
ATOM 2556 O O . SER B 1 156 ? 35.851 -15.741 -40.082 1.00 61.70 140 SER B O 1
ATOM 2559 N N . ARG B 1 157 ? 36.446 -15.650 -42.257 1.00 57.00 141 ARG B N 1
ATOM 2560 C CA . ARG B 1 157 ? 37.572 -16.578 -42.156 1.00 57.18 141 ARG B CA 1
ATOM 2561 C C . ARG B 1 157 ? 38.536 -16.148 -41.034 1.00 55.09 141 ARG B C 1
ATOM 2562 O O . ARG B 1 157 ? 38.973 -16.962 -40.205 1.00 53.53 141 ARG B O 1
ATOM 2570 N N A GLU B 1 158 ? 38.882 -14.872 -41.031 0.70 56.64 142 GLU B N 1
ATOM 2571 N N B GLU B 1 158 ? 38.850 -14.850 -41.030 0.30 56.45 142 GLU B N 1
ATOM 2572 C CA A GLU B 1 158 ? 39.782 -14.339 -40.029 0.70 56.37 142 GLU B CA 1
ATOM 2573 C CA B GLU B 1 158 ? 39.733 -14.250 -40.040 0.30 55.66 142 GLU B CA 1
ATOM 2574 C C A GLU B 1 158 ? 39.220 -14.488 -38.606 0.70 54.40 142 GLU B C 1
ATOM 2575 C C B GLU B 1 158 ? 39.215 -14.499 -38.629 0.30 53.80 142 GLU B C 1
ATOM 2576 O O A GLU B 1 158 ? 39.922 -14.966 -37.726 0.70 54.79 142 GLU B O 1
ATOM 2577 O O B GLU B 1 158 ? 39.932 -15.033 -37.787 0.30 52.84 142 GLU B O 1
ATOM 2588 N N . GLN B 1 159 ? 37.960 -14.135 -38.389 1.00 54.93 143 GLN B N 1
ATOM 2589 C CA . GLN B 1 159 ? 37.356 -14.283 -37.059 1.00 54.88 143 GLN B CA 1
ATOM 2590 C C . GLN B 1 159 ? 37.321 -15.756 -36.608 1.00 51.47 143 GLN B C 1
ATOM 2591 O O . GLN B 1 159 ? 37.649 -16.066 -35.479 1.00 50.12 143 GLN B O 1
ATOM 2597 N N . ILE B 1 160 ? 36.936 -16.656 -37.498 1.00 52.53 144 ILE B N 1
ATOM 2598 C CA . ILE B 1 160 ? 36.925 -18.075 -37.175 1.00 52.82 144 ILE B CA 1
ATOM 2599 C C . ILE B 1 160 ? 38.339 -18.521 -36.793 1.00 52.16 144 ILE B C 1
ATOM 2600 O O . ILE B 1 160 ? 38.510 -19.325 -35.892 1.00 52.75 144 ILE B O 1
ATOM 2605 N N . ALA B 1 161 ? 39.340 -17.985 -37.479 1.00 53.01 145 ALA B N 1
ATOM 2606 C CA . ALA B 1 161 ? 40.740 -18.334 -37.211 1.00 52.70 145 ALA B CA 1
ATOM 2607 C C . ALA B 1 161 ? 41.154 -17.840 -35.833 1.00 52.87 145 ALA B C 1
ATOM 2608 O O . ALA B 1 161 ? 41.796 -18.575 -35.082 1.00 52.20 145 ALA B O 1
ATOM 2610 N N . LYS B 1 162 ? 40.777 -16.599 -35.506 1.00 54.97 146 LYS B N 1
ATOM 2611 C CA . LYS B 1 162 ? 41.077 -16.010 -34.197 1.00 55.75 146 LYS B CA 1
ATOM 2612 C C . LYS B 1 162 ? 40.359 -16.743 -33.075 1.00 54.98 146 LYS B C 1
ATOM 2613 O O . LYS B 1 162 ? 40.968 -17.060 -32.062 1.00 55.01 146 LYS B O 1
ATOM 2619 N N . GLU B 1 163 ? 39.071 -17.024 -33.242 1.00 55.88 147 GLU B N 1
ATOM 2620 C CA . GLU B 1 163 ? 38.343 -17.714 -32.172 1.00 57.46 147 GLU B CA 1
ATOM 2621 C C . GLU B 1 163 ? 38.725 -19.167 -32.016 1.00 56.10 147 GLU B C 1
ATOM 2622 O O . GLU B 1 163 ? 38.735 -19.693 -30.895 1.00 57.03 147 GLU B O 1
ATOM 2628 N N . THR B 1 164 ? 39.077 -19.813 -33.117 1.00 54.70 148 THR B N 1
ATOM 2629 C CA . THR B 1 164 ? 39.505 -21.195 -33.041 1.00 55.32 148 THR B CA 1
ATOM 2630 C C . THR B 1 164 ? 40.874 -21.253 -32.346 1.00 54.15 148 THR B C 1
ATOM 2631 O O . THR B 1 164 ? 41.133 -22.168 -31.580 1.00 53.71 148 THR B O 1
ATOM 2635 N N . ALA B 1 165 ? 41.734 -20.266 -32.609 1.00 51.67 149 ALA B N 1
ATOM 2636 C CA . ALA B 1 165 ? 43.047 -20.202 -31.967 1.00 51.42 149 ALA B CA 1
ATOM 2637 C C . ALA B 1 165 ? 42.914 -20.097 -30.430 1.00 52.25 149 ALA B C 1
ATOM 2638 O O . ALA B 1 165 ? 43.551 -20.852 -29.697 1.00 51.92 149 ALA B O 1
ATOM 2640 N N . ALA B 1 166 ? 42.065 -19.176 -29.963 1.00 52.02 150 ALA B N 1
ATOM 2641 C CA . ALA B 1 166 ? 41.866 -18.934 -28.526 1.00 54.09 150 ALA B CA 1
ATOM 2642 C C . ALA B 1 166 ? 41.279 -20.121 -27.776 1.00 56.94 150 ALA B C 1
ATOM 2643 O O . ALA B 1 166 ? 41.705 -20.464 -26.664 1.00 59.32 150 ALA B O 1
ATOM 2645 N N . GLU B 1 167 ? 40.284 -20.736 -28.393 1.00 57.99 151 GLU B N 1
ATOM 2646 C CA . GLU B 1 167 ? 39.578 -21.869 -27.826 1.00 60.31 151 GLU B CA 1
ATOM 2647 C C . GLU B 1 167 ? 40.446 -23.114 -27.833 1.00 59.75 151 GLU B C 1
ATOM 2648 O O . GLU B 1 167 ? 40.409 -23.926 -26.915 1.00 63.07 151 GLU B O 1
ATOM 2654 N N . SER B 1 168 ? 41.223 -23.249 -28.891 1.00 56.07 152 SER B N 1
ATOM 2655 C CA . SER B 1 168 ? 42.105 -24.400 -29.116 1.00 57.29 152 SER B CA 1
ATOM 2656 C C . SER B 1 168 ? 43.532 -24.258 -28.511 1.00 54.50 152 SER B C 1
ATOM 2657 O O . SER B 1 168 ? 44.218 -25.262 -28.297 1.00 54.85 152 SER B O 1
ATOM 2660 N N . ASN B 1 169 ? 43.935 -23.019 -28.209 1.00 50.18 153 ASN B N 1
ATOM 2661 C CA . ASN B 1 169 ? 45.303 -22.697 -27.751 1.00 50.30 153 ASN B CA 1
ATOM 2662 C C . ASN B 1 169 ? 46.349 -23.082 -28.789 1.00 50.19 153 ASN B C 1
ATOM 2663 O O . ASN B 1 169 ? 47.380 -23.697 -28.478 1.00 52.94 153 ASN B O 1
ATOM 2668 N N . THR B 1 170 ? 46.072 -22.688 -30.026 1.00 48.40 154 THR B N 1
ATOM 2669 C CA . THR B 1 170 ? 46.974 -22.918 -31.142 1.00 50.56 154 THR B CA 1
ATOM 2670 C C . THR B 1 170 ? 47.185 -21.552 -31.772 1.00 50.87 154 THR B C 1
ATOM 2671 O O . THR B 1 170 ? 46.704 -20.535 -31.230 1.00 50.41 154 THR B O 1
ATOM 2675 N N . ALA B 1 171 ? 47.895 -21.516 -32.903 1.00 52.45 155 ALA B N 1
ATOM 2676 C CA . ALA B 1 171 ? 48.188 -20.255 -33.591 1.00 52.09 155 ALA B CA 1
ATOM 2677 C C . ALA B 1 171 ? 47.004 -19.823 -34.420 1.00 52.07 155 ALA B C 1
ATOM 2678 O O . ALA B 1 171 ? 46.143 -20.646 -34.775 1.00 51.51 155 ALA B O 1
ATOM 2680 N N . VAL B 1 172 ? 46.973 -18.524 -34.727 1.00 52.62 156 VAL B N 1
ATOM 2681 C CA . VAL B 1 172 ? 45.942 -17.937 -35.556 1.00 52.47 156 VAL B CA 1
ATOM 2682 C C . VAL B 1 172 ? 46.390 -18.145 -37.004 1.00 55.90 156 VAL B C 1
ATOM 2683 O O . VAL B 1 172 ? 47.210 -17.382 -37.530 1.00 57.38 156 VAL B O 1
ATOM 2687 N N . VAL B 1 173 ? 45.852 -19.184 -37.641 1.00 57.19 157 VAL B N 1
ATOM 2688 C CA . VAL B 1 173 ? 46.239 -19.524 -38.995 1.00 61.20 157 VAL B CA 1
ATOM 2689 C C . VAL B 1 173 ? 45.098 -19.292 -39.995 1.00 63.24 157 VAL B C 1
ATOM 2690 O O . VAL B 1 173 ? 43.977 -19.822 -39.852 1.00 62.31 157 VAL B O 1
ATOM 2694 N N . ILE B 1 174 ? 45.414 -18.499 -41.012 1.00 65.24 158 ILE B N 1
ATOM 2695 C CA . ILE B 1 174 ? 44.474 -18.155 -42.049 1.00 67.41 158 ILE B CA 1
ATOM 2696 C C . ILE B 1 174 ? 44.833 -18.841 -43.370 1.00 70.66 158 ILE B C 1
ATOM 2697 O O . ILE B 1 174 ? 45.868 -18.559 -43.983 1.00 74.16 158 ILE B O 1
ATOM 2702 N N . ASP B 1 175 ? 43.969 -19.763 -43.776 1.00 70.21 159 ASP B N 1
ATOM 2703 C CA . ASP B 1 175 ? 44.122 -20.502 -45.008 1.00 74.70 159 ASP B CA 1
ATOM 2704 C C . ASP B 1 175 ? 43.441 -19.696 -46.122 1.00 76.75 159 ASP B C 1
ATOM 2705 O O . ASP B 1 175 ? 42.208 -19.576 -46.129 1.00 74.31 159 ASP B O 1
ATOM 2710 N N . PRO B 1 176 ? 44.234 -19.122 -47.058 1.00 80.85 160 PRO B N 1
ATOM 2711 C CA . PRO B 1 176 ? 43.630 -18.359 -48.167 1.00 84.77 160 PRO B CA 1
ATOM 2712 C C . PRO B 1 176 ? 42.706 -19.205 -49.065 1.00 87.98 160 PRO B C 1
ATOM 2713 O O . PRO B 1 176 ? 41.953 -18.648 -49.869 1.00 91.16 160 PRO B O 1
ATOM 2717 N N . ASN B 1 177 ? 42.786 -20.532 -48.946 1.00 88.34 161 ASN B N 1
ATOM 2718 C CA . ASN B 1 177 ? 41.904 -21.422 -49.692 1.00 92.01 161 ASN B CA 1
ATOM 2719 C C . ASN B 1 177 ? 40.557 -21.496 -48.996 1.00 87.95 161 ASN B C 1
ATOM 2720 O O . ASN B 1 177 ? 39.522 -21.637 -49.647 1.00 90.32 161 ASN B O 1
ATOM 2725 N N . ALA B 1 178 ? 40.574 -21.395 -47.667 1.00 67.69 162 ALA B N 1
ATOM 2726 C CA . ALA B 1 178 ? 39.343 -21.446 -46.890 1.00 66.32 162 ALA B CA 1
ATOM 2727 C C . ALA B 1 178 ? 38.365 -20.381 -47.372 1.00 66.32 162 ALA B C 1
ATOM 2728 O O . ALA B 1 178 ? 38.779 -19.310 -47.823 1.00 66.04 162 ALA B O 1
ATOM 2730 N N . PRO B 1 179 ? 37.061 -20.687 -47.305 1.00 67.54 163 PRO B N 1
ATOM 2731 C CA . PRO B 1 179 ? 36.023 -19.729 -47.707 1.00 67.66 163 PRO B CA 1
ATOM 2732 C C . PRO B 1 179 ? 36.146 -18.399 -46.976 1.00 66.52 163 PRO B C 1
ATOM 2733 O O . PRO B 1 179 ? 36.584 -18.358 -45.818 1.00 66.22 163 PRO B O 1
ATOM 2737 N N . ALA B 1 180 ? 35.771 -17.319 -47.642 1.00 67.73 164 ALA B N 1
ATOM 2738 C CA . ALA B 1 180 ? 35.835 -15.993 -47.030 1.00 67.59 164 ALA B CA 1
ATOM 2739 C C . ALA B 1 180 ? 34.838 -15.855 -45.880 1.00 63.84 164 ALA B C 1
ATOM 2740 O O . ALA B 1 180 ? 35.019 -15.035 -44.995 1.00 64.04 164 ALA B O 1
ATOM 2742 N N . TRP B 1 181 ? 33.780 -16.655 -45.923 1.00 62.57 165 TRP B N 1
ATOM 2743 C CA . TRP B 1 181 ? 32.718 -16.629 -44.931 1.00 60.22 165 TRP B CA 1
ATOM 2744 C C . TRP B 1 181 ? 32.201 -18.038 -44.658 1.00 57.81 165 TRP B C 1
ATOM 2745 O O . TRP B 1 181 ? 32.079 -18.843 -45.578 1.00 58.66 165 TRP B O 1
ATOM 2756 N N . SER B 1 182 ? 31.887 -18.330 -43.401 1.00 55.48 166 SER B N 1
ATOM 2757 C CA . SER B 1 182 ? 31.348 -19.642 -43.050 1.00 54.88 166 SER B CA 1
ATOM 2758 C C . SER B 1 182 ? 30.234 -19.581 -42.012 1.00 52.81 166 SER B C 1
ATOM 2759 O O . SER B 1 182 ? 30.249 -18.764 -41.091 1.00 52.77 166 SER B O 1
ATOM 2762 N N . ILE B 1 183 ? 29.295 -20.499 -42.171 1.00 51.81 167 ILE B N 1
ATOM 2763 C CA . ILE B 1 183 ? 28.177 -20.655 -41.280 1.00 50.41 167 ILE B CA 1
ATOM 2764 C C . ILE B 1 183 ? 28.695 -21.206 -39.961 1.00 49.18 167 ILE B C 1
ATOM 2765 O O . ILE B 1 183 ? 29.370 -22.248 -39.954 1.00 49.28 167 ILE B O 1
ATOM 2770 N N . ILE B 1 184 ? 28.428 -20.501 -38.860 1.00 47.87 168 ILE B N 1
ATOM 2771 C CA . ILE B 1 184 ? 28.840 -20.978 -37.518 1.00 49.50 168 ILE B CA 1
ATOM 2772 C C . ILE B 1 184 ? 27.639 -21.345 -36.654 1.00 50.57 168 ILE B C 1
ATOM 2773 O O . ILE B 1 184 ? 27.802 -21.996 -35.631 1.00 54.53 168 ILE B O 1
ATOM 2778 N N . ALA B 1 185 ? 26.454 -20.898 -37.060 1.00 49.02 169 ALA B N 1
ATOM 2779 C CA . ALA B 1 185 ? 25.234 -21.193 -36.354 1.00 50.42 169 ALA B CA 1
ATOM 2780 C C . ALA B 1 185 ? 24.046 -20.979 -37.281 1.00 49.99 169 ALA B C 1
ATOM 2781 O O . ALA B 1 185 ? 24.103 -20.162 -38.205 1.00 51.23 169 ALA B O 1
ATOM 2783 N N . VAL B 1 186 ? 22.992 -21.748 -37.049 1.00 51.10 170 VAL B N 1
ATOM 2784 C CA . VAL B 1 186 ? 21.757 -21.650 -37.805 1.00 51.08 170 VAL B CA 1
ATOM 2785 C C . VAL B 1 186 ? 20.610 -21.522 -36.793 1.00 52.76 170 VAL B C 1
ATOM 2786 O O . VAL B 1 186 ? 20.542 -22.286 -35.836 1.00 54.23 170 VAL B O 1
ATOM 2790 N N . LYS B 1 187 ? 19.725 -20.547 -36.989 1.00 53.07 171 LYS B N 1
ATOM 2791 C CA . LYS B 1 187 ? 18.571 -20.338 -36.097 1.00 52.77 171 LYS B CA 1
ATOM 2792 C C . LYS B 1 187 ? 17.285 -20.330 -36.918 1.00 51.78 171 LYS B C 1
ATOM 2793 O O . LYS B 1 187 ? 17.140 -19.504 -37.824 1.00 53.00 171 LYS B O 1
ATOM 2799 N N . ALA B 1 188 ? 16.364 -21.247 -36.628 1.00 50.77 172 ALA B N 1
ATOM 2800 C CA . ALA B 1 188 ? 15.071 -21.299 -37.336 1.00 49.66 172 ALA B CA 1
ATOM 2801 C C . ALA B 1 188 ? 14.150 -20.243 -36.733 1.00 49.83 172 ALA B C 1
ATOM 2802 O O . ALA B 1 188 ? 13.996 -20.151 -35.508 1.00 51.37 172 ALA B O 1
ATOM 2804 N N . GLN B 1 189 ? 13.537 -19.444 -37.585 1.00 48.05 173 GLN B N 1
ATOM 2805 C CA . GLN B 1 189 ? 12.660 -18.397 -37.119 1.00 48.86 173 GLN B CA 1
ATOM 2806 C C . GLN B 1 189 ? 11.756 -17.908 -38.237 1.00 49.91 173 GLN B C 1
ATOM 2807 O O . GLN B 1 189 ? 12.029 -18.143 -39.420 1.00 50.02 173 GLN B O 1
ATOM 2813 N N . ASN B 1 190 ? 10.668 -17.260 -37.845 1.00 50.71 174 ASN B N 1
ATOM 2814 C CA . ASN B 1 190 ? 9.720 -16.685 -38.794 1.00 52.79 174 ASN B CA 1
ATOM 2815 C C . ASN B 1 190 ? 10.089 -15.246 -39.207 1.00 53.89 174 ASN B C 1
ATOM 2816 O O . ASN B 1 190 ? 9.584 -14.748 -40.210 1.00 58.07 174 ASN B O 1
ATOM 2821 N N . GLU B 1 191 ? 10.967 -14.576 -38.470 1.00 75.53 175 GLU B N 1
ATOM 2822 C CA . GLU B 1 191 ? 11.345 -13.217 -38.864 1.00 74.29 175 GLU B CA 1
ATOM 2823 C C . GLU B 1 191 ? 12.631 -13.187 -39.691 1.00 72.70 175 GLU B C 1
ATOM 2824 O O . GLU B 1 191 ? 13.602 -13.863 -39.357 1.00 69.36 175 GLU B O 1
ATOM 2830 N N . LYS B 1 192 ? 12.598 -12.419 -40.790 1.00 75.01 176 LYS B N 1
ATOM 2831 C CA . LYS B 1 192 ? 13.750 -12.241 -41.696 1.00 75.59 176 LYS B CA 1
ATOM 2832 C C . LYS B 1 192 ? 14.674 -11.119 -41.252 1.00 74.53 176 LYS B C 1
ATOM 2833 O O . LYS B 1 192 ? 14.987 -10.213 -42.030 1.00 76.31 176 LYS B O 1
ATOM 2839 N N . TYR B 1 193 ? 15.102 -11.179 -40.001 1.00 71.30 177 TYR B N 1
ATOM 2840 C CA . TYR B 1 193 ? 16.014 -10.201 -39.449 1.00 71.31 177 TYR B CA 1
ATOM 2841 C C . TYR B 1 193 ? 16.513 -10.769 -38.139 1.00 67.48 177 TYR B C 1
ATOM 2842 O O . TYR B 1 193 ? 15.887 -11.653 -37.558 1.00 64.08 177 TYR B O 1
ATOM 2851 N N . SER B 1 194 ? 17.648 -10.269 -37.687 1.00 68.56 178 SER B N 1
ATOM 2852 C CA . SER B 1 194 ? 18.272 -10.762 -36.474 1.00 67.10 178 SER B CA 1
ATOM 2853 C C . SER B 1 194 ? 17.479 -10.384 -35.247 1.00 63.38 178 SER B C 1
ATOM 2854 O O . SER B 1 194 ? 17.079 -9.245 -35.094 1.00 65.24 178 SER B O 1
ATOM 2857 N N . LEU B 1 195 ? 17.234 -11.344 -34.369 1.00 60.33 179 LEU B N 1
ATOM 2858 C CA . LEU B 1 195 ? 16.481 -11.058 -33.156 1.00 58.37 179 LEU B CA 1
ATOM 2859 C C . LEU B 1 195 ? 17.487 -10.576 -32.124 1.00 57.93 179 LEU B C 1
ATOM 2860 O O . LEU B 1 195 ? 18.583 -11.107 -32.071 1.00 60.14 179 LEU B O 1
ATOM 2865 N N . PRO B 1 196 ? 17.124 -9.584 -31.292 1.00 58.17 180 PRO B N 1
ATOM 2866 C CA . PRO B 1 196 ? 18.072 -9.069 -30.291 1.00 60.29 180 PRO B CA 1
ATOM 2867 C C . PRO B 1 196 ? 18.644 -10.144 -29.390 1.00 59.55 180 PRO B C 1
ATOM 2868 O O . PRO B 1 196 ? 17.971 -11.145 -29.138 1.00 57.68 180 PRO B O 1
ATOM 2872 N N . MET B 1 197 ? 19.868 -9.954 -28.896 1.00 63.31 181 MET B N 1
ATOM 2873 C CA . MET B 1 197 ? 20.433 -10.919 -27.956 1.00 63.47 181 MET B CA 1
ATOM 2874 C C . MET B 1 197 ? 19.688 -10.697 -26.630 1.00 61.19 181 MET B C 1
ATOM 2875 O O . MET B 1 197 ? 19.161 -9.610 -26.388 1.00 62.50 181 MET B O 1
ATOM 2880 N N . ALA B 1 198 ? 19.623 -11.726 -25.787 1.00 58.90 182 ALA B N 1
ATOM 2881 C CA . ALA B 1 198 ? 18.915 -11.625 -24.508 1.00 55.79 182 ALA B CA 1
ATOM 2882 C C . ALA B 1 198 ? 19.469 -10.466 -23.694 1.00 59.94 182 ALA B C 1
ATOM 2883 O O . ALA B 1 198 ? 20.646 -10.157 -23.789 1.00 62.00 182 ALA B O 1
ATOM 2885 N N . PRO B 1 199 ? 18.622 -9.827 -22.880 1.00 47.52 183 PRO B N 1
ATOM 2886 C CA . PRO B 1 199 ? 19.062 -8.709 -22.064 1.00 49.10 183 PRO B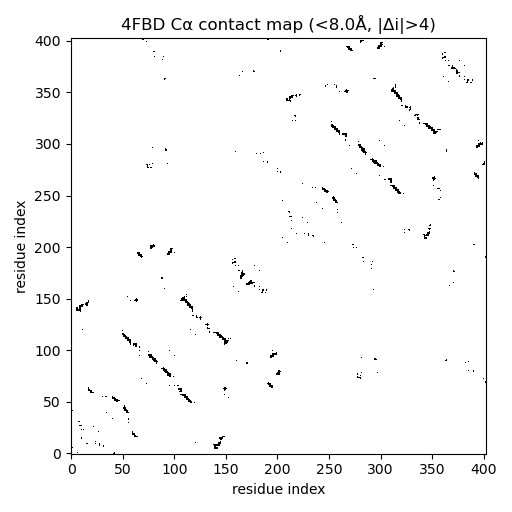 CA 1
ATOM 2887 C C . PRO B 1 199 ? 20.170 -9.048 -21.083 1.00 51.83 183 PRO B C 1
ATOM 2888 O O . PRO B 1 199 ? 21.135 -8.273 -20.949 1.00 52.97 183 PRO B O 1
ATOM 2892 N N . ILE B 1 200 ? 20.045 -10.181 -20.401 1.00 51.50 184 ILE B N 1
ATOM 2893 C CA . ILE B 1 200 ? 21.043 -10.530 -19.432 1.00 54.85 184 ILE B CA 1
ATOM 2894 C C . ILE B 1 200 ? 22.411 -10.659 -20.147 1.00 59.35 184 ILE B C 1
ATOM 2895 O O . ILE B 1 200 ? 23.429 -10.212 -19.628 1.00 61.58 184 ILE B O 1
ATOM 2900 N N . THR B 1 201 ? 22.415 -11.218 -21.355 1.00 61.14 185 THR B N 1
ATOM 2901 C CA . THR B 1 201 ? 23.645 -11.376 -22.127 1.00 64.18 185 THR B CA 1
ATOM 2902 C C . THR B 1 201 ? 24.356 -10.032 -22.310 1.00 64.84 185 THR B C 1
ATOM 2903 O O . THR B 1 201 ? 25.586 -9.956 -22.203 1.00 68.49 185 THR B O 1
ATOM 2907 N N . MET B 1 202 ? 23.586 -8.976 -22.581 1.00 62.58 186 MET B N 1
ATOM 2908 C CA . MET B 1 202 ? 24.153 -7.633 -22.760 1.00 63.34 186 MET B CA 1
ATOM 2909 C C . MET B 1 202 ? 24.819 -7.145 -21.490 1.00 63.34 186 MET B C 1
ATOM 2910 O O . MET B 1 202 ? 25.839 -6.476 -21.550 1.00 64.93 186 MET B O 1
ATOM 2915 N N . LEU B 1 203 ? 24.242 -7.478 -20.336 1.00 62.24 187 LEU B N 1
ATOM 2916 C CA . LEU B 1 203 ? 24.847 -7.094 -19.074 1.00 63.23 187 LEU B CA 1
ATOM 2917 C C . LEU B 1 203 ? 26.074 -7.928 -18.844 1.00 66.41 187 LEU B C 1
ATOM 2918 O O . LEU B 1 203 ? 27.101 -7.404 -18.407 1.00 70.43 187 LEU B O 1
ATOM 2923 N N . ARG B 1 204 ? 25.988 -9.221 -19.155 1.00 67.67 188 ARG B N 1
ATOM 2924 C CA . ARG B 1 204 ? 27.135 -10.128 -18.994 1.00 72.57 188 ARG B CA 1
ATOM 2925 C C . ARG B 1 204 ? 28.361 -9.562 -19.718 1.00 75.25 188 ARG B C 1
ATOM 2926 O O . ARG B 1 204 ? 29.482 -9.658 -19.227 1.00 78.85 188 ARG B O 1
ATOM 2934 N N . ASN B 1 205 ? 28.122 -8.962 -20.884 1.00 74.18 189 ASN B N 1
ATOM 2935 C CA . ASN B 1 205 ? 29.186 -8.409 -21.712 1.00 77.46 189 ASN B CA 1
ATOM 2936 C C . ASN B 1 205 ? 29.853 -7.150 -21.152 1.00 77.76 189 ASN B C 1
ATOM 2937 O O . ASN B 1 205 ? 30.868 -6.700 -21.699 1.00 82.52 189 ASN B O 1
ATOM 2942 N N . THR B 1 206 ? 29.299 -6.579 -20.079 1.00 73.50 190 THR B N 1
ATOM 2943 C CA . THR B 1 206 ? 29.882 -5.382 -19.480 1.00 73.83 190 THR B CA 1
ATOM 2944 C C . THR B 1 206 ? 30.812 -5.737 -18.322 1.00 76.25 190 THR B C 1
ATOM 2945 O O . THR B 1 206 ? 31.561 -4.883 -17.850 1.00 78.81 190 THR B O 1
ATOM 2949 N N . LEU B 1 207 ? 30.787 -6.991 -17.880 1.00 77.19 191 LEU B N 1
ATOM 2950 C CA . LEU B 1 207 ? 31.603 -7.424 -16.744 1.00 80.99 191 LEU B CA 1
ATOM 2951 C C . LEU B 1 207 ? 33.098 -7.570 -17.063 1.00 88.75 191 LEU B C 1
ATOM 2952 O O . LEU B 1 207 ? 33.486 -8.210 -18.046 1.00 91.66 191 LEU B O 1
ATOM 2957 N N . ILE B 1 208 ? 33.918 -6.977 -16.196 1.00 92.22 192 ILE B N 1
ATOM 2958 C CA . ILE B 1 208 ? 35.370 -6.980 -16.335 1.00 100.08 192 ILE B CA 1
ATOM 2959 C C . ILE B 1 208 ? 35.908 -8.285 -16.966 1.00 105.40 192 ILE B C 1
ATOM 2960 O O . ILE B 1 208 ? 36.654 -8.232 -17.951 1.00 109.44 192 ILE B O 1
ATOM 2965 N N . GLU B 1 209 ? 35.526 -9.438 -16.409 1.00 106.38 193 GLU B N 1
ATOM 2966 C CA . GLU B 1 209 ? 35.967 -10.748 -16.933 1.00 111.87 193 GLU B CA 1
ATOM 2967 C C . GLU B 1 209 ? 34.871 -11.805 -16.832 1.00 109.59 193 GLU B C 1
ATOM 2968 O O . GLU B 1 209 ? 33.982 -11.885 -17.684 1.00 105.85 193 GLU B O 1
ATOM 2974 N N . GLY B 1 214 ? 34.142 -6.166 -21.191 1.00 113.86 198 GLY B N 1
ATOM 2975 C CA . GLY B 1 214 ? 34.830 -5.118 -20.441 1.00 115.59 198 GLY B CA 1
ATOM 2976 C C . GLY B 1 214 ? 34.582 -3.732 -21.008 1.00 115.24 198 GLY B C 1
ATOM 2977 O O . GLY B 1 214 ? 35.491 -2.897 -21.046 1.00 119.67 198 GLY B O 1
ATOM 2978 N N . VAL B 1 215 ? 33.343 -3.495 -21.434 1.00 110.98 199 VAL B N 1
ATOM 2979 C CA . VAL B 1 215 ? 32.929 -2.222 -22.028 1.00 111.30 199 VAL B CA 1
ATOM 2980 C C . VAL B 1 215 ? 31.543 -1.778 -21.515 1.00 106.08 199 VAL B C 1
ATOM 2981 O O . VAL B 1 215 ? 30.791 -2.582 -20.943 1.00 102.60 199 VAL B O 1
ATOM 2985 N N . ALA B 1 216 ? 31.211 -0.503 -21.737 1.00 106.48 200 ALA B N 1
ATOM 2986 C CA . ALA B 1 216 ? 29.935 0.085 -21.277 1.00 102.06 200 ALA B CA 1
ATOM 2987 C C . ALA B 1 216 ? 28.688 -0.527 -21.943 1.00 97.08 200 ALA B C 1
ATOM 2988 O O . ALA B 1 216 ? 28.780 -1.135 -23.016 1.00 97.76 200 ALA B O 1
ATOM 2990 N N . LEU B 1 217 ? 27.529 -0.343 -21.297 1.00 91.57 201 LEU B N 1
ATOM 2991 C CA . LEU B 1 217 ? 26.239 -0.872 -21.786 1.00 86.20 201 LEU B CA 1
ATOM 2992 C C . LEU B 1 217 ? 25.504 0.068 -22.750 1.00 87.25 201 LEU B C 1
ATOM 2993 O O . LEU B 1 217 ? 25.332 1.256 -22.468 1.00 90.49 201 LEU B O 1
ATOM 2998 N N . ASP B 1 218 ? 25.069 -0.479 -23.883 1.00 85.04 202 ASP B N 1
ATOM 2999 C CA . ASP B 1 218 ? 24.290 0.272 -24.854 1.00 85.49 202 ASP B CA 1
ATOM 3000 C C . ASP B 1 218 ? 22.876 0.247 -24.304 1.00 80.69 202 ASP B C 1
ATOM 3001 O O . ASP B 1 218 ? 22.151 -0.731 -24.496 1.00 76.58 202 ASP B O 1
ATOM 3006 N N . ARG B 1 219 ? 22.483 1.316 -23.617 1.00 80.78 203 ARG B N 1
ATOM 3007 C CA . ARG B 1 219 ? 21.175 1.349 -22.974 1.00 78.86 203 ARG B CA 1
ATOM 3008 C C . ARG B 1 219 ? 19.983 1.288 -23.916 1.00 78.28 203 ARG B C 1
ATOM 3009 O O . ARG B 1 219 ? 18.934 0.786 -23.526 1.00 73.70 203 ARG B O 1
ATOM 3017 N N . GLU B 1 220 ? 20.133 1.774 -25.145 1.00 81.50 204 GLU B N 1
ATOM 3018 C CA . GLU B 1 220 ? 19.023 1.720 -26.099 1.00 82.48 204 GLU B CA 1
ATOM 3019 C C . GLU B 1 220 ? 18.896 0.323 -26.690 1.00 77.22 204 GLU B C 1
ATOM 3020 O O . GLU B 1 220 ? 17.783 -0.134 -26.967 1.00 76.09 204 GLU B O 1
ATOM 3026 N N . ALA B 1 221 ? 20.034 -0.348 -26.887 1.00 74.70 205 ALA B N 1
ATOM 3027 C CA . ALA B 1 221 ? 20.035 -1.726 -27.394 1.00 71.05 205 ALA B CA 1
ATOM 3028 C C . ALA B 1 221 ? 19.395 -2.621 -26.340 1.00 64.41 205 ALA B C 1
ATOM 3029 O O . ALA B 1 221 ? 18.708 -3.587 -26.656 1.00 62.10 205 ALA B O 1
ATOM 3031 N N . TYR B 1 222 ? 19.636 -2.273 -25.081 1.00 62.19 206 TYR B N 1
ATOM 3032 C CA . TYR B 1 222 ? 19.093 -3.004 -23.956 1.00 57.31 206 TYR B CA 1
ATOM 3033 C C . TYR B 1 222 ? 17.573 -2.821 -23.872 1.00 56.37 206 TYR B C 1
ATOM 3034 O O . TYR B 1 222 ? 16.832 -3.809 -23.669 1.00 53.69 206 TYR B O 1
ATOM 3043 N N . LYS B 1 223 ? 17.109 -1.578 -24.017 1.00 57.64 207 LYS B N 1
ATOM 3044 C CA . LYS B 1 223 ? 15.667 -1.296 -23.985 1.00 58.63 207 LYS B CA 1
ATOM 3045 C C . LYS B 1 223 ? 14.932 -2.081 -25.084 1.00 56.40 207 LYS B C 1
ATOM 3046 O O . LYS B 1 223 ? 13.839 -2.628 -24.864 1.00 52.31 207 LYS B O 1
ATOM 3052 N N . ALA B 1 224 ? 15.553 -2.119 -26.260 1.00 57.27 208 ALA B N 1
ATOM 3053 C CA . ALA B 1 224 ? 15.008 -2.807 -27.425 1.00 56.32 208 ALA B CA 1
ATOM 3054 C C . ALA B 1 224 ? 14.972 -4.305 -27.227 1.00 51.57 208 ALA B C 1
ATOM 3055 O O . ALA B 1 224 ? 14.016 -4.955 -27.633 1.00 51.64 208 ALA B O 1
ATOM 3057 N N . SER B 1 225 ? 16.014 -4.870 -26.629 1.00 49.90 209 SER B N 1
ATOM 3058 C CA . SER B 1 225 ? 16.026 -6.315 -26.394 1.00 48.55 209 SER B CA 1
ATOM 3059 C C . SER B 1 225 ? 14.957 -6.693 -25.376 1.00 46.55 209 SER B C 1
ATOM 3060 O O . SER B 1 225 ? 14.263 -7.698 -25.509 1.00 46.00 209 SER B O 1
ATOM 3063 N N . VAL B 1 226 ? 14.822 -5.870 -24.350 1.00 47.36 210 VAL B N 1
ATOM 3064 C CA . VAL B 1 226 ? 13.807 -6.091 -23.354 1.00 46.19 210 VAL B CA 1
ATOM 3065 C C . VAL B 1 226 ? 12.411 -6.009 -23.976 1.00 47.90 210 VAL B C 1
ATOM 3066 O O . VAL B 1 226 ? 11.577 -6.871 -23.723 1.00 48.78 210 VAL B O 1
ATOM 3070 N N . ALA B 1 227 ? 12.168 -4.998 -24.799 1.00 50.03 211 ALA B N 1
ATOM 3071 C CA . ALA B 1 227 ? 10.866 -4.855 -25.470 1.00 52.58 211 ALA B CA 1
ATOM 3072 C C . ALA B 1 227 ? 10.478 -6.160 -26.158 1.00 51.27 211 ALA B C 1
ATOM 3073 O O . ALA B 1 227 ? 9.337 -6.610 -26.048 1.00 54.13 211 ALA B O 1
ATOM 3075 N N . TYR B 1 228 ? 11.441 -6.784 -26.835 1.00 48.68 212 TYR B N 1
ATOM 3076 C CA . TYR B 1 228 ? 11.174 -8.006 -27.566 1.00 45.81 212 TYR B CA 1
ATOM 3077 C C . TYR B 1 228 ? 11.037 -9.195 -26.647 1.00 43.67 212 TYR B C 1
ATOM 3078 O O . TYR B 1 228 ? 10.023 -9.901 -26.683 1.00 42.94 212 TYR B O 1
ATOM 3087 N N . TRP B 1 229 ? 12.043 -9.420 -25.805 1.00 41.54 213 TRP B N 1
ATOM 3088 C CA . TRP B 1 229 ? 12.000 -10.571 -24.908 1.00 39.44 213 TRP B CA 1
ATOM 3089 C C . TRP B 1 229 ? 10.941 -10.533 -23.804 1.00 39.06 213 TRP B C 1
ATOM 3090 O O . TRP B 1 229 ? 10.640 -11.580 -23.208 1.00 41.02 213 TRP B O 1
ATOM 3101 N N . LYS B 1 230 ? 10.353 -9.366 -23.545 1.00 38.70 214 LYS B N 1
ATOM 3102 C CA . LYS B 1 230 ? 9.182 -9.293 -22.633 1.00 40.72 214 LYS B CA 1
ATOM 3103 C C . LYS B 1 230 ? 8.014 -10.157 -23.133 1.00 40.97 214 LYS B C 1
ATOM 3104 O O . LYS B 1 230 ? 7.235 -10.671 -22.343 1.00 41.60 214 LYS B O 1
ATOM 3110 N N . THR B 1 231 ? 7.878 -10.265 -24.456 1.00 36.77 215 THR B N 1
ATOM 3111 C CA . THR B 1 231 ? 6.719 -10.937 -25.091 1.00 38.04 215 THR B CA 1
ATOM 3112 C C . THR B 1 231 ? 7.068 -12.120 -25.974 1.00 37.73 215 THR B C 1
ATOM 3113 O O . THR B 1 231 ? 6.262 -12.539 -26.807 1.00 40.35 215 THR B O 1
ATOM 3117 N N . HIS B 1 232 ? 8.262 -12.662 -25.779 1.00 37.47 216 HIS B N 1
ATOM 3118 C CA . HIS B 1 232 ? 8.733 -13.820 -26.521 1.00 37.10 216 HIS B CA 1
ATOM 3119 C C . HIS B 1 232 ? 9.678 -14.629 -25.632 1.00 36.49 216 HIS B C 1
ATOM 3120 O O . HIS B 1 232 ? 10.290 -14.081 -24.726 1.00 37.84 216 HIS B O 1
ATOM 31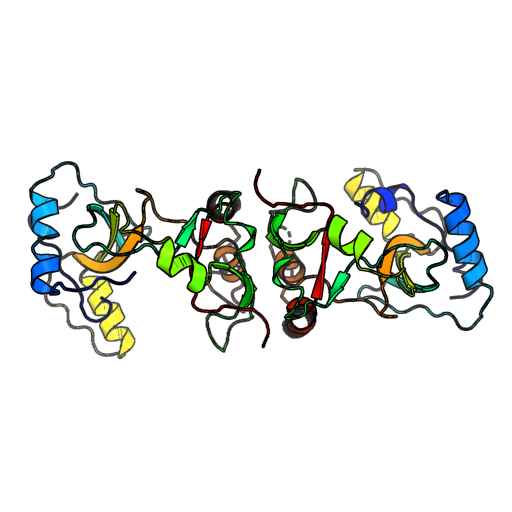27 N N . ALA B 1 233 ? 9.796 -15.925 -25.873 1.00 35.34 217 ALA B N 1
ATOM 3128 C CA . ALA B 1 233 ? 10.739 -16.735 -25.089 1.00 35.52 217 ALA B CA 1
ATOM 3129 C C . ALA B 1 233 ? 11.359 -17.838 -25.937 1.00 33.96 217 ALA B C 1
ATOM 3130 O O . ALA B 1 233 ? 10.690 -18.419 -26.749 1.00 34.13 217 ALA B O 1
ATOM 3132 N N . ILE B 1 234 ? 12.638 -18.118 -25.719 1.00 34.79 218 ILE B N 1
ATOM 3133 C CA . ILE B 1 234 ? 13.321 -19.192 -26.409 1.00 35.36 218 ILE B CA 1
ATOM 3134 C C . ILE B 1 234 ? 12.723 -20.559 -26.071 1.00 36.41 218 ILE B C 1
ATOM 3135 O O . ILE B 1 234 ? 11.973 -20.712 -25.080 1.00 34.56 218 ILE B O 1
ATOM 3140 N N . VAL B 1 235 ? 13.060 -21.546 -26.902 1.00 37.27 219 VAL B N 1
ATOM 3141 C CA . VAL B 1 235 ? 12.641 -22.923 -26.691 1.00 38.63 219 VAL B CA 1
ATOM 3142 C C . VAL B 1 235 ? 13.858 -23.730 -26.168 1.00 39.88 219 VAL B C 1
ATOM 3143 O O . VAL B 1 235 ? 14.940 -23.601 -26.680 1.00 39.93 219 VAL B O 1
ATOM 3147 N N . MET B 1 236 ? 13.655 -24.546 -25.138 1.00 39.92 220 MET B N 1
ATOM 3148 C CA . MET B 1 236 ? 14.705 -25.352 -24.559 1.00 42.21 220 MET B CA 1
ATOM 3149 C C . MET B 1 236 ? 14.149 -26.712 -24.181 1.00 43.01 220 MET B C 1
ATOM 3150 O O . MET B 1 236 ? 13.043 -26.822 -23.634 1.00 42.28 220 MET B O 1
ATOM 3155 N N . ASP B 1 237 ? 14.933 -27.745 -24.409 1.00 45.66 221 ASP B N 1
ATOM 3156 C CA . ASP B 1 237 ? 14.495 -29.095 -24.101 1.00 48.94 221 ASP B CA 1
ATOM 3157 C C . ASP B 1 237 ? 14.694 -29.338 -22.608 1.00 49.54 221 ASP B C 1
ATOM 3158 O O . ASP B 1 237 ? 15.612 -30.036 -22.201 1.00 53.36 221 ASP B O 1
ATOM 3163 N N . LYS B 1 238 ? 13.828 -28.749 -21.797 1.00 47.34 222 LYS B N 1
ATOM 3164 C CA . LYS B 1 238 ? 13.966 -28.842 -20.375 1.00 48.06 222 LYS B CA 1
ATOM 3165 C C . LYS B 1 238 ? 12.596 -28.552 -19.809 1.00 46.53 222 LYS B C 1
ATOM 3166 O O . LYS B 1 238 ? 12.054 -27.480 -20.009 1.00 44.53 222 LYS B O 1
ATOM 3172 N N . GLU B 1 239 ? 12.043 -29.546 -19.122 1.00 48.97 223 GLU B N 1
ATOM 3173 C CA . GLU B 1 239 ? 10.688 -29.511 -18.582 1.00 50.60 223 GLU B CA 1
ATOM 3174 C C . GLU B 1 239 ? 10.580 -28.884 -17.203 1.00 50.37 223 GLU B C 1
ATOM 3175 O O . GLU B 1 239 ? 9.505 -28.481 -16.771 1.00 48.91 223 GLU B O 1
ATOM 3181 N N . SER B 1 240 ? 11.701 -28.835 -16.508 1.00 51.93 224 SER B N 1
ATOM 3182 C CA . SER B 1 240 ? 11.742 -28.312 -15.166 1.00 53.45 224 SER B CA 1
ATOM 3183 C C . SER B 1 240 ? 13.115 -27.763 -14.864 1.00 56.37 224 SER B C 1
ATOM 3184 O O . SER B 1 240 ? 14.123 -28.234 -15.405 1.00 58.44 224 SER B O 1
ATOM 3187 N N . SER B 1 241 ? 13.155 -26.780 -13.981 1.00 57.92 225 SER B N 1
ATOM 3188 C CA . SER B 1 241 ? 14.405 -26.191 -13.577 1.00 60.64 225 SER B CA 1
ATOM 3189 C C . SER B 1 241 ? 14.983 -26.911 -12.368 1.00 63.82 225 SER B C 1
ATOM 3190 O O . SER B 1 241 ? 16.182 -26.849 -12.127 1.00 68.29 225 SER B O 1
ATOM 3193 N N . LEU B 1 242 ? 14.152 -27.597 -11.598 1.00 65.97 226 LEU B N 1
ATOM 3194 C CA . LEU B 1 242 ? 14.656 -28.238 -10.386 1.00 69.91 226 LEU B CA 1
ATOM 3195 C C . LEU B 1 242 ? 15.630 -29.376 -10.679 1.00 73.37 226 LEU B C 1
ATOM 3196 O O . LEU B 1 242 ? 15.452 -30.156 -11.631 1.00 72.49 226 LEU B O 1
ATOM 3201 N N . GLU B 1 243 ? 16.640 -29.464 -9.814 1.00 77.23 227 GLU B N 1
ATOM 3202 C CA . GLU B 1 243 ? 17.753 -30.401 -9.946 1.00 81.52 227 GLU B CA 1
ATOM 3203 C C . GLU B 1 243 ? 17.704 -31.599 -8.982 1.00 85.68 227 GLU B C 1
ATOM 3204 O O . GLU B 1 243 ? 18.149 -31.543 -7.828 1.00 88.25 227 GLU B O 1
#

B-factor: mean 64.39, std 25.41, range [23.43, 143.73]

Secondary structure (DSSP, 8-state):
---GGG-S-EE-TTT-----SS-HHHHHHHHHHHHHH-TTPPEEE-SSTTEEEEEEE-TT-PPPSEEE--TTTGGG-EEEEE-SSTTSPPEEEEEE-HHHHTTT----SEEEEEEEEHHHHHHHHHHTTTPPP---TTS-SEEEEEEEEESSSSPPPPPHHHHHHTT-GGGSS--PPP-HHHHHHHHHHHTSEEEE-S-S-S--/--GGG-S-EE-HHHHHTS----HHHHHHHHHHHHHSSTT--EEE-SSTTEEEEEEE-TT-PPPSEEE--TTTGGG-EEEEE-SSTTSPPEEEEEEEHHHHHHH----SEEEEEEEEHHHHHHHHHHHHTS-----TTS-SEEEEEEEEESSSSPPPPPHHHHHHTTS-------HHHHHHHHHHHTTEEEEES-S----

Sequence (403 aa):
RPAPADLPLGLDPFCYSRISGVTKEEFLEKKVNELVTRDAGIEFFQGYAPFCRHLYIPNFVGALPGSLPITADNEHLLRSGYIARRPNELPVLTRWFPMSYAKDALMPAAFLDLILYSREQIAKETAAESNTAVVIDPNAPAWSIIAVKAQNEKYSLPMAPITMLRNTLIEEGGSGVALDRREAYKASVAYWKTHAIVMDKESSLEPAPADLPLGLDPFCYRQFDDVTKEEFLEKVNELVTRDAGIEFFQQGYAPFCRHLYIPNFVGALPGSLPITADNEHLLRSGYIARRPNELPVLTRWFPMSYAKDALMPAAFLDLILYSREEQIAKETAAESNTAVVIDPNAPAWSIIAVKAQNEKYSLPMAPITMLRNTLIEGVALDREAYKASVAYWKTHAIVMDKESSLE